Protein AF-A0A9X8HCD8-F1 (afdb_monomer)

Secondary structure (DSSP, 8-state):
--SSSSS--S-TTT---SEEEEEEPPTT--SSS-TTHHHHHHHHHHHHHHHHHH-TTSS-THHHHHHHH----EEEETTEEEE---THHHHHHHHHHHHHHHHHHHHHHHHH-GGGGGGT-SS--SSS-HHHHHHHHTTSSEEEEE-TTSPEEEEE---SS--STT-TTTTHHHHHHHHHHHS-HHHHHHHHHHHHHHHGGGG-EEETTEEE-SSS-SB-TTTTTS---TT--HHHHHHHHHHHHHHHHHHHHHHHHHHHHHHHHHHTS-----GGGT-GGG------TT------SS-----HHHHHHHHHTSSSPPPHHHHHHHHHTEEEEEEEETTTTEEEEEEEE-SS-HHHHHHHH--HHHHHHHHHHHHHHHHHHHHHHHHHHHHHHHHHHHHHHHTT---HHHHHHHHHS-TTTTTTT--HHHHHHHHHHHHHHHHHHHSPPPHHHHHHHTTT--TTHHHHHHHHHHHHHHHHHHHHHHHH----S--HHHHHIIIIIHHHHHHHHHHHHHHTTT--SHHHHHHHHHHHHHHHHHHHHHHHHHHHTT--PPPPPSS--SS---HHHHHHHHTT--TTTSSTTTEETTEE-HHHHHHHT-EEEEEETTEEEEEETTEEEEE-TT--EEEEEGGGS-HHHHHHHHHHHHHHTT--S-----THHHHHHHHHHHTTTTT-

Radius of gyration: 46.2 Å; Cα contacts (8 Å, |Δi|>4): 850; chains: 1; bounding box: 108×62×128 Å

Mean predicted aligned error: 19.02 Å

pLDDT: mean 73.04, std 18.69, range [21.64, 97.69]

Foldseek 3Di:
DPDPPDPPDPPPAQCLQQKFFDFWDDPPPPDPPHQLCQLVLLQVLLLVLLVLLVDPPDLHLLVLVCVLFNADQWDQDPNDTDGHPDCPQVSQLSLLVLLLLLLLLVLLLCVQFVLCLLLAFQTDDDPDRSSVVLLVQLVFQWQWFAAPSRDIDTQHDDDPAAASSRNLSSLSLQSLVLVVVVDPLVVSLVSSLVSCLPRSLVLWDDAQQATGSVRHGRHNGCVVPQVRGRPDDSNRSCVSCSVSVSSSSSVCSVSSVVVQVVSCVVSVHRDHDPNQSNCVVVPPDDPDVVHNDDRNSDDRGHHNSNLSSSQSSHSTRDDSVSSVVQVVQWIKGFMQSPVVRDTDIDIGRHNAYVVRVCVVVDDVVVVVLLVVLVVLLVVLVVVLVVLVVVLVVLVVVCCVVPVPPFDPVLVVLVVLCDPACSLVSADLVNLVSLLVNLVSLLCVLLPDDDPVVCVVCVVPDDPLVSLLVSLVSLLSLLQSLQNVLLVVDFFQEDFPLLSCLSPPLSVVLSVVLSVLCNVQVPDPDSCSSVVSSVVSSVVSNNSSNVSSVVRNVRRDHDPDDPDDDPFDPLLLSVQCSVQSHRCSNPCVQQADSNDGDPSSCSSQVKDWDAPDPAWIWIDGDQWIWIQHPVSHTDTDGNVPQDPVNVVVVVVVSVVVVPDDDDDDDDPVVVVVVVVVVVVVVVPD

Structure (mmCIF, N/CA/C/O backbone):
data_AF-A0A9X8HCD8-F1
#
_entry.id   AF-A0A9X8HCD8-F1
#
loop_
_atom_site.group_PDB
_atom_site.id
_atom_site.type_symbol
_atom_site.label_atom_id
_atom_site.label_alt_id
_atom_site.label_comp_id
_atom_site.label_asym_id
_atom_site.label_entity_id
_atom_site.label_seq_id
_atom_site.pdbx_PDB_ins_code
_atom_site.Cartn_x
_atom_site.Cartn_y
_atom_site.Cartn_z
_atom_site.occupancy
_atom_site.B_iso_or_equiv
_atom_site.auth_seq_id
_atom_site.auth_comp_id
_atom_site.auth_asym_id
_atom_site.auth_atom_id
_atom_site.pdbx_PDB_model_num
ATOM 1 N N . MET A 1 1 ? 7.569 11.919 -21.981 1.00 25.50 1 MET A N 1
ATOM 2 C CA . MET A 1 1 ? 8.856 11.466 -21.404 1.00 25.50 1 MET A CA 1
ATOM 3 C C . MET A 1 1 ? 9.203 12.123 -20.051 1.00 25.50 1 MET A C 1
ATOM 5 O O . MET A 1 1 ? 10.302 11.897 -19.579 1.00 25.50 1 MET A O 1
ATOM 9 N N . PHE A 1 2 ? 8.302 12.849 -19.364 1.00 23.41 2 PHE A N 1
ATOM 10 C CA . PHE A 1 2 ? 8.591 13.454 -18.042 1.00 23.41 2 PHE A CA 1
ATOM 11 C C . PHE A 1 2 ? 7.367 13.454 -17.098 1.00 23.41 2 PHE A C 1
ATOM 13 O O . PHE A 1 2 ? 6.973 14.495 -16.595 1.00 23.41 2 PHE A O 1
ATOM 20 N N . GLY A 1 3 ? 6.736 12.293 -16.884 1.00 21.64 3 GLY A N 1
ATOM 21 C CA . GLY A 1 3 ? 5.602 12.153 -15.946 1.00 21.64 3 GLY A CA 1
ATOM 22 C C . GLY A 1 3 ? 5.926 11.430 -14.632 1.00 21.64 3 GLY A C 1
ATOM 23 O O . GLY A 1 3 ? 5.151 11.497 -13.695 1.00 21.64 3 GLY A O 1
ATOM 24 N N . GLY A 1 4 ? 7.072 10.749 -14.533 1.00 23.66 4 GLY A N 1
ATOM 25 C CA . GLY A 1 4 ? 7.388 9.879 -13.387 1.00 23.66 4 GLY A CA 1
ATOM 26 C C . GLY A 1 4 ? 8.404 10.437 -12.387 1.00 23.66 4 GLY A C 1
ATOM 27 O O . GLY A 1 4 ? 8.888 9.681 -11.553 1.00 23.66 4 GLY A O 1
ATOM 28 N N . TYR A 1 5 ? 8.791 11.713 -12.497 1.00 24.34 5 TYR A N 1
ATOM 29 C CA . TYR A 1 5 ? 9.937 12.270 -11.753 1.00 24.34 5 TYR A CA 1
ATOM 30 C C . TYR A 1 5 ? 9.587 13.306 -10.682 1.00 24.34 5 TYR A C 1
ATOM 32 O O . TYR A 1 5 ? 10.476 13.886 -10.063 1.00 24.34 5 TYR A O 1
ATOM 40 N N . LEU A 1 6 ? 8.303 13.522 -10.419 1.00 26.73 6 LEU A N 1
ATOM 41 C CA . LEU A 1 6 ? 7.849 14.344 -9.309 1.00 26.73 6 LEU A CA 1
ATOM 42 C C . LEU A 1 6 ? 6.917 13.474 -8.481 1.00 26.73 6 LEU A C 1
ATOM 44 O O . LEU A 1 6 ? 5.954 12.936 -9.009 1.00 26.73 6 LEU A O 1
ATOM 48 N N . GLY A 1 7 ? 7.187 13.338 -7.184 1.00 31.72 7 GLY A N 1
ATOM 49 C CA . GLY A 1 7 ? 6.303 12.680 -6.216 1.00 31.72 7 GLY A CA 1
ATOM 50 C C . GLY A 1 7 ? 4.954 13.387 -6.013 1.00 31.72 7 GLY A C 1
ATOM 51 O O . GLY A 1 7 ? 4.391 13.306 -4.927 1.00 31.72 7 GLY A O 1
ATOM 52 N N . PHE A 1 8 ? 4.452 14.088 -7.030 1.00 31.67 8 PHE A N 1
ATOM 53 C CA . PHE A 1 8 ? 3.067 14.494 -7.163 1.00 31.67 8 PHE A CA 1
ATOM 54 C C . PHE A 1 8 ? 2.336 13.353 -7.863 1.00 31.67 8 PHE A C 1
ATOM 56 O O . PHE A 1 8 ? 2.459 13.158 -9.068 1.00 31.67 8 PHE A O 1
ATOM 63 N N . LYS A 1 9 ? 1.649 12.539 -7.063 1.00 38.41 9 LYS A N 1
ATOM 64 C CA . LYS A 1 9 ? 0.790 11.460 -7.547 1.00 38.41 9 LYS A CA 1
ATOM 65 C C . LYS A 1 9 ? -0.370 12.051 -8.348 1.00 38.41 9 LYS A C 1
ATOM 67 O O . LYS A 1 9 ? -0.952 13.046 -7.924 1.00 38.41 9 LYS A O 1
ATOM 72 N N . ASP A 1 10 ? -0.735 11.368 -9.429 1.00 31.03 10 ASP A N 1
ATOM 73 C CA . ASP A 1 10 ? -1.913 11.583 -10.290 1.00 31.03 10 ASP A CA 1
ATOM 74 C C . ASP A 1 10 ? -3.268 11.380 -9.572 1.00 31.03 10 ASP A C 1
ATOM 76 O O . ASP A 1 10 ? -4.286 11.111 -10.202 1.00 31.03 10 ASP A O 1
ATOM 80 N N . ASP A 1 11 ? -3.309 11.522 -8.248 1.00 40.22 11 ASP A N 1
ATOM 81 C CA . ASP A 1 11 ? -4.544 11.449 -7.485 1.00 40.22 11 ASP A CA 1
ATOM 82 C C . ASP A 1 11 ? -4.604 12.562 -6.427 1.00 40.22 11 ASP A C 1
ATOM 84 O O . ASP A 1 11 ? -4.240 12.358 -5.263 1.00 40.22 11 ASP A O 1
ATOM 88 N N . PRO A 1 12 ? -5.043 13.773 -6.817 1.00 39.94 12 PRO A N 1
ATOM 89 C CA . PRO A 1 12 ? -5.325 14.842 -5.863 1.00 39.94 12 PRO A CA 1
ATOM 90 C C . PRO A 1 12 ? -6.471 14.495 -4.892 1.00 39.94 12 PRO A C 1
ATOM 92 O O . PRO A 1 12 ? -6.683 15.236 -3.933 1.00 39.94 12 PRO A O 1
ATOM 95 N N . VAL A 1 13 ? -7.202 13.395 -5.117 1.00 38.34 13 VAL A N 1
ATOM 96 C CA . VAL A 1 13 ? -8.403 12.993 -4.373 1.00 38.34 13 VAL A CA 1
ATOM 97 C C . VAL A 1 13 ? -8.042 12.080 -3.199 1.00 38.34 13 VAL A C 1
ATOM 99 O O . VAL A 1 13 ? -8.507 12.309 -2.090 1.00 38.34 13 VAL A O 1
ATOM 102 N N . HIS A 1 14 ? -7.154 11.101 -3.395 1.00 45.44 14 HIS A N 1
ATOM 103 C CA . HIS A 1 14 ? -6.709 10.191 -2.325 1.00 45.44 14 HIS A CA 1
ATOM 104 C C . HIS A 1 14 ? -5.614 10.762 -1.427 1.00 45.44 14 HIS A C 1
ATOM 106 O O . HIS A 1 14 ? -5.209 10.080 -0.487 1.00 45.44 14 HIS A O 1
ATOM 112 N N . ASN A 1 15 ? -5.152 11.987 -1.725 1.00 44.97 15 ASN A N 1
ATOM 113 C CA . ASN A 1 15 ? -4.334 12.877 -0.901 1.00 44.97 15 ASN A CA 1
ATOM 114 C C . ASN A 1 15 ? -3.577 12.124 0.199 1.00 44.97 15 ASN A C 1
ATOM 116 O O . ASN A 1 15 ? -3.791 12.352 1.391 1.00 44.97 15 ASN A O 1
ATOM 120 N N . THR A 1 16 ? -2.712 11.178 -0.200 1.00 47.94 16 THR A N 1
ATOM 121 C CA . THR A 1 16 ? -1.730 10.628 0.724 1.00 47.94 16 THR A CA 1
ATOM 122 C C . THR A 1 16 ? -0.947 11.846 1.127 1.00 47.94 16 THR A C 1
ATOM 124 O O . THR A 1 16 ? -0.218 12.364 0.276 1.00 47.94 16 THR A O 1
ATOM 127 N N . MET A 1 17 ? -1.238 12.343 2.334 1.00 57.41 17 MET A N 1
ATOM 128 C CA . MET A 1 17 ? -0.513 13.343 3.102 1.00 57.41 17 MET A CA 1
ATOM 129 C C . MET A 1 17 ? 0.675 13.825 2.302 1.00 57.41 17 MET A C 1
ATOM 131 O O . MET A 1 17 ? 1.541 12.985 2.135 1.00 57.41 17 MET A O 1
ATOM 135 N N . GLY A 1 18 ? 0.729 15.045 1.755 1.00 58.34 18 GLY A N 1
ATOM 136 C CA . GLY A 1 18 ? 1.880 15.485 0.951 1.00 58.34 18 GLY A CA 1
ATOM 137 C C . GLY A 1 18 ? 3.206 15.118 1.638 1.00 58.34 18 GLY A C 1
ATOM 138 O O . GLY A 1 18 ? 3.664 15.813 2.533 1.00 58.34 18 GLY A O 1
ATOM 139 N N . VAL A 1 19 ? 3.753 13.948 1.319 1.00 63.38 19 VAL A N 1
ATOM 140 C CA . VAL A 1 19 ? 4.734 13.213 2.123 1.00 63.38 19 VAL A CA 1
ATOM 141 C C . VAL A 1 19 ? 5.574 12.494 1.101 1.00 63.38 19 VAL A C 1
ATOM 143 O O . VAL A 1 19 ? 5.129 11.584 0.401 1.00 63.38 19 VAL A O 1
ATOM 146 N N . PHE A 1 20 ? 6.805 12.956 0.997 1.00 66.62 20 PHE A N 1
ATOM 147 C CA . PHE A 1 20 ? 7.755 12.470 0.026 1.00 66.62 20 PHE A CA 1
ATOM 148 C C . PHE A 1 20 ? 8.645 11.416 0.678 1.00 66.62 20 PHE A C 1
ATOM 150 O O . PHE A 1 20 ? 9.253 11.694 1.710 1.00 66.62 20 PHE A O 1
ATOM 157 N N . LYS A 1 21 ? 8.736 10.215 0.096 1.00 74.06 21 LYS A N 1
ATOM 158 C CA . LYS A 1 21 ? 9.684 9.182 0.541 1.00 74.06 21 LYS A CA 1
ATOM 159 C C . LYS A 1 21 ? 11.112 9.648 0.239 1.00 74.06 21 LYS A C 1
ATOM 161 O O . LYS A 1 21 ? 11.442 9.863 -0.922 1.00 74.06 21 LYS A O 1
ATOM 166 N N . LEU A 1 22 ? 11.947 9.795 1.265 1.00 70.75 22 LEU A N 1
ATOM 167 C CA . LEU A 1 22 ? 13.354 10.179 1.128 1.00 70.75 22 LEU A CA 1
ATOM 168 C C . LEU A 1 22 ? 14.240 8.932 1.035 1.00 70.75 22 LEU A C 1
ATOM 170 O O . LEU A 1 22 ? 14.789 8.631 -0.024 1.00 70.75 22 LEU A O 1
ATOM 174 N N . SER A 1 23 ? 14.345 8.185 2.134 1.00 74.94 23 SER A N 1
ATOM 175 C CA . SER A 1 23 ? 15.210 7.009 2.266 1.00 74.94 23 SER A CA 1
ATOM 176 C C . SER A 1 23 ? 14.485 5.881 2.977 1.00 74.94 23 SER A C 1
ATOM 178 O O . SER A 1 23 ? 13.796 6.111 3.962 1.00 74.94 23 SER A O 1
ATOM 180 N N . GLU A 1 24 ? 14.638 4.656 2.478 1.00 79.69 24 GLU A N 1
ATOM 181 C CA . GLU A 1 24 ? 14.200 3.458 3.198 1.00 79.69 24 GLU A CA 1
ATOM 182 C C . GLU A 1 24 ? 15.094 3.241 4.416 1.00 79.69 24 GLU A C 1
ATOM 184 O O . GLU A 1 24 ? 16.321 3.330 4.307 1.00 79.69 24 GLU A O 1
ATOM 189 N N . ARG A 1 25 ? 14.488 2.929 5.561 1.00 76.81 25 ARG A N 1
ATOM 190 C CA . ARG A 1 25 ? 15.227 2.510 6.747 1.00 76.81 25 ARG A CA 1
ATOM 191 C C . ARG A 1 25 ? 15.534 1.013 6.668 1.00 76.81 25 ARG A C 1
ATOM 193 O O . ARG A 1 25 ? 14.644 0.231 6.338 1.00 76.81 25 ARG A O 1
ATOM 200 N N . PRO A 1 26 ? 16.772 0.593 6.974 1.00 66.19 26 PRO A N 1
ATOM 201 C CA . PRO A 1 26 ? 17.125 -0.819 6.971 1.00 66.19 26 PRO A CA 1
ATOM 202 C C . PRO A 1 26 ? 16.304 -1.588 8.014 1.00 66.19 26 PRO A C 1
ATOM 204 O O . PRO A 1 26 ? 16.136 -1.131 9.142 1.00 66.19 26 PRO A O 1
ATOM 207 N N . ALA A 1 27 ? 15.851 -2.791 7.650 1.00 59.91 27 ALA A N 1
ATOM 208 C CA . ALA A 1 27 ? 15.033 -3.659 8.504 1.00 59.91 27 ALA A CA 1
ATOM 209 C C . ALA A 1 27 ? 15.729 -4.100 9.816 1.00 59.91 27 ALA A C 1
ATOM 211 O O . ALA A 1 27 ? 15.085 -4.627 10.717 1.00 59.91 27 ALA A O 1
ATOM 212 N N . THR A 1 28 ? 17.046 -3.902 9.935 1.00 47.28 28 THR A N 1
ATOM 213 C CA . THR A 1 28 ? 17.905 -4.487 10.977 1.00 47.28 28 THR A CA 1
ATOM 214 C C . THR A 1 28 ? 18.221 -3.585 12.175 1.00 47.28 28 THR A C 1
ATOM 216 O O . THR A 1 28 ? 19.044 -3.975 13.000 1.00 47.28 28 THR A O 1
ATOM 219 N N . GLN A 1 29 ? 17.581 -2.424 12.359 1.00 44.62 29 GLN A N 1
ATOM 220 C CA . GLN A 1 29 ? 17.715 -1.678 13.625 1.00 44.62 29 GLN A CA 1
ATOM 221 C C . GLN A 1 29 ? 16.850 -2.312 14.735 1.00 44.62 29 GLN A C 1
ATOM 223 O O . GLN A 1 29 ? 15.811 -1.792 15.129 1.00 44.62 29 GLN A O 1
ATOM 228 N N . HIS A 1 30 ? 17.295 -3.480 15.213 1.00 39.19 30 HIS A N 1
ATOM 229 C CA . HIS A 1 30 ? 16.883 -4.143 16.459 1.00 39.19 30 HIS A CA 1
ATOM 230 C C . HIS A 1 30 ? 17.583 -3.501 17.672 1.00 39.19 30 HIS A C 1
ATOM 232 O O . HIS A 1 30 ? 18.344 -4.142 18.393 1.00 39.19 30 HIS A O 1
ATOM 238 N N . SER A 1 31 ? 17.352 -2.214 17.887 1.00 37.69 31 SER A N 1
ATOM 239 C CA . SER A 1 31 ? 17.623 -1.549 19.165 1.00 37.69 31 SER A CA 1
ATOM 240 C C . SER A 1 31 ? 16.371 -0.780 19.569 1.00 37.69 31 SER A C 1
ATOM 242 O O . SER A 1 31 ? 15.521 -0.539 18.715 1.00 37.69 31 SER A O 1
ATOM 244 N N . ASP A 1 32 ? 16.253 -0.409 20.842 1.00 39.41 32 ASP A N 1
ATOM 245 C CA . ASP A 1 32 ? 15.059 0.117 21.537 1.00 39.41 32 ASP A CA 1
ATOM 246 C C . ASP A 1 32 ? 14.331 1.336 20.898 1.00 39.41 32 ASP A C 1
ATOM 248 O O . ASP A 1 32 ? 13.322 1.805 21.417 1.00 39.41 32 ASP A O 1
ATOM 252 N N . GLU A 1 33 ? 14.787 1.812 19.736 1.00 49.41 33 GLU A N 1
ATOM 253 C CA . GLU A 1 33 ? 14.170 2.806 18.847 1.00 49.41 33 GLU A CA 1
ATOM 254 C C . GLU A 1 33 ? 13.678 2.178 17.522 1.00 49.41 33 GLU A C 1
ATOM 256 O O . GLU A 1 33 ? 13.809 2.765 16.442 1.00 49.41 33 GLU A O 1
ATOM 261 N N . SER A 1 34 ? 13.149 0.950 17.556 1.00 62.25 34 SER A N 1
ATOM 262 C CA . SER A 1 34 ? 12.656 0.305 16.337 1.00 62.25 34 SER A CA 1
ATOM 263 C C . SER A 1 34 ? 11.480 1.111 15.767 1.00 62.25 34 SER A C 1
ATOM 265 O O . SER A 1 34 ? 10.537 1.481 16.470 1.00 62.25 34 SER A O 1
ATOM 267 N N . SER A 1 35 ? 11.497 1.395 14.462 1.00 63.53 35 SER A N 1
ATOM 268 C CA . SER A 1 35 ? 10.425 2.152 13.793 1.00 63.53 35 SER A CA 1
ATOM 269 C C . SER A 1 35 ? 9.066 1.440 13.812 1.00 63.53 35 SER A C 1
ATOM 271 O O . SER A 1 35 ? 8.087 2.015 13.349 1.00 63.53 35 SER A O 1
ATOM 273 N N . LEU A 1 36 ? 9.016 0.209 14.335 1.00 79.88 36 LEU A N 1
ATOM 274 C CA . LEU A 1 36 ? 7.835 -0.631 14.527 1.00 79.88 36 LEU A CA 1
ATOM 275 C C . LEU A 1 36 ? 7.561 -0.951 16.011 1.00 79.88 36 LEU A C 1
ATOM 277 O O . LEU A 1 36 ? 6.685 -1.763 16.298 1.00 79.88 36 LEU A O 1
ATOM 281 N N . ALA A 1 37 ? 8.241 -0.292 16.960 1.00 83.38 37 ALA A N 1
ATOM 282 C CA . ALA A 1 37 ? 8.099 -0.535 18.403 1.00 83.38 37 ALA A CA 1
ATOM 283 C C . ALA A 1 37 ? 6.656 -0.374 18.914 1.00 83.38 37 ALA A C 1
ATOM 285 O O . ALA A 1 37 ? 6.292 -0.904 19.962 1.00 83.38 37 ALA A O 1
ATOM 286 N N . TYR A 1 38 ? 5.811 0.339 18.168 1.00 88.25 38 TYR A N 1
ATOM 287 C CA . TYR A 1 38 ? 4.400 0.515 18.485 1.00 88.25 38 TYR A CA 1
ATOM 288 C C . TYR A 1 38 ? 3.584 -0.792 18.414 1.00 88.25 38 TYR A C 1
ATOM 290 O O . TYR A 1 38 ? 2.582 -0.891 19.117 1.00 88.25 38 TYR A O 1
ATOM 298 N N . PHE A 1 39 ? 4.007 -1.802 17.638 1.00 91.19 39 PHE A N 1
ATOM 299 C CA . PHE A 1 39 ? 3.389 -3.138 17.667 1.00 91.19 39 PHE A CA 1
ATOM 300 C C . PHE A 1 39 ? 3.685 -3.866 18.985 1.00 91.19 39 PHE A C 1
ATOM 302 O O . PHE A 1 39 ? 2.784 -4.454 19.581 1.00 91.19 39 PHE A O 1
ATOM 309 N N . ASP A 1 40 ? 4.922 -3.777 19.480 1.00 89.50 40 ASP A N 1
ATOM 310 C CA . ASP A 1 40 ? 5.316 -4.382 20.758 1.00 89.50 40 ASP A CA 1
ATOM 311 C C . ASP A 1 40 ? 4.676 -3.655 21.948 1.00 89.50 40 ASP A C 1
ATOM 313 O O . ASP A 1 40 ? 4.271 -4.279 22.929 1.00 89.50 40 ASP A O 1
ATOM 317 N N . GLN A 1 41 ? 4.559 -2.326 21.865 1.00 90.75 41 GLN A N 1
ATOM 318 C CA . GLN A 1 41 ? 3.832 -1.526 22.851 1.00 90.75 41 GLN A CA 1
ATOM 319 C C . GLN A 1 41 ? 2.354 -1.919 22.900 1.00 90.75 41 GLN A C 1
ATOM 321 O O . GLN A 1 41 ? 1.828 -2.134 23.988 1.00 90.75 41 GLN A O 1
ATOM 326 N N . GLU A 1 42 ? 1.694 -2.068 21.748 1.00 93.88 42 GLU A N 1
ATOM 327 C CA . GLU A 1 42 ? 0.299 -2.515 21.695 1.00 93.88 42 GLU A CA 1
ATOM 328 C C . GLU A 1 42 ? 0.121 -3.895 22.332 1.00 93.88 42 GLU A C 1
ATOM 330 O O . GLU A 1 42 ? -0.771 -4.067 23.162 1.00 93.88 42 GLU A O 1
ATOM 335 N N . ALA A 1 43 ? 1.018 -4.840 22.038 1.00 92.62 43 ALA A N 1
ATOM 336 C CA . ALA A 1 43 ? 0.985 -6.177 22.625 1.00 92.62 43 ALA A CA 1
ATOM 337 C C . ALA A 1 43 ? 1.072 -6.144 24.161 1.00 92.62 43 ALA A C 1
ATOM 339 O O . ALA A 1 43 ? 0.328 -6.852 24.844 1.00 92.62 43 ALA A O 1
ATOM 340 N N . LYS A 1 44 ? 1.951 -5.295 24.716 1.00 92.75 44 LYS A N 1
ATOM 341 C CA . LYS A 1 44 ? 2.095 -5.103 26.170 1.00 92.75 44 LYS A CA 1
ATOM 342 C C . LYS A 1 44 ? 0.827 -4.522 26.797 1.00 92.75 44 LYS A C 1
ATOM 344 O O . LYS A 1 44 ? 0.395 -5.011 27.839 1.00 92.75 44 LYS A O 1
ATOM 349 N N . ILE A 1 45 ? 0.219 -3.519 26.160 1.00 94.50 45 ILE A N 1
ATOM 350 C CA . ILE A 1 45 ? -1.022 -2.892 26.642 1.00 94.50 45 ILE A CA 1
ATOM 351 C C . ILE A 1 45 ? -2.175 -3.897 26.612 1.00 94.50 45 ILE A C 1
ATOM 353 O O . ILE A 1 45 ? -2.891 -4.043 27.600 1.00 94.50 45 ILE A O 1
ATOM 357 N N . ALA A 1 46 ? -2.329 -4.630 25.507 1.00 94.12 46 ALA A N 1
ATOM 358 C CA . ALA A 1 46 ? -3.365 -5.643 25.362 1.00 94.12 46 ALA A CA 1
ATOM 359 C C . ALA A 1 46 ? -3.212 -6.764 26.404 1.00 94.12 46 ALA A C 1
ATOM 361 O O . ALA A 1 46 ? -4.194 -7.167 27.024 1.00 94.12 46 ALA A O 1
ATOM 362 N N . HIS A 1 47 ? -1.983 -7.225 26.663 1.00 93.69 47 HIS A N 1
ATOM 363 C CA . HIS A 1 47 ? -1.716 -8.219 27.705 1.00 93.69 47 HIS A CA 1
ATOM 364 C C . HIS A 1 47 ? -2.054 -7.697 29.110 1.00 93.69 47 HIS A C 1
ATOM 366 O O . HIS A 1 47 ? -2.652 -8.413 29.919 1.00 93.69 47 HIS A O 1
ATOM 372 N N . TRP A 1 48 ? -1.682 -6.449 29.414 1.00 93.31 48 TRP A N 1
ATOM 373 C CA . TRP A 1 48 ? -2.053 -5.807 30.674 1.00 93.31 48 TRP A CA 1
ATOM 374 C C . TRP A 1 48 ? -3.575 -5.725 30.824 1.00 93.31 48 TRP A C 1
ATOM 376 O O . TRP A 1 48 ? -4.102 -6.154 31.846 1.00 93.31 48 TRP A O 1
ATOM 386 N N . TYR A 1 49 ? -4.287 -5.266 29.792 1.00 93.69 49 TYR A N 1
ATOM 387 C CA . TYR A 1 49 ? -5.742 -5.127 29.833 1.00 93.69 49 TYR A CA 1
ATOM 388 C C . TYR A 1 49 ? -6.444 -6.478 30.002 1.00 93.69 49 TYR A C 1
ATOM 390 O O . TYR A 1 49 ? -7.342 -6.606 30.828 1.00 93.69 49 TYR A O 1
ATOM 398 N N . ALA A 1 50 ? -5.983 -7.518 29.300 1.00 92.06 50 ALA A N 1
ATOM 399 C CA . ALA A 1 50 ? -6.482 -8.878 29.496 1.00 92.06 50 ALA A CA 1
ATOM 400 C C . ALA A 1 50 ? -6.276 -9.355 30.947 1.00 92.06 50 ALA A C 1
ATOM 402 O O . ALA A 1 50 ? -7.165 -9.962 31.537 1.00 92.06 50 ALA A O 1
ATOM 403 N N . SER A 1 51 ? -5.128 -9.047 31.558 1.00 90.88 51 SER A N 1
ATOM 404 C CA . SER A 1 51 ? -4.860 -9.378 32.967 1.00 90.88 51 SER A CA 1
ATOM 405 C C . SER A 1 51 ? -5.772 -8.594 33.919 1.00 90.88 51 SER A C 1
ATOM 407 O O . SER A 1 51 ? -6.371 -9.186 34.811 1.00 90.88 51 SER A O 1
ATOM 409 N N . PHE A 1 52 ? -5.952 -7.294 33.675 1.00 89.50 52 PHE A N 1
ATOM 410 C CA . PHE A 1 52 ? -6.829 -6.400 34.435 1.00 89.50 52 PHE A CA 1
ATOM 411 C C . PHE A 1 52 ? -8.293 -6.870 34.439 1.00 89.50 52 PHE A C 1
ATOM 413 O O . PHE A 1 52 ? -8.958 -6.862 35.476 1.00 89.50 52 PHE A O 1
ATOM 420 N N . GLU A 1 53 ? -8.800 -7.350 33.303 1.00 89.31 53 GLU A N 1
ATOM 421 C CA . GLU A 1 53 ? -10.149 -7.921 33.212 1.00 89.31 53 GLU A CA 1
ATOM 422 C C . GLU A 1 53 ? -10.297 -9.249 33.980 1.00 89.31 53 GLU A C 1
ATOM 424 O O . GLU A 1 53 ? -11.402 -9.590 34.399 1.00 89.31 53 GLU A O 1
ATOM 429 N N . ASN A 1 54 ? -9.198 -9.972 34.222 1.00 85.44 54 ASN A N 1
ATOM 430 C CA . ASN A 1 54 ? -9.188 -11.220 34.992 1.00 85.44 54 ASN A CA 1
ATOM 431 C C . ASN A 1 54 ? -9.028 -11.009 36.516 1.00 85.44 54 ASN A C 1
ATOM 433 O O . ASN A 1 54 ? -9.230 -11.951 37.289 1.00 85.44 54 ASN A O 1
ATOM 437 N N . GLU A 1 55 ? -8.681 -9.803 36.980 1.00 82.12 55 GLU A N 1
ATOM 438 C CA . GLU A 1 55 ? -8.502 -9.509 38.408 1.00 82.12 55 GLU A CA 1
ATOM 439 C C . GLU A 1 55 ? -9.839 -9.444 39.163 1.00 82.12 55 GLU A C 1
ATOM 441 O O . GLU A 1 55 ? -10.601 -8.479 39.080 1.00 82.12 55 GLU A O 1
ATOM 446 N N . LYS A 1 56 ? -10.132 -10.473 39.963 1.00 66.00 56 LYS A N 1
ATOM 447 C CA . LYS A 1 56 ? -11.357 -10.516 40.774 1.00 66.00 56 LYS A CA 1
ATOM 448 C C . LYS A 1 56 ? -11.313 -9.502 41.919 1.00 66.00 56 LYS A C 1
ATOM 450 O O . LYS A 1 56 ? -10.367 -9.479 42.699 1.00 66.00 56 LYS A O 1
ATOM 455 N N . GLY A 1 57 ? -12.384 -8.717 42.059 1.00 61.88 57 GLY A N 1
ATOM 456 C CA . GLY A 1 57 ? -12.537 -7.724 43.131 1.00 61.88 57 GLY A CA 1
ATOM 457 C C . GLY A 1 57 ? -11.795 -6.401 42.900 1.00 61.88 57 GLY A C 1
ATOM 458 O O . GLY A 1 57 ? -11.864 -5.523 43.758 1.00 61.88 57 GLY A O 1
ATOM 459 N N . GLY A 1 58 ? -11.116 -6.243 41.758 1.00 65.56 58 GLY A N 1
ATOM 460 C CA . GLY A 1 58 ? -10.484 -4.988 41.352 1.00 65.56 58 GLY A CA 1
ATOM 461 C C . GLY A 1 58 ? -11.479 -3.954 40.806 1.00 65.56 58 GLY A C 1
ATOM 462 O O . GLY A 1 58 ? -12.673 -4.213 40.643 1.00 65.56 58 GLY A O 1
ATOM 463 N N . ASN A 1 59 ? -10.977 -2.767 40.461 1.00 74.00 59 ASN A N 1
ATOM 464 C CA . ASN A 1 59 ? -11.747 -1.699 39.805 1.00 74.00 59 ASN A CA 1
ATOM 465 C C . ASN A 1 59 ? -11.958 -1.941 38.292 1.00 74.00 59 ASN A C 1
ATOM 467 O O . ASN A 1 59 ? -12.099 -0.987 37.528 1.00 74.00 59 ASN A O 1
ATOM 471 N N . ASN A 1 60 ? -11.979 -3.200 37.841 1.00 85.69 60 ASN A N 1
ATOM 472 C CA . ASN A 1 60 ? -12.088 -3.508 36.419 1.00 85.69 60 ASN A CA 1
ATOM 473 C C . ASN A 1 60 ? -13.476 -3.235 35.837 1.00 85.69 60 ASN A C 1
ATOM 475 O O . ASN A 1 60 ? -14.466 -3.128 36.558 1.00 85.69 60 ASN A O 1
ATOM 479 N N . LEU A 1 61 ? -13.548 -3.104 34.511 1.00 88.94 61 LEU A N 1
ATOM 480 C CA . LEU A 1 61 ? -14.807 -2.776 33.838 1.00 88.94 61 LEU A CA 1
ATOM 481 C C . LEU A 1 61 ? -15.811 -3.940 33.879 1.00 88.94 61 LEU A C 1
ATOM 483 O O . LEU A 1 61 ? -17.019 -3.704 33.891 1.00 88.94 61 LEU A O 1
ATOM 487 N N . LEU A 1 62 ? -15.337 -5.189 33.979 1.00 90.75 62 LEU A N 1
ATOM 488 C CA . LEU A 1 62 ? -16.197 -6.376 34.030 1.00 90.75 62 LEU A CA 1
ATOM 489 C C . LEU A 1 62 ? -17.077 -6.421 35.279 1.00 90.75 62 LEU A C 1
ATOM 491 O O . LEU A 1 62 ? -18.187 -6.947 35.217 1.00 90.75 62 LEU A O 1
ATOM 495 N N . ARG A 1 63 ? -16.648 -5.819 36.394 1.00 89.25 63 ARG A N 1
ATOM 496 C CA . ARG A 1 63 ? -17.487 -5.723 37.598 1.00 89.25 63 ARG A CA 1
ATOM 497 C C . ARG A 1 63 ? -18.818 -5.011 37.328 1.00 89.25 63 ARG A C 1
ATOM 499 O O . ARG A 1 63 ? -19.833 -5.371 37.916 1.00 89.25 63 ARG A O 1
ATOM 506 N N . HIS A 1 64 ? -18.817 -4.020 36.432 1.00 92.12 64 HIS A N 1
ATOM 507 C CA . HIS A 1 64 ? -20.020 -3.281 36.055 1.00 92.12 64 HIS A CA 1
ATOM 508 C C . HIS A 1 64 ? -20.924 -4.150 35.182 1.00 92.12 64 HIS A C 1
ATOM 510 O O . HIS A 1 64 ? -22.140 -4.124 35.336 1.00 92.12 64 HIS A O 1
ATOM 516 N N . VAL A 1 65 ? -20.342 -5.008 34.339 1.00 91.88 65 VAL A N 1
ATOM 517 C CA . VAL A 1 65 ? -21.110 -6.002 33.581 1.00 91.88 65 VAL A CA 1
ATOM 518 C C . VAL A 1 65 ? -21.823 -6.961 34.534 1.00 91.88 65 VAL A C 1
ATOM 520 O O . VAL A 1 65 ? -23.028 -7.152 34.407 1.00 91.88 65 VAL A O 1
ATOM 523 N N . ILE A 1 66 ? -21.120 -7.491 35.541 1.00 90.19 66 ILE A N 1
ATOM 524 C CA . ILE A 1 66 ? -21.713 -8.370 36.562 1.00 90.19 66 ILE A CA 1
ATOM 525 C C . ILE A 1 66 ? -22.830 -7.649 37.334 1.00 90.19 66 ILE A C 1
ATOM 527 O O . ILE A 1 66 ? -23.873 -8.243 37.600 1.00 90.19 66 ILE A O 1
ATOM 531 N N . ALA A 1 67 ? -22.646 -6.368 37.668 1.00 91.00 67 ALA A N 1
ATOM 532 C CA . ALA A 1 67 ? -23.647 -5.585 38.393 1.00 91.00 67 ALA A CA 1
ATOM 533 C C . ALA A 1 67 ? -24.969 -5.428 37.617 1.00 91.00 67 ALA A C 1
ATOM 535 O O . ALA A 1 67 ? -26.036 -5.481 38.228 1.00 91.00 67 ALA A O 1
ATOM 536 N N . HIS A 1 68 ? -24.910 -5.279 36.288 1.00 93.50 68 HIS A N 1
ATOM 537 C CA . HIS A 1 68 ? -26.100 -5.091 35.444 1.00 93.50 68 HIS A CA 1
ATOM 538 C C . HIS A 1 68 ? -26.672 -6.395 34.879 1.00 93.50 68 HIS A C 1
ATOM 540 O O . HIS A 1 68 ? -27.881 -6.497 34.690 1.00 93.50 68 HIS A O 1
ATOM 546 N N . PHE A 1 69 ? -25.836 -7.404 34.618 1.00 92.31 69 PHE A N 1
ATOM 547 C CA . PHE A 1 69 ? -26.243 -8.656 33.965 1.00 92.31 69 PHE A CA 1
ATOM 548 C C . PHE A 1 69 ? -26.294 -9.873 34.893 1.00 92.31 69 PHE A C 1
ATOM 550 O O . PHE A 1 69 ? -26.885 -10.887 34.514 1.00 92.31 69 PHE A O 1
ATOM 557 N N . GLY A 1 70 ? -25.781 -9.762 36.118 1.00 89.56 70 GLY A N 1
ATOM 558 C CA . GLY A 1 70 ? -25.741 -10.839 37.105 1.00 89.56 70 GLY A CA 1
ATOM 559 C C . GLY A 1 70 ? -24.526 -11.753 36.942 1.00 89.56 70 GLY A C 1
ATOM 5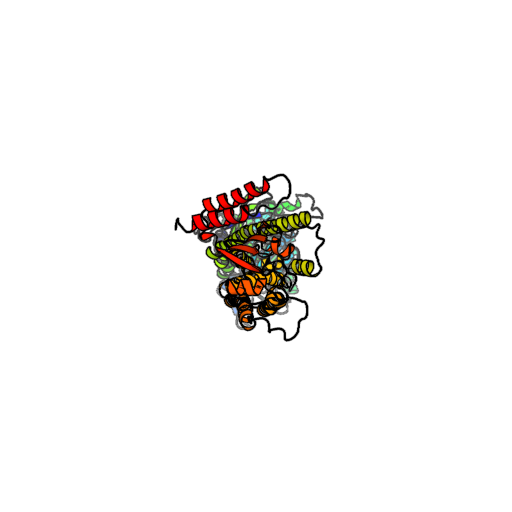60 O O . GLY A 1 70 ? -23.559 -11.417 36.266 1.00 89.56 70 GLY A O 1
ATOM 561 N N . THR A 1 71 ? -24.563 -12.925 37.578 1.00 88.06 71 THR A N 1
ATOM 562 C CA . THR A 1 71 ? -23.516 -13.952 37.414 1.00 88.06 71 THR A CA 1
ATOM 563 C C . THR A 1 71 ? -23.991 -15.063 36.485 1.00 88.06 71 THR A C 1
ATOM 565 O O . THR A 1 71 ? -25.163 -15.446 36.510 1.00 88.06 71 THR A O 1
ATOM 568 N N . ILE A 1 72 ? -23.081 -15.594 35.675 1.00 86.56 72 ILE A N 1
ATOM 569 C CA . ILE A 1 72 ? -23.309 -16.718 34.773 1.00 86.56 72 ILE A CA 1
ATOM 570 C C . ILE A 1 72 ? -22.824 -17.987 35.474 1.00 86.56 72 ILE A C 1
ATOM 572 O O . ILE A 1 72 ? -21.633 -18.208 35.669 1.00 86.56 72 ILE A O 1
ATOM 576 N N . ARG A 1 73 ? -23.775 -18.844 35.854 1.00 83.06 73 ARG A N 1
ATOM 577 C CA . ARG A 1 73 ? -23.519 -20.130 36.533 1.00 83.06 73 ARG A CA 1
ATOM 578 C C . ARG A 1 73 ? -23.876 -21.342 35.680 1.00 83.06 73 ARG A C 1
ATOM 580 O O . ARG A 1 73 ? -23.973 -22.454 36.192 1.00 83.06 73 ARG A O 1
ATOM 587 N N . VAL A 1 74 ? -24.111 -21.119 34.392 1.00 81.25 74 VAL A N 1
ATOM 588 C CA . VAL A 1 74 ? -24.540 -22.132 33.431 1.00 81.25 74 VAL A CA 1
ATOM 589 C C . VAL A 1 74 ? -23.803 -21.945 32.108 1.00 81.25 74 VAL A C 1
ATOM 591 O O . VAL A 1 74 ? -23.626 -20.815 31.660 1.00 81.25 74 VAL A O 1
ATOM 594 N N . GLU A 1 75 ? -23.398 -23.046 31.487 1.00 82.44 75 GLU A N 1
ATOM 595 C CA . GLU A 1 75 ? -22.756 -23.098 30.170 1.00 82.44 75 GLU A CA 1
ATOM 596 C C . GLU A 1 75 ? -23.538 -24.042 29.263 1.00 82.44 75 GLU A C 1
ATOM 598 O O . GLU A 1 75 ? -24.105 -25.043 29.710 1.00 82.44 75 GLU A O 1
ATOM 603 N N . PHE A 1 76 ? -23.580 -23.712 27.977 1.00 79.19 76 PHE A N 1
ATOM 604 C CA . PHE A 1 76 ? -24.234 -24.535 26.976 1.00 79.19 76 PHE A CA 1
ATOM 605 C C . PHE A 1 76 ? -23.262 -25.589 26.445 1.00 79.19 76 PHE A C 1
ATOM 607 O O . PHE A 1 76 ? -22.309 -25.273 25.734 1.00 79.19 76 PHE A O 1
ATOM 614 N N . PHE A 1 77 ? -23.516 -26.854 26.772 1.00 76.75 77 PHE A N 1
ATOM 615 C CA . PHE A 1 77 ? -22.677 -27.977 26.370 1.00 76.75 77 PHE A CA 1
ATOM 616 C C . PHE A 1 77 ? -23.542 -29.104 25.797 1.00 76.75 77 PHE A C 1
ATOM 618 O O . PHE A 1 77 ? -24.497 -29.548 26.432 1.00 76.75 77 PHE A O 1
ATOM 625 N N . ASN A 1 78 ? -23.222 -29.580 24.587 1.00 76.44 78 ASN A N 1
ATOM 626 C CA . ASN A 1 78 ? -23.964 -30.643 23.889 1.00 76.44 78 ASN A CA 1
ATOM 627 C C . ASN A 1 78 ? -25.496 -30.438 23.869 1.00 76.44 78 ASN A C 1
ATOM 629 O O . ASN A 1 78 ? -26.257 -31.357 24.166 1.00 76.44 78 ASN A O 1
ATOM 633 N N . ASN A 1 79 ? -25.951 -29.238 23.500 1.00 73.00 79 ASN A N 1
ATOM 634 C CA . ASN A 1 79 ? -27.368 -28.855 23.420 1.00 73.00 79 ASN A CA 1
ATOM 635 C C . ASN A 1 79 ? -28.134 -28.802 24.756 1.00 73.00 79 ASN A C 1
ATOM 637 O O . ASN A 1 79 ? -29.366 -28.764 24.753 1.00 73.00 79 ASN A O 1
ATOM 641 N N . ILE A 1 80 ? -27.439 -28.788 25.896 1.00 79.19 80 ILE A N 1
ATOM 642 C CA . ILE A 1 80 ? -28.051 -28.707 27.228 1.00 79.19 80 ILE A CA 1
ATOM 643 C C . ILE A 1 80 ? -27.309 -27.653 28.060 1.00 79.19 80 ILE A C 1
ATOM 645 O O . ILE A 1 80 ? -26.093 -27.511 27.967 1.00 79.19 80 ILE A O 1
ATOM 649 N N . MET A 1 81 ? -28.044 -26.905 28.886 1.00 80.56 81 MET A N 1
ATOM 650 C CA . MET A 1 81 ? -27.454 -25.990 29.868 1.00 80.56 81 MET A CA 1
ATOM 651 C C . MET A 1 81 ? -26.961 -26.784 31.081 1.00 80.56 81 MET A C 1
ATOM 653 O O . MET A 1 81 ? -27.750 -27.456 31.747 1.00 80.56 81 MET A O 1
ATOM 657 N N . VAL A 1 82 ? -25.667 -26.697 31.375 1.00 82.56 82 VAL A N 1
ATOM 658 C CA . VAL A 1 82 ? -25.004 -27.401 32.479 1.00 82.56 82 VAL A CA 1
ATOM 659 C C . VAL A 1 82 ? -24.528 -26.382 33.509 1.00 82.56 82 VAL A C 1
ATOM 661 O O . VAL A 1 82 ? -24.045 -25.313 33.147 1.00 82.56 82 VAL A O 1
ATOM 664 N N . ALA A 1 83 ? -24.672 -26.692 34.798 1.00 80.50 83 ALA A N 1
ATOM 665 C CA . ALA A 1 83 ? -24.170 -25.829 35.864 1.00 80.50 83 ALA A CA 1
ATOM 666 C C . ALA A 1 83 ? -22.634 -25.788 35.861 1.00 80.50 83 ALA A C 1
ATOM 668 O O . ALA A 1 83 ? -21.983 -26.831 35.782 1.00 80.50 83 ALA A O 1
ATOM 669 N N . VAL A 1 84 ? -22.064 -24.592 36.001 1.00 80.69 84 VAL A N 1
ATOM 670 C CA . VAL A 1 84 ? -20.615 -24.364 36.000 1.00 80.69 84 VAL A CA 1
ATOM 671 C C . VAL A 1 84 ? -20.177 -23.773 37.331 1.00 80.69 84 VAL A C 1
ATOM 673 O O . VAL A 1 84 ? -20.800 -22.856 37.867 1.00 80.69 84 VAL A O 1
ATOM 676 N N . THR A 1 85 ? -19.080 -24.305 37.865 1.00 69.00 85 THR A N 1
ATOM 677 C CA . THR A 1 85 ? -18.472 -23.862 39.129 1.00 69.00 85 THR A CA 1
ATOM 678 C C . THR A 1 85 ? -17.295 -22.907 38.926 1.00 69.00 85 THR A C 1
ATOM 680 O O . THR A 1 85 ? -16.852 -22.274 39.882 1.00 69.00 85 THR A O 1
ATOM 683 N N . THR A 1 86 ? -16.788 -22.790 37.698 1.00 70.94 86 THR A N 1
ATOM 684 C CA . THR A 1 86 ? -15.656 -21.937 37.326 1.00 70.94 86 THR A CA 1
ATOM 685 C C . THR A 1 86 ? -16.110 -20.666 36.617 1.00 70.94 86 THR A C 1
ATOM 687 O O . THR A 1 86 ? -16.848 -20.720 35.639 1.00 70.94 86 THR A O 1
ATOM 690 N N . ASP A 1 87 ? -15.582 -19.519 37.038 1.00 79.31 87 ASP A N 1
ATOM 691 C CA . ASP A 1 87 ? -15.926 -18.217 36.443 1.00 79.31 87 ASP A CA 1
ATOM 692 C C . ASP A 1 87 ? -15.277 -17.979 35.062 1.00 79.31 87 ASP A C 1
ATOM 694 O O . ASP A 1 87 ? -15.507 -16.952 34.442 1.00 79.31 87 ASP A O 1
ATOM 698 N N . THR A 1 88 ? -14.475 -18.917 34.546 1.00 84.19 88 THR A N 1
ATOM 699 C CA . THR A 1 88 ? -13.769 -18.788 33.256 1.00 84.19 88 THR A CA 1
ATOM 700 C C . THR A 1 88 ? -14.715 -18.525 32.085 1.00 84.19 88 THR A C 1
ATOM 702 O O . THR A 1 88 ? -14.435 -17.667 31.250 1.00 84.19 88 THR A O 1
ATOM 705 N N . TYR A 1 89 ? -15.842 -19.236 32.040 1.00 86.94 89 TYR A N 1
ATOM 706 C CA . TYR A 1 89 ? -16.860 -19.060 31.006 1.00 86.94 89 TYR A CA 1
ATOM 707 C C . TYR A 1 89 ? -17.579 -17.706 31.131 1.00 86.94 89 TYR A C 1
ATOM 709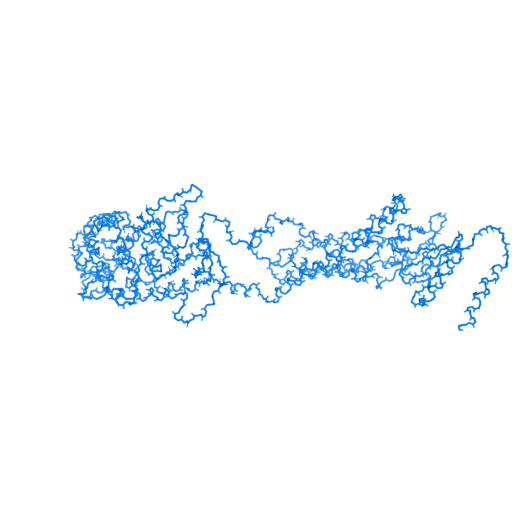 O O . TYR A 1 89 ? -17.761 -17.001 30.138 1.00 86.94 89 TYR A O 1
ATOM 717 N N . GLU A 1 90 ? -17.914 -17.301 32.362 1.00 89.62 90 GLU A N 1
ATOM 718 C CA . GLU A 1 90 ? -18.503 -15.989 32.662 1.00 89.62 90 GLU A CA 1
ATOM 719 C C . GLU A 1 90 ? -17.582 -14.854 32.199 1.00 89.62 90 GLU A C 1
ATOM 721 O O . GLU A 1 90 ? -18.004 -13.977 31.442 1.00 89.62 90 GLU A O 1
ATOM 726 N N . THR A 1 91 ? -16.309 -14.904 32.604 1.00 89.94 91 THR A N 1
ATOM 727 C CA . THR A 1 91 ? -15.304 -13.912 32.221 1.00 89.94 91 THR A CA 1
ATOM 728 C C . THR A 1 91 ? -15.176 -13.833 30.705 1.00 89.94 91 THR A C 1
ATOM 730 O O . THR A 1 91 ? -15.222 -12.733 30.161 1.00 89.94 91 THR A O 1
ATOM 733 N N . ALA A 1 92 ? -15.112 -14.967 30.002 1.00 90.81 92 ALA A N 1
ATOM 734 C CA . ALA A 1 92 ? -15.007 -14.970 28.546 1.00 90.81 92 ALA A CA 1
ATOM 735 C C . ALA A 1 92 ? -16.201 -14.277 27.862 1.00 90.81 92 ALA A C 1
ATOM 737 O O . ALA A 1 92 ? -16.023 -13.440 26.972 1.00 90.81 92 ALA A O 1
ATOM 738 N N . CYS A 1 93 ? -17.423 -14.563 28.316 1.00 92.38 93 CYS A N 1
ATOM 739 C CA . CYS A 1 93 ? -18.631 -13.930 27.795 1.00 92.38 93 CYS A CA 1
ATOM 740 C C . CYS A 1 93 ? -18.682 -12.421 28.062 1.00 92.38 93 CYS A C 1
ATOM 742 O O . CYS A 1 93 ? -19.059 -11.651 27.175 1.00 92.38 93 CYS A O 1
ATOM 744 N N . TYR A 1 94 ? -18.270 -11.975 29.250 1.00 92.94 94 TYR A N 1
ATOM 745 C CA . TYR A 1 94 ? -18.250 -10.552 29.591 1.00 92.94 94 TYR A CA 1
ATOM 746 C C . TYR A 1 94 ? -17.124 -9.777 28.910 1.00 92.94 94 TYR A C 1
ATOM 748 O O . TYR A 1 94 ? -17.363 -8.657 28.463 1.00 92.94 94 TYR A O 1
ATOM 756 N N . GLN A 1 95 ? -15.950 -10.378 28.714 1.00 93.25 95 GLN A N 1
ATOM 757 C CA . GLN A 1 95 ? -14.898 -9.810 27.864 1.00 93.25 95 GLN A CA 1
ATOM 758 C C . GLN A 1 95 ? -15.378 -9.648 26.417 1.00 93.25 95 GLN A C 1
ATOM 760 O O . GLN A 1 95 ? -15.161 -8.609 25.791 1.00 93.25 95 GLN A O 1
ATOM 765 N N . ALA A 1 96 ? -16.073 -10.655 25.880 1.00 93.69 96 ALA A N 1
ATOM 766 C CA . ALA A 1 96 ? -16.608 -10.597 24.525 1.00 93.69 96 ALA A CA 1
ATOM 767 C C . ALA A 1 96 ? -17.677 -9.498 24.379 1.00 93.69 96 ALA A C 1
ATOM 769 O O . ALA A 1 96 ? -17.644 -8.741 23.406 1.00 93.69 96 ALA A O 1
ATOM 770 N N . LEU A 1 97 ? -18.566 -9.344 25.368 1.00 94.56 97 LEU A N 1
ATOM 771 C CA . LEU A 1 97 ? -19.526 -8.238 25.423 1.00 94.56 97 LEU A CA 1
ATOM 772 C C . LEU A 1 97 ? -18.818 -6.876 25.489 1.00 94.56 97 LEU A C 1
ATOM 774 O O . LEU A 1 97 ? -19.137 -5.987 24.698 1.00 94.56 97 LEU A O 1
ATOM 778 N N . MET A 1 98 ? -17.829 -6.716 26.374 1.00 94.44 98 MET A N 1
ATOM 779 C CA . MET A 1 98 ? -17.066 -5.470 26.502 1.00 94.44 98 MET A CA 1
ATOM 780 C C . MET A 1 98 ? -16.329 -5.111 25.214 1.00 94.44 98 MET A C 1
ATOM 782 O O . MET A 1 98 ? -16.353 -3.951 24.817 1.00 94.44 98 MET A O 1
ATOM 786 N N . ARG A 1 99 ? -15.776 -6.089 24.484 1.00 94.81 99 ARG A N 1
ATOM 787 C CA . ARG A 1 99 ? -15.196 -5.857 23.151 1.00 94.81 99 ARG A CA 1
ATOM 788 C C . ARG A 1 99 ? -16.219 -5.259 22.180 1.00 94.81 99 ARG A C 1
ATOM 790 O O . ARG A 1 99 ? -15.868 -4.346 21.434 1.00 94.81 99 ARG A O 1
ATOM 797 N N . ARG A 1 100 ? -17.476 -5.726 22.192 1.00 95.19 100 ARG A N 1
ATOM 798 C CA . ARG A 1 100 ? -18.547 -5.148 21.353 1.00 95.19 100 ARG A CA 1
ATOM 799 C C . ARG A 1 100 ? -18.909 -3.738 21.796 1.00 95.19 100 ARG A C 1
ATOM 801 O O . ARG A 1 100 ? -19.032 -2.863 20.948 1.00 95.19 100 ARG A O 1
ATOM 808 N N . VAL A 1 101 ? -18.981 -3.476 23.100 1.00 95.62 101 VAL A N 1
ATOM 809 C CA . VAL A 1 101 ? -19.163 -2.109 23.619 1.00 95.62 101 VAL A CA 1
ATOM 810 C C . VAL A 1 101 ? -18.017 -1.197 23.157 1.00 95.62 101 VAL A C 1
ATOM 812 O O . VAL A 1 101 ? -18.274 -0.105 22.658 1.00 95.62 101 VAL A O 1
ATOM 815 N N . SER A 1 102 ? -16.765 -1.658 23.215 1.00 96.50 102 SER A N 1
ATOM 816 C CA . SER A 1 102 ? -15.601 -0.919 22.713 1.00 96.50 102 SER A CA 1
ATOM 817 C C . SER A 1 102 ? -15.698 -0.618 21.210 1.00 96.50 102 SER A C 1
ATOM 819 O O . SER A 1 102 ? -15.369 0.489 20.786 1.00 96.50 102 SER A O 1
ATOM 821 N N . GLN A 1 103 ? -16.184 -1.565 20.400 1.00 96.81 103 GLN A N 1
ATOM 822 C CA . GLN A 1 103 ? -16.440 -1.357 18.968 1.00 96.81 103 GLN A CA 1
ATOM 823 C C . GLN A 1 103 ? -17.498 -0.271 18.728 1.00 96.81 103 GLN A C 1
ATOM 825 O O . GLN A 1 103 ? -17.274 0.626 17.917 1.00 96.81 103 GLN A O 1
ATOM 830 N N . ILE A 1 104 ? -18.603 -0.291 19.479 1.00 97.38 104 ILE A N 1
ATOM 831 C CA . ILE A 1 104 ? -19.649 0.745 19.418 1.00 97.38 104 ILE A CA 1
ATOM 832 C C . ILE A 1 104 ? -19.098 2.117 19.814 1.00 97.38 104 ILE A C 1
ATOM 834 O O . ILE A 1 104 ? -19.403 3.120 19.169 1.00 97.38 104 ILE A O 1
ATOM 838 N N . VAL A 1 105 ? -18.246 2.182 20.840 1.00 97.25 105 VAL A N 1
ATOM 839 C CA . VAL A 1 105 ? -17.574 3.427 21.237 1.00 97.25 105 VAL A CA 1
ATOM 840 C C . VAL A 1 105 ? -16.689 3.955 20.109 1.00 97.25 105 VAL A C 1
ATOM 842 O O . VAL A 1 105 ? -16.710 5.154 19.836 1.00 97.25 105 VAL A O 1
ATOM 845 N N . TRP A 1 106 ? -15.948 3.084 19.420 1.00 97.31 106 TRP A N 1
ATOM 846 C CA . TRP A 1 106 ? -15.132 3.484 18.274 1.00 97.31 106 TRP A CA 1
ATOM 847 C C . TRP A 1 106 ? -15.979 4.024 17.112 1.00 97.31 106 TRP A C 1
ATOM 849 O O . TRP A 1 106 ? -15.680 5.094 16.581 1.00 97.31 106 TRP A O 1
ATOM 859 N N . LEU A 1 107 ? -17.083 3.354 16.772 1.00 97.06 107 LEU A N 1
ATOM 860 C CA . LEU A 1 107 ? -18.026 3.836 15.755 1.00 97.06 107 LEU A CA 1
ATOM 861 C C . LEU A 1 107 ? -18.660 5.175 16.153 1.00 97.06 107 LEU A C 1
ATOM 863 O O . LEU A 1 107 ? -18.722 6.096 15.339 1.00 97.06 107 LEU A O 1
ATOM 867 N N . THR A 1 108 ? -19.048 5.328 17.421 1.00 96.19 108 THR A N 1
ATOM 868 C CA . THR A 1 108 ? -19.574 6.593 17.957 1.00 96.19 108 THR A CA 1
ATOM 869 C C . THR A 1 108 ? -18.541 7.712 17.820 1.00 96.19 108 THR A C 1
ATOM 871 O O . THR A 1 108 ? -18.877 8.819 17.399 1.00 96.19 108 THR A O 1
ATOM 874 N N . ALA A 1 109 ? -17.272 7.426 18.128 1.00 94.31 109 ALA A N 1
ATOM 875 C CA . ALA A 1 109 ? -16.178 8.381 18.004 1.00 94.31 109 ALA A CA 1
ATOM 876 C C . ALA A 1 109 ? -15.993 8.844 16.550 1.00 94.31 109 ALA A C 1
ATOM 878 O O . ALA A 1 109 ? -15.932 10.045 16.306 1.00 94.31 109 ALA A O 1
ATOM 879 N N . LEU A 1 110 ? -16.004 7.919 15.584 1.00 92.06 110 LEU A N 1
ATOM 880 C CA . LEU A 1 110 ? -15.922 8.229 14.151 1.00 92.06 110 LEU A CA 1
ATOM 881 C C . LEU A 1 110 ? -17.140 9.006 13.633 1.00 92.06 110 LEU A C 1
ATOM 883 O O . LEU A 1 110 ? -16.992 9.868 12.770 1.00 92.06 110 LEU A O 1
ATOM 887 N N . ARG A 1 111 ? -18.341 8.731 14.156 1.00 91.19 111 ARG A N 1
ATOM 888 C CA . ARG A 1 111 ? -19.563 9.465 13.793 1.00 91.19 111 ARG A CA 1
ATOM 889 C C . ARG A 1 111 ? -19.534 10.908 14.300 1.00 91.19 111 ARG A C 1
ATOM 891 O O . ARG A 1 111 ? -19.976 11.808 13.590 1.00 91.19 111 ARG A O 1
ATOM 898 N N . LEU A 1 112 ? -19.038 11.128 15.518 1.00 90.12 112 LEU A N 1
ATOM 899 C CA . LEU A 1 112 ? -18.927 12.464 16.111 1.00 90.12 112 LEU A CA 1
ATOM 900 C C . LEU A 1 112 ? -17.729 13.250 15.563 1.00 90.12 112 LEU A C 1
ATOM 902 O O . LEU A 1 112 ? -17.828 14.462 15.384 1.00 90.12 112 LEU A O 1
ATOM 906 N N . HIS A 1 113 ? -16.617 12.563 15.293 1.00 88.12 113 HIS A N 1
ATOM 907 C CA . HIS A 1 113 ? -15.339 13.141 14.877 1.00 88.12 113 HIS A CA 1
ATOM 908 C C . HIS A 1 113 ? -14.690 12.294 13.766 1.00 88.12 113 HIS A C 1
ATOM 910 O O . HIS A 1 113 ? -13.787 11.499 14.042 1.00 88.12 113 HIS A O 1
ATOM 916 N N . PRO A 1 114 ? -15.094 12.467 12.492 1.00 82.56 114 PRO A N 1
ATOM 917 C CA . PRO A 1 114 ? -14.580 11.663 11.375 1.00 82.56 114 PRO A CA 1
ATOM 918 C C . PRO A 1 114 ? -13.054 11.707 11.219 1.00 82.56 114 PRO A C 1
ATOM 920 O O . PRO A 1 114 ? -12.431 10.703 10.879 1.00 82.56 114 PRO A O 1
ATOM 923 N N . GLY A 1 115 ? -12.420 12.833 11.572 1.00 80.31 115 GLY A N 1
ATOM 924 C CA . GLY A 1 115 ? -10.962 12.988 11.568 1.00 80.31 115 GLY A CA 1
ATOM 925 C C . GLY A 1 115 ? -10.212 11.983 12.446 1.00 80.31 115 GLY A C 1
ATOM 926 O O . GLY A 1 115 ? -9.026 11.737 12.226 1.00 80.31 115 GLY A O 1
ATOM 927 N N . MET A 1 116 ? -10.886 11.324 13.395 1.00 88.50 116 MET A N 1
ATOM 928 C CA . MET A 1 116 ? -10.292 10.237 14.174 1.00 88.50 116 MET A CA 1
ATOM 929 C C . MET A 1 116 ? -9.899 9.028 13.320 1.00 88.50 116 MET A C 1
ATOM 931 O O . MET A 1 116 ? -9.052 8.257 13.770 1.00 88.50 116 MET A O 1
ATOM 935 N N . GLN A 1 117 ? -10.404 8.873 12.086 1.00 87.56 117 GLN A N 1
ATOM 936 C CA . GLN A 1 117 ? -9.919 7.830 11.170 1.00 87.56 117 GLN A CA 1
ATOM 937 C C . GLN A 1 117 ? -8.398 7.889 10.987 1.00 87.56 117 GLN A C 1
ATOM 939 O O . GLN A 1 117 ? -7.733 6.859 10.845 1.00 87.56 117 GLN A O 1
ATOM 944 N N . TYR A 1 118 ? -7.846 9.105 11.075 1.00 86.44 118 TYR A N 1
ATOM 945 C CA . TYR A 1 118 ? -6.430 9.345 10.920 1.00 86.44 118 TYR A CA 1
ATOM 946 C C . TYR A 1 118 ? -5.613 8.868 12.114 1.00 86.44 118 TYR A C 1
ATOM 948 O O . TYR A 1 118 ? -4.397 8.917 12.070 1.00 86.44 118 TYR A O 1
ATOM 956 N N . LEU A 1 119 ? -6.224 8.352 13.178 1.00 90.44 119 LEU A N 1
ATOM 957 C CA . LEU A 1 119 ? -5.484 7.598 14.187 1.00 90.44 119 LEU A CA 1
ATOM 958 C C . LEU A 1 119 ? -5.000 6.253 13.641 1.00 90.44 119 LEU A C 1
ATOM 960 O O . LEU A 1 119 ? -3.997 5.747 14.130 1.00 90.44 119 LEU A O 1
ATOM 964 N N . VAL A 1 120 ? -5.690 5.687 12.644 1.00 90.62 120 VAL A N 1
ATOM 965 C CA . VAL A 1 120 ? -5.405 4.354 12.095 1.00 90.62 120 VAL A CA 1
ATOM 966 C C . VAL A 1 120 ? -4.740 4.437 10.723 1.00 90.62 120 VAL A C 1
ATOM 968 O O . VAL A 1 120 ? -3.720 3.788 10.505 1.00 90.62 120 VAL A O 1
ATOM 971 N N . PHE A 1 121 ? -5.285 5.248 9.814 1.00 87.06 121 PHE A N 1
ATOM 972 C CA . PHE A 1 121 ? -4.820 5.339 8.427 1.00 87.06 121 PHE A CA 1
ATOM 973 C C . PHE A 1 121 ? -4.424 6.764 8.058 1.00 87.06 121 PHE A C 1
ATOM 975 O O . PHE A 1 121 ? -5.014 7.725 8.517 1.00 87.06 121 PHE A O 1
ATOM 982 N N . MET A 1 122 ? -3.426 6.928 7.208 1.00 77.44 122 MET A N 1
ATOM 983 C CA . MET A 1 122 ? -2.940 8.214 6.715 1.00 77.44 122 MET A CA 1
ATOM 984 C C . MET A 1 122 ? -3.825 8.810 5.613 1.00 77.44 122 MET A C 1
ATOM 986 O O . MET A 1 122 ? -3.748 10.013 5.360 1.00 77.44 122 MET A O 1
ATOM 990 N N . SER A 1 123 ? -4.626 7.984 4.942 1.00 74.62 123 SER A N 1
ATOM 991 C CA . SER A 1 123 ? -5.505 8.360 3.833 1.00 74.62 123 SER A CA 1
ATOM 992 C C . SER A 1 123 ? -6.982 8.177 4.180 1.00 74.62 123 SER A C 1
ATOM 994 O O . SER A 1 123 ? -7.374 7.249 4.896 1.00 74.62 123 SER A O 1
ATOM 996 N N . ALA A 1 124 ? -7.801 9.076 3.631 1.00 68.31 124 ALA A N 1
ATOM 997 C CA . ALA A 1 124 ? -9.254 8.978 3.696 1.00 68.31 124 ALA A CA 1
ATOM 998 C C . ALA A 1 124 ? -9.788 7.930 2.709 1.00 68.31 124 ALA A C 1
ATOM 1000 O O . ALA A 1 124 ? -9.128 7.591 1.725 1.00 68.31 124 ALA A O 1
ATOM 1001 N N . GLN A 1 125 ? -10.997 7.424 2.964 1.00 67.75 125 GLN A N 1
ATOM 1002 C CA . GLN A 1 125 ? -11.755 6.660 1.969 1.00 67.75 125 GLN A CA 1
ATOM 1003 C C . GLN A 1 125 ? -12.699 7.564 1.194 1.00 67.75 125 GLN A C 1
ATOM 1005 O O . GLN A 1 125 ? -13.288 8.488 1.750 1.00 67.75 125 GLN A O 1
ATOM 1010 N N . ASN A 1 126 ? -12.874 7.232 -0.083 1.00 61.22 126 ASN A N 1
ATOM 1011 C CA . ASN A 1 126 ? -13.725 7.987 -0.999 1.00 61.22 126 ASN A CA 1
ATOM 1012 C C . ASN A 1 126 ? -15.054 7.280 -1.286 1.00 61.22 126 ASN A C 1
ATOM 1014 O O . ASN A 1 126 ? -16.039 7.940 -1.605 1.00 61.22 126 ASN A O 1
ATOM 1018 N N . ASP A 1 127 ? -15.090 5.952 -1.153 1.00 68.81 127 ASP A N 1
ATOM 1019 C CA . ASP A 1 127 ? -16.235 5.143 -1.583 1.00 68.81 127 ASP A CA 1
ATOM 1020 C C . ASP A 1 127 ? -17.345 5.051 -0.524 1.00 68.81 127 ASP A C 1
ATOM 1022 O O . ASP A 1 127 ? -18.514 4.854 -0.854 1.00 68.81 127 ASP A O 1
ATOM 1026 N N . VAL A 1 128 ? -16.989 5.181 0.756 1.00 79.38 128 VAL A N 1
ATOM 1027 C CA . VAL A 1 128 ? -17.887 5.039 1.912 1.00 79.38 128 VAL A CA 1
ATOM 1028 C C . VAL A 1 128 ? -17.453 5.977 3.036 1.00 79.38 128 VAL A C 1
ATOM 1030 O O . VAL A 1 128 ? -16.288 6.363 3.112 1.00 79.38 128 VAL A O 1
ATOM 1033 N N . THR A 1 129 ? -18.379 6.329 3.933 1.00 83.25 129 THR A N 1
ATOM 1034 C CA . THR A 1 129 ? -18.034 7.104 5.134 1.00 83.25 129 THR A CA 1
ATOM 1035 C C . THR A 1 129 ? -17.089 6.305 6.035 1.00 83.25 129 THR A C 1
ATOM 1037 O O . THR A 1 129 ? -17.149 5.074 6.069 1.00 83.25 129 THR A O 1
ATOM 1040 N N . ASP A 1 130 ? -16.238 6.991 6.804 1.00 84.94 130 ASP A N 1
ATOM 1041 C CA . ASP A 1 130 ? -15.274 6.325 7.692 1.00 84.94 130 ASP A CA 1
ATOM 1042 C C . ASP A 1 130 ? -15.971 5.386 8.682 1.00 84.94 130 ASP A C 1
ATOM 1044 O O . ASP A 1 130 ? -15.568 4.236 8.847 1.00 84.94 130 ASP A O 1
ATOM 1048 N N . HIS A 1 131 ? -17.079 5.850 9.269 1.00 90.62 131 HIS A N 1
ATOM 1049 C CA . HIS A 1 131 ? -17.963 5.044 10.112 1.00 90.62 131 HIS A CA 1
ATOM 1050 C C . HIS A 1 131 ? -18.412 3.753 9.413 1.00 90.62 131 HIS A C 1
ATOM 1052 O O . HIS A 1 131 ? -18.206 2.661 9.945 1.00 90.62 131 HIS A O 1
ATOM 1058 N N . GLN A 1 132 ? -18.962 3.863 8.200 1.00 90.75 132 GLN A N 1
ATOM 1059 C CA . GLN A 1 132 ? -19.481 2.714 7.464 1.00 90.75 132 GLN A CA 1
ATOM 1060 C C . GLN A 1 132 ? -18.368 1.739 7.074 1.00 90.75 132 GLN A C 1
ATOM 1062 O O . GLN A 1 132 ? -18.567 0.526 7.144 1.00 90.75 132 GLN A O 1
ATOM 1067 N N . TRP A 1 133 ? -17.192 2.246 6.700 1.00 91.75 133 TRP A N 1
ATOM 1068 C CA . TRP A 1 133 ? -16.045 1.399 6.396 1.00 91.75 133 TRP A CA 1
ATOM 1069 C C . TRP A 1 133 ? -15.609 0.585 7.615 1.00 91.75 133 TRP A C 1
ATOM 1071 O O . TRP A 1 133 ? -15.423 -0.626 7.514 1.00 91.75 133 TRP A O 1
ATOM 1081 N N . PHE A 1 134 ? -15.464 1.229 8.778 1.00 94.06 134 PHE A N 1
ATOM 1082 C CA . PHE A 1 134 ? -15.043 0.538 9.997 1.00 94.06 134 PHE A CA 1
ATOM 1083 C C . PHE A 1 134 ? -16.101 -0.462 10.471 1.00 94.06 134 PHE A C 1
ATOM 1085 O O . PHE A 1 134 ? -15.737 -1.557 10.895 1.00 94.06 134 PHE A O 1
ATOM 1092 N N . LEU A 1 135 ? -17.392 -0.149 10.317 1.00 94.88 135 LEU A N 1
ATOM 1093 C CA . LEU A 1 135 ? -18.474 -1.101 10.575 1.00 94.88 135 LEU A CA 1
ATOM 1094 C C . LEU A 1 135 ? -18.371 -2.332 9.661 1.00 94.88 135 LEU A C 1
ATOM 1096 O O . LEU A 1 135 ? -18.465 -3.459 10.137 1.00 94.88 135 LEU A O 1
ATOM 1100 N N . GLN A 1 136 ? -18.126 -2.143 8.361 1.00 93.81 136 GLN A N 1
ATOM 1101 C CA . GLN A 1 136 ? -17.907 -3.260 7.436 1.00 93.81 136 GLN A CA 1
ATOM 1102 C C . GLN A 1 136 ? -16.659 -4.068 7.804 1.00 93.81 136 GLN A C 1
ATOM 1104 O O . GLN A 1 136 ? -16.684 -5.297 7.749 1.00 93.81 136 GLN A O 1
ATOM 1109 N N . GLN A 1 137 ? -15.588 -3.401 8.232 1.00 93.31 137 GLN A N 1
ATOM 1110 C CA . GLN A 1 137 ? -14.356 -4.068 8.634 1.00 93.31 137 GLN A CA 1
ATOM 1111 C C . GLN A 1 137 ? -14.549 -4.934 9.890 1.00 93.31 137 GLN A C 1
ATOM 1113 O O . GLN A 1 137 ? -14.020 -6.046 9.957 1.00 93.31 137 GLN A O 1
ATOM 1118 N N . MET A 1 138 ? -15.409 -4.507 10.823 1.00 94.81 138 MET A N 1
ATOM 1119 C CA . MET A 1 138 ? -15.816 -5.305 11.989 1.00 94.81 138 MET A CA 1
ATOM 1120 C C . MET A 1 138 ? -16.594 -6.577 11.618 1.00 94.81 138 MET A C 1
ATOM 1122 O O . MET A 1 138 ? -16.812 -7.425 12.479 1.00 94.81 138 MET A O 1
ATOM 1126 N N . MET A 1 139 ? -16.970 -6.753 10.348 1.00 91.56 139 MET A N 1
ATOM 1127 C CA . MET A 1 139 ? -17.654 -7.943 9.831 1.00 91.56 139 MET A CA 1
ATOM 1128 C C . MET A 1 139 ? -16.726 -8.899 9.070 1.00 91.56 139 MET A C 1
ATOM 1130 O O . MET A 1 139 ? -17.179 -9.946 8.597 1.00 91.56 139 MET A O 1
ATOM 1134 N N . VAL A 1 140 ? -15.427 -8.592 8.982 1.00 91.88 140 VAL A N 1
ATOM 1135 C CA . VAL A 1 140 ? -14.434 -9.387 8.247 1.00 91.88 140 VAL A CA 1
ATOM 1136 C C . VAL A 1 140 ? -13.293 -9.834 9.170 1.00 91.88 140 VAL A C 1
ATOM 1138 O O . VAL A 1 140 ? -12.909 -9.146 10.116 1.00 91.88 140 VAL A O 1
ATOM 1141 N N . ASN A 1 141 ? -12.745 -11.021 8.896 1.00 90.56 141 ASN A N 1
ATOM 1142 C CA . ASN A 1 141 ? -11.557 -11.556 9.564 1.00 90.56 141 ASN A CA 1
ATOM 1143 C C . ASN A 1 141 ? -10.289 -11.124 8.812 1.00 90.56 141 ASN A C 1
ATOM 1145 O O . ASN A 1 141 ? -9.613 -11.942 8.184 1.00 90.56 141 ASN A O 1
ATOM 1149 N N . SER A 1 142 ? -9.996 -9.825 8.811 1.00 91.69 142 SER A N 1
ATOM 1150 C CA . SER A 1 142 ? -8.766 -9.300 8.219 1.00 91.69 142 SER A CA 1
ATOM 1151 C C . SER A 1 142 ? -8.186 -8.153 9.036 1.00 91.69 142 SER A C 1
ATOM 1153 O O . SER A 1 142 ? -8.897 -7.287 9.537 1.00 91.69 142 SER A O 1
ATOM 1155 N N . VAL A 1 143 ? -6.866 -8.171 9.185 1.00 92.44 143 VAL A N 1
ATOM 1156 C CA . VAL A 1 143 ? -6.077 -7.045 9.696 1.00 92.44 143 VAL A CA 1
ATOM 1157 C C . VAL A 1 143 ? -5.794 -6.140 8.498 1.00 92.44 143 VAL A C 1
ATOM 1159 O O . VAL A 1 143 ? -5.551 -6.642 7.402 1.00 92.44 143 VAL A O 1
ATOM 1162 N N . VAL A 1 144 ? -5.853 -4.819 8.657 1.00 92.12 144 VAL A N 1
ATOM 1163 C CA . VAL A 1 144 ? -5.712 -3.889 7.524 1.00 92.12 144 VAL A CA 1
ATOM 1164 C C . VAL A 1 144 ? -4.507 -2.987 7.722 1.00 92.12 144 VAL A C 1
ATOM 1166 O O . VAL A 1 144 ? -4.401 -2.298 8.732 1.00 92.12 144 VAL A O 1
ATOM 1169 N N . GLY A 1 145 ? -3.609 -2.996 6.740 1.00 89.88 145 GLY A N 1
ATOM 1170 C CA . GLY A 1 145 ? -2.524 -2.033 6.602 1.00 89.88 145 GLY A CA 1
ATOM 1171 C C . GLY A 1 145 ? -2.838 -0.978 5.547 1.00 89.88 145 GLY A C 1
ATOM 1172 O O . GLY A 1 145 ? -3.869 -1.021 4.877 1.00 89.88 145 GLY A O 1
ATOM 1173 N N . GLU A 1 146 ? -1.910 -0.053 5.347 1.00 87.00 146 GLU A N 1
ATOM 1174 C CA . GLU A 1 146 ? -2.001 0.960 4.297 1.00 87.00 146 GLU A CA 1
ATOM 1175 C C . GLU A 1 146 ? -0.750 0.929 3.430 1.00 87.00 146 GLU A C 1
ATOM 1177 O O . GLU A 1 146 ? 0.371 0.951 3.942 1.00 87.00 146 GLU A O 1
ATOM 1182 N N . ASN A 1 147 ? -0.931 0.881 2.113 1.00 82.56 147 ASN A N 1
ATOM 1183 C CA . ASN A 1 147 ? 0.179 0.947 1.175 1.00 82.56 147 ASN A CA 1
ATOM 1184 C C . ASN A 1 147 ? 0.642 2.394 0.950 1.00 82.56 147 ASN A C 1
ATOM 1186 O O . ASN A 1 147 ? -0.020 3.368 1.304 1.00 82.56 147 ASN A O 1
ATOM 1190 N N . ALA A 1 148 ? 1.775 2.545 0.269 1.00 74.75 148 ALA A N 1
ATOM 1191 C CA . ALA A 1 148 ? 2.352 3.850 -0.037 1.00 74.75 148 ALA A CA 1
ATOM 1192 C C . ALA A 1 148 ? 1.435 4.796 -0.830 1.00 74.75 148 ALA A C 1
ATOM 1194 O O . ALA A 1 148 ? 1.729 5.987 -0.902 1.00 74.75 148 ALA A O 1
ATOM 1195 N N . TYR A 1 149 ? 0.369 4.296 -1.454 1.00 69.75 149 TYR A N 1
ATOM 1196 C CA . TYR A 1 149 ? -0.576 5.037 -2.290 1.00 69.75 149 TYR A CA 1
ATOM 1197 C C . TYR A 1 149 ? -1.883 5.386 -1.571 1.00 69.75 149 TYR A C 1
ATOM 1199 O O . TYR A 1 149 ? -2.738 6.007 -2.189 1.00 69.75 149 TYR A O 1
ATOM 1207 N N . GLY A 1 150 ? -2.023 5.050 -0.285 1.00 72.06 150 GLY A N 1
ATOM 1208 C CA . GLY A 1 150 ? -3.260 5.277 0.471 1.00 72.06 150 GLY A CA 1
ATOM 1209 C C . GLY A 1 150 ? -4.310 4.181 0.272 1.00 72.06 150 GLY A C 1
ATOM 1210 O O . GLY A 1 150 ? -5.451 4.297 0.702 1.00 72.06 150 GLY A O 1
ATOM 1211 N N . GLY A 1 151 ? -3.941 3.085 -0.390 1.00 79.62 151 GLY A N 1
ATOM 1212 C CA . GLY A 1 151 ? -4.795 1.912 -0.500 1.00 79.62 151 GLY A CA 1
ATOM 1213 C C . GLY A 1 151 ? -4.764 1.096 0.789 1.00 79.62 151 GLY A C 1
ATOM 1214 O O . GLY A 1 151 ? -3.687 0.766 1.293 1.00 79.62 151 GLY A O 1
ATOM 1215 N N . ARG A 1 152 ? -5.944 0.723 1.288 1.00 86.12 152 ARG A N 1
ATOM 1216 C CA . ARG A 1 152 ? -6.103 -0.189 2.426 1.00 86.12 152 ARG A CA 1
ATOM 1217 C C . ARG A 1 152 ? -5.835 -1.627 1.968 1.00 86.12 152 ARG A C 1
ATOM 1219 O O . ARG A 1 152 ? -6.527 -2.145 1.097 1.00 86.12 152 ARG A O 1
ATOM 1226 N N . VAL A 1 153 ? -4.803 -2.256 2.527 1.00 88.31 153 VAL A N 1
ATOM 1227 C CA . VAL A 1 153 ? -4.351 -3.613 2.182 1.00 88.31 153 VAL A CA 1
ATOM 1228 C C . VAL A 1 153 ? -4.843 -4.583 3.244 1.00 88.31 153 VAL A C 1
ATOM 1230 O O . VAL A 1 153 ? -4.502 -4.447 4.417 1.00 88.31 153 VAL A O 1
ATOM 1233 N N . GLN A 1 154 ? -5.647 -5.562 2.838 1.00 91.31 154 GLN A N 1
ATOM 1234 C CA . GLN A 1 154 ? -6.207 -6.555 3.750 1.00 91.31 154 GLN A CA 1
ATOM 1235 C C . GLN A 1 154 ? -5.283 -7.767 3.904 1.00 91.31 154 GLN A C 1
ATOM 1237 O O . GLN A 1 154 ? -4.839 -8.355 2.919 1.00 91.31 154 GLN A O 1
ATOM 1242 N N . PHE A 1 155 ? -5.083 -8.181 5.150 1.00 91.69 155 PHE A N 1
ATOM 1243 C CA . PHE A 1 155 ? -4.400 -9.402 5.560 1.00 91.69 155 PHE A CA 1
ATOM 1244 C C . PHE A 1 155 ? -5.434 -10.340 6.188 1.00 91.69 155 PHE A C 1
ATOM 1246 O O . PHE A 1 155 ? -5.702 -10.247 7.392 1.00 91.69 155 PHE A O 1
ATOM 1253 N N . PRO A 1 156 ? -6.102 -11.180 5.376 1.00 92.12 156 PRO A N 1
ATOM 1254 C CA . PRO A 1 156 ? -7.110 -12.096 5.880 1.00 92.12 156 PRO A CA 1
ATOM 1255 C C . PRO A 1 156 ? -6.473 -13.157 6.776 1.00 92.12 156 PRO A C 1
ATOM 1257 O O . PRO A 1 156 ? -5.382 -13.653 6.496 1.00 92.12 156 PRO A O 1
ATOM 1260 N N . TYR A 1 157 ? -7.187 -13.539 7.828 1.00 90.50 157 TYR A N 1
ATOM 1261 C CA . TYR A 1 157 ? -6.797 -14.627 8.714 1.00 90.50 157 TYR A CA 1
ATOM 1262 C C . TYR A 1 157 ? -7.974 -15.563 8.964 1.00 90.50 157 TYR A C 1
ATOM 1264 O O . TYR A 1 157 ? -9.142 -15.174 8.923 1.00 90.50 157 TYR A O 1
ATOM 1272 N N . ASN A 1 158 ? -7.653 -16.822 9.239 1.00 82.75 158 ASN A N 1
ATOM 1273 C CA . ASN A 1 158 ? -8.627 -17.810 9.665 1.00 82.75 158 ASN A CA 1
ATOM 1274 C C . ASN A 1 158 ? -8.149 -18.431 10.973 1.00 82.75 158 ASN A C 1
ATOM 1276 O O . ASN A 1 158 ? -7.094 -19.061 11.018 1.00 82.75 158 ASN A O 1
ATOM 1280 N N . THR A 1 159 ? -8.913 -18.230 12.039 1.00 68.38 159 THR A N 1
ATOM 1281 C CA . THR A 1 159 ? -8.596 -18.756 13.365 1.00 68.38 159 THR A CA 1
ATOM 1282 C C . THR A 1 159 ? -9.502 -19.939 13.665 1.00 68.38 159 THR A C 1
ATOM 1284 O O . THR A 1 159 ? -10.714 -19.781 13.783 1.00 68.38 159 THR A O 1
ATOM 1287 N N . GLN A 1 160 ? -8.909 -21.127 13.812 1.00 68.62 160 GLN A N 1
ATOM 1288 C CA . GLN A 1 160 ? -9.630 -22.330 14.255 1.00 68.62 160 GLN A CA 1
ATOM 1289 C C . GLN A 1 160 ? -10.008 -22.270 15.742 1.00 68.62 160 GLN A C 1
ATOM 1291 O O . GLN A 1 160 ? -10.936 -22.947 16.172 1.00 68.62 160 GLN A O 1
ATOM 1296 N N . VAL A 1 161 ? -9.290 -21.457 16.519 1.00 75.25 161 VAL A N 1
ATOM 1297 C CA . VAL A 1 161 ? -9.510 -21.232 17.949 1.00 75.25 161 VAL A CA 1
ATOM 1298 C C . VAL A 1 161 ? -9.895 -19.772 18.131 1.00 75.25 161 VAL A C 1
ATOM 1300 O O . VAL A 1 161 ? -9.199 -18.904 17.619 1.00 75.25 161 VAL A O 1
ATOM 1303 N N . ALA A 1 162 ? -10.987 -19.494 18.837 1.00 80.81 162 ALA A N 1
ATOM 1304 C CA . ALA A 1 162 ? -11.411 -18.137 19.171 1.00 80.81 162 ALA A CA 1
ATOM 1305 C C . ALA A 1 162 ? -11.097 -17.836 20.646 1.00 80.81 162 ALA A C 1
ATOM 1307 O O . ALA A 1 162 ? -11.100 -18.748 21.473 1.00 80.81 162 ALA A O 1
ATOM 1308 N N . SER A 1 163 ? -10.791 -16.578 20.975 1.00 86.62 163 SER A N 1
ATOM 1309 C CA . SER A 1 163 ? -10.518 -16.161 22.354 1.00 86.62 163 SER A CA 1
ATOM 1310 C C . SER A 1 163 ? -10.969 -14.726 22.601 1.00 86.62 163 SER A C 1
ATOM 1312 O O . SER A 1 163 ? -10.579 -13.799 21.887 1.00 86.62 163 SER A O 1
ATOM 1314 N N . SER A 1 164 ? -11.752 -14.532 23.659 1.00 85.69 164 SER A N 1
ATOM 1315 C CA . SER A 1 164 ? -12.111 -13.212 24.181 1.00 85.69 164 SER A CA 1
ATOM 1316 C C . SER A 1 164 ? -10.964 -12.558 24.965 1.00 85.69 164 SER A C 1
ATOM 1318 O O . SER A 1 164 ? -10.875 -11.334 25.018 1.00 85.69 164 SER A O 1
ATOM 1320 N N . ASN A 1 165 ? -10.040 -13.354 25.512 1.00 89.62 165 ASN A N 1
ATOM 1321 C CA . ASN A 1 165 ? -9.018 -12.925 26.472 1.00 89.62 165 ASN A CA 1
ATOM 1322 C C . ASN A 1 165 ? -7.711 -12.445 25.805 1.00 89.62 165 ASN A C 1
ATOM 1324 O O . ASN A 1 165 ? -6.618 -12.772 26.263 1.00 89.62 165 ASN A O 1
ATOM 1328 N N . LEU A 1 166 ? -7.797 -11.716 24.685 1.00 90.81 166 LEU A N 1
ATOM 1329 C CA . LEU A 1 166 ? -6.618 -11.121 24.020 1.00 90.81 166 LEU A CA 1
ATOM 1330 C C . LEU A 1 166 ? -6.492 -9.610 24.260 1.00 90.81 166 LEU A C 1
ATOM 1332 O O . LEU A 1 166 ? -5.643 -8.963 23.651 1.00 90.81 166 LEU A O 1
ATOM 1336 N N . GLY A 1 167 ? -7.366 -9.038 25.094 1.00 90.69 167 GLY A N 1
ATOM 1337 C CA . GLY A 1 167 ? -7.283 -7.649 25.541 1.00 90.69 167 GLY A CA 1
ATOM 1338 C C . GLY A 1 167 ? -7.564 -6.586 24.478 1.00 90.69 167 GLY A C 1
ATOM 1339 O O . GLY A 1 167 ? -7.323 -5.413 24.726 1.00 90.69 167 GLY A O 1
ATOM 1340 N N . SER A 1 168 ? -8.110 -6.938 23.309 1.00 90.75 168 SER A N 1
ATOM 1341 C CA . SER A 1 168 ? -8.372 -5.987 22.210 1.00 90.75 168 SER A CA 1
ATOM 1342 C C . SER A 1 168 ? -9.393 -4.886 22.537 1.00 90.75 168 SER A C 1
ATOM 1344 O O . SER A 1 168 ? -9.596 -3.989 21.727 1.00 90.75 168 SER A O 1
ATOM 1346 N N . GLY A 1 169 ? -10.094 -4.986 23.672 1.00 92.62 169 GLY A N 1
ATOM 1347 C CA . GLY A 1 169 ? -11.059 -3.990 24.141 1.00 92.62 169 GLY A CA 1
ATOM 1348 C C . GLY A 1 169 ? -10.417 -2.730 24.729 1.00 92.62 169 GLY A C 1
ATOM 1349 O O . GLY A 1 169 ? -11.100 -1.709 24.819 1.00 92.62 169 GLY A O 1
ATOM 1350 N N . TRP A 1 170 ? -9.117 -2.772 25.052 1.00 94.94 170 TRP A N 1
ATOM 1351 C CA . TRP A 1 170 ? -8.377 -1.699 25.722 1.00 94.94 170 TRP A CA 1
ATOM 1352 C C . TRP A 1 170 ? -8.500 -0.297 25.094 1.00 94.94 170 TRP A C 1
ATOM 1354 O O . TRP A 1 170 ? -8.536 0.662 25.872 1.00 94.94 170 TRP A O 1
ATOM 1364 N N . PRO A 1 171 ? -8.633 -0.108 23.755 1.00 96.38 171 PRO A N 1
ATOM 1365 C CA . PRO A 1 171 ? -8.737 1.231 23.168 1.00 96.38 171 PRO A CA 1
ATOM 1366 C C . PRO A 1 171 ? -9.944 2.036 23.665 1.00 96.38 171 PRO A C 1
ATOM 1368 O O . PRO A 1 171 ? -9.948 3.259 23.549 1.00 96.38 171 PRO A O 1
ATOM 1371 N N . VAL A 1 172 ? -10.951 1.384 24.259 1.00 95.44 172 VAL A N 1
ATOM 1372 C CA . VAL A 1 172 ? -12.106 2.060 24.867 1.00 95.44 172 VAL A CA 1
ATOM 1373 C C . VAL A 1 172 ? -11.703 3.052 25.956 1.00 95.44 172 VAL A C 1
ATOM 1375 O O . VAL A 1 172 ? -12.321 4.107 26.075 1.00 95.44 172 VAL A O 1
ATOM 1378 N N . VAL A 1 173 ? -10.642 2.749 26.710 1.00 94.94 173 VAL A N 1
ATOM 1379 C CA . VAL A 1 173 ? -10.178 3.570 27.834 1.00 94.94 173 VAL A CA 1
ATOM 1380 C C . VAL A 1 173 ? -9.677 4.937 27.341 1.00 94.94 173 VAL A C 1
ATOM 1382 O O . VAL A 1 173 ? -10.281 5.951 27.709 1.00 94.94 173 VAL A O 1
ATOM 1385 N N . PRO A 1 174 ? -8.672 5.020 26.442 1.00 95.12 174 PRO A N 1
ATOM 1386 C CA . PRO A 1 174 ? -8.220 6.306 25.918 1.00 95.12 174 PRO A CA 1
ATOM 1387 C C . PRO A 1 174 ? -9.256 6.997 25.022 1.00 95.12 174 PRO A C 1
ATOM 1389 O O . PRO A 1 174 ? -9.278 8.228 24.990 1.00 95.12 174 PRO A O 1
ATOM 1392 N N . LEU A 1 175 ? -10.128 6.256 24.320 1.00 95.56 175 LEU A N 1
ATOM 1393 C CA . LEU A 1 175 ? -11.204 6.847 23.514 1.00 95.56 175 LEU A CA 1
ATOM 1394 C C . LEU A 1 175 ? -12.222 7.592 24.384 1.00 95.56 175 LEU A C 1
ATOM 1396 O O . LEU A 1 175 ? -12.459 8.779 24.165 1.00 95.56 175 LEU A O 1
ATOM 1400 N N . LEU A 1 176 ? -12.808 6.923 25.383 1.00 95.31 176 LEU A N 1
ATOM 1401 C CA . LEU A 1 176 ? -13.802 7.542 26.265 1.00 95.31 176 LEU A CA 1
ATOM 1402 C C . LEU A 1 176 ? -13.182 8.628 27.142 1.00 95.31 176 LEU A C 1
ATOM 1404 O O . LEU A 1 176 ? -13.801 9.670 27.335 1.00 95.31 176 LEU A O 1
ATOM 1408 N N . SER A 1 177 ? -11.950 8.427 27.622 1.00 93.69 177 SER A N 1
ATOM 1409 C CA . SER A 1 177 ? -11.213 9.453 28.365 1.00 93.69 177 SER A CA 1
ATOM 1410 C C . SER A 1 177 ? -11.038 10.733 27.542 1.00 93.69 177 SER A C 1
ATOM 1412 O O . SER A 1 177 ? -11.241 11.831 28.059 1.00 93.69 177 SER A O 1
ATOM 1414 N N . ALA A 1 178 ? -10.731 10.618 26.246 1.00 92.44 178 ALA A N 1
ATOM 1415 C CA . ALA A 1 178 ? -10.588 11.775 25.371 1.00 92.44 178 ALA A CA 1
ATOM 1416 C C . ALA A 1 178 ? -11.939 12.396 24.976 1.00 92.44 178 ALA A C 1
ATOM 1418 O O . ALA A 1 178 ? -12.077 13.617 24.981 1.00 92.44 178 ALA A O 1
ATOM 1419 N N . LEU A 1 179 ? -12.960 11.582 24.697 1.00 93.38 179 LEU A N 1
ATOM 1420 C CA . LEU A 1 179 ? -14.311 12.074 24.415 1.00 93.38 179 LEU A CA 1
ATOM 1421 C C . LEU A 1 179 ? -14.899 12.840 25.610 1.00 93.38 179 LEU A C 1
ATOM 1423 O O . LEU A 1 179 ? -15.473 13.907 25.407 1.00 93.38 179 LEU A O 1
ATOM 1427 N N . ASN A 1 180 ? -14.686 12.360 26.841 1.00 91.62 180 ASN A N 1
ATOM 1428 C CA . ASN A 1 180 ? -15.112 13.022 28.083 1.00 91.62 180 ASN A CA 1
ATOM 1429 C C . ASN A 1 180 ? -14.448 14.395 28.308 1.00 91.62 180 ASN A C 1
ATOM 1431 O O . ASN A 1 180 ? -14.923 15.173 29.131 1.00 91.62 180 ASN A O 1
ATOM 1435 N N . GLN A 1 181 ? -13.353 14.715 27.606 1.00 89.50 181 GLN A N 1
ATOM 1436 C CA . GLN A 1 181 ? -12.732 16.047 27.673 1.00 89.50 181 GLN A CA 1
ATOM 1437 C C . GLN A 1 181 ? -13.469 17.084 26.821 1.00 89.50 181 GLN A C 1
ATOM 1439 O O . GLN A 1 181 ? -13.340 18.280 27.074 1.00 89.50 181 GLN A O 1
ATOM 1444 N N . VAL A 1 182 ? -14.205 16.641 25.797 1.00 90.38 182 VAL A N 1
ATOM 1445 C CA . VAL A 1 182 ? -14.874 17.522 24.824 1.00 90.38 182 VAL A CA 1
ATOM 1446 C C . VAL A 1 182 ? -16.391 17.486 24.981 1.00 90.38 182 VAL A C 1
ATOM 1448 O O . VAL A 1 182 ? -17.063 18.475 24.700 1.00 90.38 182 VAL A O 1
ATOM 1451 N N . HIS A 1 183 ? -16.929 16.367 25.459 1.00 92.12 183 HIS A N 1
ATOM 1452 C CA . HIS A 1 183 ? -18.356 16.126 25.594 1.00 92.12 183 HIS A CA 1
ATOM 1453 C C . HIS A 1 183 ? -18.725 15.732 27.020 1.00 92.12 183 HIS A C 1
ATOM 1455 O O . HIS A 1 183 ? -17.985 15.039 27.714 1.00 92.12 183 HIS A O 1
ATOM 1461 N N . ASN A 1 184 ? -19.924 16.125 27.437 1.00 92.12 184 ASN A N 1
ATOM 1462 C CA . ASN A 1 184 ? -20.461 15.795 28.752 1.00 92.12 184 ASN A CA 1
ATOM 1463 C C . ASN A 1 184 ? -20.841 14.303 28.803 1.00 92.12 184 ASN A C 1
ATOM 1465 O O . ASN A 1 184 ? -21.358 13.765 27.822 1.00 92.12 184 ASN A O 1
ATOM 1469 N N . ALA A 1 185 ? -20.699 13.658 29.965 1.00 91.81 185 ALA A N 1
ATOM 1470 C CA . ALA A 1 185 ? -21.000 12.230 30.124 1.00 91.81 185 ALA A CA 1
ATOM 1471 C C . ALA A 1 185 ? -22.443 11.855 29.728 1.00 91.81 185 ALA A C 1
ATOM 1473 O O . ALA A 1 185 ? -22.654 10.821 29.101 1.00 91.81 185 ALA A O 1
ATOM 1474 N N . SER A 1 186 ? -23.433 12.707 30.025 1.00 94.25 186 SER A N 1
ATOM 1475 C CA . SER A 1 186 ? -24.833 12.476 29.631 1.00 94.25 186 SER A CA 1
ATOM 1476 C C . SER A 1 186 ? -25.036 12.506 28.115 1.00 94.25 186 SER A C 1
ATOM 1478 O O . SER A 1 186 ? -25.777 11.692 27.571 1.00 94.25 186 SER A O 1
ATOM 1480 N N . TYR A 1 187 ? -24.350 13.418 27.424 1.00 95.75 187 TYR A N 1
ATOM 1481 C CA . TYR A 1 187 ? -24.390 13.498 25.968 1.00 95.75 187 TYR A CA 1
ATOM 1482 C C . TYR A 1 187 ? -23.717 12.277 25.337 1.00 95.75 187 TYR A C 1
ATOM 1484 O O . TYR A 1 187 ? -24.286 11.659 24.440 1.00 95.75 187 TYR A O 1
ATOM 1492 N N . LEU A 1 188 ? -22.535 11.890 25.827 1.00 95.31 188 LEU A N 1
ATOM 1493 C CA . LEU A 1 188 ? -21.824 10.710 25.328 1.00 95.31 188 LEU A CA 1
ATOM 1494 C C . LEU A 1 188 ? -22.614 9.429 25.548 1.00 95.31 188 LEU A C 1
ATOM 1496 O O . LEU A 1 188 ? -22.720 8.628 24.626 1.00 95.31 188 LEU A O 1
ATOM 1500 N N . HIS A 1 189 ? -23.214 9.265 26.727 1.00 97.19 189 HIS A N 1
ATOM 1501 C CA . HIS A 1 189 ? -24.109 8.150 27.022 1.00 97.19 189 HIS A CA 1
ATOM 1502 C C . HIS A 1 189 ? -25.229 8.050 25.981 1.00 97.19 189 HIS A C 1
ATOM 1504 O O . HIS A 1 189 ? -25.371 7.012 25.337 1.00 97.19 189 HIS A O 1
ATOM 1510 N N . GLN A 1 190 ? -25.937 9.152 25.717 1.00 97.19 190 GLN A N 1
ATOM 1511 C CA . GLN A 1 190 ? -26.997 9.187 24.710 1.00 97.19 190 GLN A CA 1
ATOM 1512 C C . GLN A 1 190 ? -26.482 8.833 23.304 1.00 97.19 190 GLN A C 1
ATOM 1514 O O . GLN A 1 190 ? -27.140 8.087 22.577 1.00 97.19 190 GLN A O 1
ATOM 1519 N N . GLN A 1 191 ? -25.317 9.353 22.902 1.00 97.06 191 GLN A N 1
ATOM 1520 C CA . GLN A 1 191 ? -24.748 9.082 21.578 1.00 97.06 191 GLN A CA 1
ATOM 1521 C C . GLN A 1 191 ? -24.281 7.631 21.418 1.00 97.06 191 GLN A C 1
ATOM 1523 O O . GLN A 1 191 ? -24.495 7.056 20.351 1.00 97.06 191 GLN A O 1
ATOM 1528 N N . ILE A 1 192 ? -23.695 7.038 22.461 1.00 97.44 192 ILE A N 1
ATOM 1529 C CA . ILE A 1 192 ? -23.290 5.627 22.475 1.00 97.44 192 ILE A CA 1
ATOM 1530 C C . ILE A 1 192 ? -24.527 4.733 22.394 1.00 97.44 192 ILE A C 1
ATOM 1532 O O . ILE A 1 192 ? -24.545 3.810 21.588 1.00 97.44 192 ILE A O 1
ATOM 1536 N N . MET A 1 193 ? -25.579 5.026 23.166 1.00 97.69 193 MET A N 1
ATOM 1537 C CA . MET A 1 193 ? -26.823 4.253 23.101 1.00 97.69 193 MET A CA 1
ATOM 1538 C C . MET A 1 193 ? -27.503 4.372 21.733 1.00 97.69 193 MET A C 1
ATOM 1540 O O . MET A 1 193 ? -27.936 3.366 21.185 1.00 97.69 193 MET A O 1
ATOM 1544 N N . THR A 1 194 ? -27.493 5.564 21.128 1.00 96.94 194 THR A N 1
ATOM 1545 C CA . THR A 1 194 ? -27.995 5.766 19.756 1.00 96.94 194 THR A CA 1
ATOM 1546 C C . THR A 1 194 ? -27.231 4.902 18.745 1.00 96.94 194 THR A C 1
ATOM 1548 O O . THR A 1 194 ? -27.830 4.318 17.849 1.00 96.94 194 THR A O 1
ATOM 1551 N N . GLU A 1 195 ? -25.906 4.806 18.876 1.00 96.75 195 GLU A N 1
ATOM 1552 C CA . GLU A 1 195 ? -25.085 3.959 18.004 1.00 96.75 195 GLU A CA 1
ATOM 1553 C C . GLU A 1 195 ? -25.346 2.465 18.250 1.00 96.75 195 GLU A C 1
ATOM 1555 O O . GLU A 1 195 ? -25.422 1.671 17.309 1.00 96.75 195 GLU A O 1
ATOM 1560 N N . MET A 1 196 ? -25.529 2.095 19.518 1.00 96.00 196 MET A N 1
ATOM 1561 C CA . MET A 1 196 ? -25.833 0.737 19.953 1.00 96.00 196 MET A CA 1
ATOM 1562 C C . MET A 1 196 ? -27.168 0.247 19.380 1.00 96.00 196 MET A C 1
ATOM 1564 O O . MET A 1 196 ? -27.220 -0.858 18.843 1.00 96.00 196 MET A O 1
ATOM 1568 N N . ASP A 1 197 ? -28.201 1.093 19.389 1.00 95.44 197 ASP A N 1
ATOM 1569 C CA . ASP A 1 197 ? -29.522 0.784 18.827 1.00 95.44 197 ASP A CA 1
ATOM 1570 C C . ASP A 1 197 ? -29.461 0.426 17.334 1.00 95.44 197 ASP A C 1
ATOM 1572 O O . ASP A 1 197 ? -30.272 -0.363 16.845 1.00 95.44 197 ASP A O 1
ATOM 1576 N N . VAL A 1 198 ? -28.489 0.987 16.608 1.00 93.56 198 VAL A N 1
ATOM 1577 C CA . VAL A 1 198 ? -28.338 0.800 15.161 1.00 93.56 198 VAL A CA 1
ATOM 1578 C C . VAL A 1 198 ? -27.423 -0.375 14.825 1.00 93.56 198 VAL A C 1
ATOM 1580 O O . VAL A 1 198 ? -27.727 -1.149 13.919 1.00 93.56 198 VAL A O 1
ATOM 1583 N N . THR A 1 199 ? -26.289 -0.511 15.516 1.00 94.44 199 THR A N 1
ATOM 1584 C CA . THR A 1 199 ? -25.197 -1.386 15.054 1.00 94.44 199 THR A CA 1
ATOM 1585 C C . THR A 1 199 ? -24.940 -2.597 15.945 1.00 94.44 199 THR A C 1
ATOM 1587 O O . THR A 1 199 ? -24.364 -3.573 15.466 1.00 94.44 199 THR A O 1
ATOM 1590 N N . PHE A 1 200 ? -25.402 -2.624 17.198 1.00 93.56 200 PHE A N 1
ATOM 1591 C CA . PHE A 1 200 ? -25.021 -3.672 18.154 1.00 93.56 200 PHE A CA 1
ATOM 1592 C C . PHE A 1 200 ? -25.406 -5.084 17.703 1.00 93.56 200 PHE A C 1
ATOM 1594 O O . PHE A 1 200 ? -24.576 -5.992 17.736 1.00 93.56 200 PHE A O 1
ATOM 1601 N N . THR A 1 201 ? -26.633 -5.264 17.208 1.00 93.00 201 THR A N 1
ATOM 1602 C CA . THR A 1 201 ? -27.139 -6.568 16.739 1.00 93.00 201 THR A CA 1
ATOM 1603 C C . THR A 1 201 ? -26.432 -7.088 15.488 1.00 93.00 201 THR A C 1
ATOM 1605 O O . THR A 1 201 ? -26.510 -8.279 15.208 1.00 93.00 201 THR A O 1
ATOM 1608 N N . SER A 1 202 ? -25.703 -6.237 14.755 1.00 92.25 202 SER A N 1
ATOM 1609 C CA . SER A 1 202 ? -24.884 -6.674 13.618 1.00 92.25 202 SER A CA 1
ATOM 1610 C C . SER A 1 202 ? -23.586 -7.365 14.049 1.00 92.25 202 SER A C 1
ATOM 1612 O O . SER A 1 202 ? -23.009 -8.120 13.273 1.00 92.25 202 SER A O 1
ATOM 1614 N N . LEU A 1 203 ? -23.137 -7.152 15.292 1.00 91.62 203 LEU A N 1
ATOM 1615 C CA . LEU A 1 203 ? -21.825 -7.596 15.773 1.00 91.62 203 LEU A CA 1
ATOM 1616 C C . LEU A 1 203 ? -21.825 -9.003 16.397 1.00 91.62 203 LEU A C 1
ATOM 1618 O O . LEU A 1 203 ? -20.767 -9.498 16.800 1.00 91.62 203 LEU A O 1
ATOM 1622 N N . PHE A 1 204 ? -22.983 -9.657 16.505 1.00 92.69 204 PHE A N 1
ATOM 1623 C CA . PHE A 1 204 ? -23.118 -10.997 17.077 1.00 92.69 204 PHE A CA 1
ATOM 1624 C C . PHE A 1 204 ? -24.241 -11.793 16.414 1.00 92.69 204 PHE A C 1
ATOM 1626 O O . PHE A 1 204 ? -25.069 -11.258 15.683 1.00 92.69 204 PHE A O 1
ATOM 1633 N N . GLU A 1 205 ? -24.262 -13.094 16.682 1.00 92.12 205 GLU A N 1
ATOM 1634 C CA . GLU A 1 205 ? -25.328 -13.994 16.241 1.00 92.12 205 GLU A CA 1
ATOM 1635 C C . GLU A 1 205 ? -26.122 -14.493 17.448 1.00 92.12 205 GLU A C 1
ATOM 1637 O O . GLU A 1 205 ? -25.612 -14.511 18.569 1.00 92.12 205 GLU A O 1
ATOM 1642 N N . LEU A 1 206 ? -27.376 -14.882 17.229 1.00 92.44 206 LEU A N 1
ATOM 1643 C CA . LEU A 1 206 ? -28.256 -15.397 18.274 1.00 92.44 206 LEU A CA 1
ATOM 1644 C C . LEU A 1 206 ? -28.628 -16.843 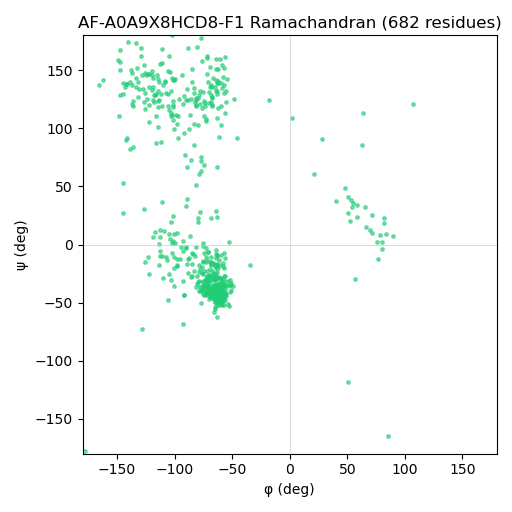17.970 1.00 92.44 206 LEU A C 1
ATOM 1646 O O . LEU A 1 206 ? -29.112 -17.143 16.881 1.00 92.44 206 LEU A O 1
ATOM 1650 N N . GLU A 1 207 ? -28.440 -17.718 18.952 1.00 89.75 207 GLU A N 1
ATOM 1651 C CA . GLU A 1 207 ? -28.799 -19.129 18.866 1.00 89.75 207 GLU A CA 1
ATOM 1652 C C . GLU A 1 207 ? -29.461 -19.564 20.172 1.00 89.75 207 GLU A C 1
ATOM 1654 O O . GLU A 1 207 ? -28.875 -19.439 21.241 1.00 89.75 207 GLU A O 1
ATOM 1659 N N . LEU A 1 208 ? -30.708 -20.045 20.102 1.00 85.94 208 LEU A N 1
ATOM 1660 C CA . LEU A 1 208 ? -31.467 -20.532 21.267 1.00 85.94 208 LEU A CA 1
ATOM 1661 C C . LEU A 1 208 ? -31.573 -19.520 22.428 1.00 85.94 208 LEU A C 1
ATOM 1663 O O . LEU A 1 208 ? -31.647 -19.910 23.592 1.00 85.94 208 LEU A O 1
ATOM 1667 N N . GLY A 1 209 ? -31.612 -18.218 22.126 1.00 84.69 209 GLY A N 1
ATOM 1668 C CA . GLY A 1 209 ? -31.640 -17.163 23.149 1.00 84.69 209 GLY A CA 1
ATOM 1669 C C . GLY A 1 209 ? -30.275 -16.877 23.790 1.00 84.69 209 GLY A C 1
ATOM 1670 O O . GLY A 1 209 ? -30.204 -16.130 24.762 1.00 84.69 209 GLY A O 1
ATOM 1671 N N . LEU A 1 210 ? -29.197 -17.461 23.261 1.00 90.81 210 LEU A N 1
ATOM 1672 C CA . LEU A 1 210 ? -27.820 -17.290 23.712 1.00 90.81 210 LEU A CA 1
ATOM 1673 C C . LEU A 1 210 ? -27.008 -16.501 22.680 1.00 90.81 210 LEU A C 1
ATOM 1675 O O . LEU A 1 210 ? -27.105 -16.732 21.472 1.00 90.81 210 LEU A O 1
ATOM 1679 N N . ILE A 1 211 ? -26.185 -15.568 23.155 1.00 93.19 211 ILE A N 1
ATOM 1680 C CA . ILE A 1 211 ? -25.418 -14.679 22.285 1.00 93.19 211 ILE A CA 1
ATOM 1681 C C . ILE A 1 211 ? -24.102 -15.338 21.857 1.00 93.19 211 ILE A C 1
ATOM 1683 O O . ILE A 1 211 ? -23.267 -15.702 22.682 1.00 93.19 211 ILE A O 1
ATOM 1687 N N . ASN A 1 212 ? -23.881 -15.418 20.549 1.00 92.00 212 ASN A N 1
ATOM 1688 C CA . ASN A 1 212 ? -22.640 -15.860 19.926 1.00 92.00 212 ASN A CA 1
ATOM 1689 C C . ASN A 1 212 ? -21.790 -14.642 19.537 1.00 92.00 212 ASN A C 1
ATOM 1691 O O . ASN A 1 212 ? -21.892 -14.107 18.429 1.00 92.00 212 ASN A O 1
ATOM 1695 N N . PHE A 1 213 ? -20.901 -14.217 20.437 1.00 88.12 213 PHE A N 1
ATOM 1696 C CA . PHE A 1 213 ? -19.998 -13.084 20.230 1.00 88.12 213 PHE A CA 1
ATOM 1697 C C . PHE A 1 213 ? -18.767 -13.416 19.372 1.00 88.12 213 PHE A C 1
ATOM 1699 O O . PHE A 1 213 ? -17.784 -12.703 19.485 1.00 88.12 213 PHE A O 1
ATOM 1706 N N . ARG A 1 214 ? -18.765 -14.450 18.517 1.00 85.69 214 ARG A N 1
ATOM 1707 C CA . ARG A 1 214 ? -17.645 -14.915 17.645 1.00 85.69 214 ARG A CA 1
ATOM 1708 C C . ARG A 1 214 ? -16.308 -15.275 18.331 1.00 85.69 214 ARG A C 1
ATOM 1710 O O . ARG A 1 214 ? -15.605 -16.131 17.801 1.00 85.69 214 ARG A O 1
ATOM 1717 N N . ASP A 1 215 ? -15.976 -14.644 19.455 1.00 86.06 215 ASP A N 1
ATOM 1718 C CA . ASP A 1 215 ? -14.831 -14.862 20.346 1.00 86.06 215 ASP A CA 1
ATOM 1719 C C . ASP A 1 215 ? -15.218 -15.681 21.587 1.00 86.06 215 ASP A C 1
ATOM 1721 O O . ASP A 1 215 ? -14.357 -16.264 22.237 1.00 86.06 215 ASP A O 1
ATOM 1725 N N . ALA A 1 216 ? -16.517 -15.716 21.897 1.00 89.81 216 ALA A N 1
ATOM 1726 C CA . ALA A 1 216 ? -17.146 -16.554 22.908 1.00 89.81 216 ALA A CA 1
ATOM 1727 C C . ALA A 1 216 ? -18.521 -16.993 22.384 1.00 89.81 216 ALA A C 1
ATOM 1729 O O . ALA A 1 216 ? -19.263 -16.181 21.819 1.00 89.81 216 ALA A O 1
ATOM 1730 N N . ASN A 1 217 ? -18.844 -18.274 22.547 1.00 88.75 217 ASN A N 1
ATOM 1731 C CA . ASN A 1 217 ? -20.071 -18.869 22.021 1.00 88.75 217 ASN A CA 1
ATOM 1732 C C . ASN A 1 217 ? -21.081 -19.128 23.145 1.00 88.75 217 ASN A C 1
ATOM 1734 O O . ASN A 1 217 ? -20.706 -19.448 24.275 1.00 88.75 217 ASN A O 1
ATOM 1738 N N . HIS A 1 218 ? -22.362 -19.055 22.790 1.00 90.75 218 HIS A N 1
ATOM 1739 C CA . HIS A 1 218 ? -23.518 -19.407 23.610 1.00 90.75 218 HIS A CA 1
ATOM 1740 C C . HIS A 1 218 ? -23.652 -18.638 24.933 1.00 90.75 218 HIS A C 1
ATOM 1742 O O . HIS A 1 218 ? -24.171 -19.165 25.914 1.00 90.75 218 HIS A O 1
ATOM 1748 N N . CYS A 1 219 ? -23.245 -17.371 24.967 1.00 92.19 219 CYS A N 1
ATOM 1749 C CA . CYS A 1 219 ? -23.265 -16.562 26.178 1.00 92.19 219 CYS A CA 1
ATOM 1750 C C . CYS A 1 219 ? -24.701 -16.259 26.660 1.00 92.19 219 CYS A C 1
ATOM 1752 O O . CYS A 1 219 ? -25.452 -15.591 25.940 1.00 92.19 219 CYS A O 1
ATOM 1754 N N . PRO A 1 220 ? -25.093 -16.667 27.885 1.00 91.62 220 PRO A N 1
ATOM 1755 C CA . PRO A 1 220 ? -26.453 -16.506 28.414 1.00 91.62 220 PRO A CA 1
ATOM 1756 C C . PRO A 1 220 ? -26.717 -15.096 28.978 1.00 91.62 220 PRO A C 1
ATOM 1758 O O . PRO A 1 220 ? -27.185 -14.928 30.106 1.00 91.62 220 PRO A O 1
ATOM 1761 N N . ILE A 1 221 ? -26.411 -14.058 28.197 1.00 92.06 221 ILE A N 1
ATOM 1762 C CA . ILE A 1 221 ? -26.577 -12.660 28.611 1.00 92.06 221 ILE A CA 1
ATOM 1763 C C . ILE A 1 221 ? -28.064 -12.323 28.748 1.00 92.06 221 ILE A C 1
ATOM 1765 O O . ILE A 1 221 ? -28.837 -12.446 27.802 1.00 92.06 221 ILE A O 1
ATOM 1769 N N . GLY A 1 222 ? -28.463 -11.874 29.937 1.00 89.12 222 GLY A N 1
ATOM 1770 C CA . GLY A 1 222 ? -29.833 -11.448 30.219 1.00 89.12 222 GLY A CA 1
ATOM 1771 C C . GLY A 1 222 ? -30.853 -12.574 30.391 1.00 89.12 222 GLY A C 1
ATOM 1772 O O . GLY A 1 222 ? -32.020 -12.285 30.646 1.00 89.12 222 GLY A O 1
ATOM 1773 N N . VAL A 1 223 ? -30.441 -13.844 30.330 1.00 88.75 223 VAL A N 1
ATOM 1774 C CA . VAL A 1 223 ? -31.341 -14.987 30.568 1.00 88.75 223 VAL A CA 1
ATOM 1775 C C . VAL A 1 223 ? -31.868 -14.966 32.005 1.00 88.75 223 VAL A C 1
ATOM 1777 O O . VAL A 1 223 ? -33.074 -15.032 32.229 1.00 88.75 223 VAL A O 1
ATOM 1780 N N . ALA A 1 224 ? -30.972 -14.806 32.982 1.00 84.50 224 ALA A N 1
ATOM 1781 C CA . ALA A 1 224 ? -31.336 -14.793 34.399 1.00 84.50 224 ALA A CA 1
ATOM 1782 C C . ALA A 1 224 ? -31.908 -13.444 34.875 1.00 84.50 224 ALA A C 1
ATOM 1784 O O . ALA A 1 224 ? -32.743 -13.416 35.774 1.00 84.50 224 ALA A O 1
ATOM 1785 N N . THR A 1 225 ? -31.455 -12.332 34.292 1.00 89.06 225 THR A N 1
ATOM 1786 C CA . THR A 1 225 ? -31.734 -10.967 34.775 1.00 89.06 225 THR A CA 1
ATOM 1787 C C . THR A 1 225 ? -32.833 -10.246 34.001 1.00 89.06 225 THR A C 1
ATOM 1789 O O . THR A 1 225 ? -33.618 -9.519 34.601 1.00 89.06 225 THR A O 1
ATOM 1792 N N . PHE A 1 226 ? -32.928 -10.471 32.690 1.00 91.81 226 PHE A N 1
ATOM 1793 C CA . PHE A 1 226 ? -33.835 -9.748 31.789 1.00 91.81 226 PHE A CA 1
ATOM 1794 C C . PHE A 1 226 ? -34.864 -10.660 31.098 1.00 91.81 226 PHE A C 1
ATOM 1796 O O . PHE A 1 226 ? -35.615 -10.208 30.235 1.00 91.81 226 PHE A O 1
ATOM 1803 N N . GLY A 1 227 ? -34.924 -11.946 31.466 1.00 89.75 227 GLY A N 1
ATOM 1804 C CA . GLY A 1 227 ? -35.892 -12.901 30.920 1.00 89.75 227 GLY A CA 1
ATOM 1805 C C . GLY A 1 227 ? -35.705 -13.187 29.426 1.00 89.75 227 GLY A C 1
ATOM 1806 O O . GLY A 1 227 ? -36.690 -13.405 28.709 1.00 89.75 227 GLY A O 1
ATOM 1807 N N . VAL A 1 228 ? -34.462 -13.143 28.938 1.00 91.81 228 VAL A N 1
ATOM 1808 C CA . VAL A 1 228 ? -34.116 -13.593 27.581 1.00 91.81 228 VAL A CA 1
ATOM 1809 C C . VAL A 1 228 ? -34.366 -15.098 27.471 1.00 91.81 228 VAL A C 1
ATOM 1811 O O . VAL A 1 228 ? -34.027 -15.862 28.375 1.00 91.81 228 VAL A O 1
ATOM 1814 N N . ASN A 1 229 ? -34.990 -15.531 26.380 1.00 90.88 229 ASN A N 1
ATOM 1815 C CA . ASN A 1 229 ? -35.343 -16.925 26.146 1.00 90.88 229 ASN A CA 1
ATOM 1816 C C . ASN A 1 229 ? -35.121 -17.333 24.681 1.00 90.88 229 ASN A C 1
ATOM 1818 O O . ASN A 1 229 ? -34.783 -16.521 23.825 1.00 90.88 229 ASN A O 1
ATOM 1822 N N . LYS A 1 230 ? -35.311 -18.624 24.395 1.00 89.81 230 LYS A N 1
ATOM 1823 C CA . LYS A 1 230 ? -35.046 -19.217 23.077 1.00 89.81 230 LYS A CA 1
ATOM 1824 C C . LYS A 1 230 ? -35.914 -18.686 21.932 1.00 89.81 230 LYS A C 1
ATOM 1826 O O . LYS A 1 230 ? -35.538 -18.869 20.779 1.00 89.81 230 LYS A O 1
ATOM 1831 N N . ASP A 1 231 ? -37.063 -18.092 22.248 1.00 92.31 231 ASP A N 1
ATOM 1832 C CA . ASP A 1 231 ? -38.019 -17.580 21.265 1.00 92.31 231 ASP A CA 1
ATOM 1833 C C . ASP A 1 231 ? -37.723 -16.109 20.913 1.00 92.31 231 ASP A C 1
ATOM 1835 O O . ASP A 1 231 ? -38.391 -15.522 20.060 1.00 92.31 231 ASP A O 1
ATOM 1839 N N . ASP A 1 232 ? -36.718 -15.499 21.555 1.00 92.94 232 ASP A N 1
ATOM 1840 C CA . ASP A 1 232 ? -36.289 -14.145 21.242 1.00 92.94 232 ASP A CA 1
ATOM 1841 C C . ASP A 1 232 ? -35.581 -14.061 19.883 1.00 92.94 232 ASP A C 1
ATOM 1843 O O . ASP A 1 232 ? -34.743 -14.883 19.517 1.00 92.94 232 ASP A O 1
ATOM 1847 N N . THR A 1 233 ? -35.887 -12.994 19.150 1.00 93.56 233 THR A N 1
ATOM 1848 C CA . THR A 1 233 ? -35.121 -12.557 17.978 1.00 93.56 233 THR A CA 1
ATOM 1849 C C . THR A 1 233 ? -34.003 -11.610 18.416 1.00 93.56 233 THR A C 1
ATOM 1851 O O . THR A 1 233 ? -34.017 -11.108 19.540 1.00 93.56 233 THR A O 1
ATOM 1854 N N . LEU A 1 234 ? -33.061 -11.282 17.522 1.00 93.31 234 LEU A N 1
ATOM 1855 C CA . LEU A 1 234 ? -32.022 -10.276 17.804 1.00 93.31 234 LEU A CA 1
ATOM 1856 C C . LEU A 1 234 ? -32.615 -8.955 18.324 1.00 93.31 234 LEU A C 1
ATOM 1858 O O . LEU A 1 234 ? -32.078 -8.355 19.252 1.00 93.31 234 LEU A O 1
ATOM 1862 N N . GLN A 1 235 ? -33.747 -8.528 17.759 1.00 93.19 235 GLN A N 1
ATOM 1863 C CA . GLN A 1 235 ? -34.398 -7.275 18.127 1.00 93.19 235 GLN A CA 1
ATOM 1864 C C . GLN A 1 235 ? -35.122 -7.365 19.478 1.00 93.19 235 GLN A C 1
ATOM 1866 O O . GLN A 1 235 ? -35.006 -6.443 20.286 1.00 93.19 235 GLN A O 1
ATOM 1871 N N . SER A 1 236 ? -35.842 -8.462 19.754 1.00 94.56 236 SER A N 1
ATOM 1872 C CA . SER A 1 236 ? -36.531 -8.623 21.045 1.00 94.56 236 SER A CA 1
ATOM 1873 C C . SER A 1 236 ? -35.550 -8.860 22.193 1.00 94.56 236 SER A C 1
ATOM 1875 O O . SER A 1 236 ? -35.740 -8.304 23.274 1.00 94.56 236 SER A O 1
ATOM 1877 N N . LEU A 1 237 ? -34.461 -9.597 21.945 1.00 94.94 237 LEU A N 1
ATOM 1878 C CA . LEU A 1 237 ? -33.353 -9.740 22.884 1.00 94.94 237 LEU A CA 1
ATOM 1879 C C . LEU A 1 237 ? -32.738 -8.378 23.197 1.00 94.94 237 LEU A C 1
ATOM 1881 O O . LEU A 1 237 ? -32.625 -8.029 24.370 1.00 94.94 237 LEU A O 1
ATOM 1885 N N . TYR A 1 238 ? -32.389 -7.590 22.172 1.00 95.38 238 TYR A N 1
ATOM 1886 C CA . TYR A 1 238 ? -31.795 -6.267 22.371 1.00 95.38 238 TYR A CA 1
ATOM 1887 C C . TYR A 1 238 ? -32.701 -5.352 23.202 1.00 95.38 238 TYR A C 1
ATOM 1889 O O . TYR A 1 238 ? -32.234 -4.732 24.155 1.00 95.38 238 TYR A O 1
ATOM 1897 N N . ALA A 1 239 ? -34.007 -5.335 22.918 1.00 95.38 239 ALA A N 1
ATOM 1898 C CA . ALA A 1 239 ? -34.972 -4.551 23.684 1.00 95.38 239 ALA A CA 1
ATOM 1899 C C . ALA A 1 239 ? -34.990 -4.917 25.182 1.00 95.38 239 ALA A C 1
ATOM 1901 O O . ALA A 1 239 ? -35.136 -4.031 26.023 1.00 95.38 239 ALA A O 1
ATOM 1902 N N . LYS A 1 240 ? -34.803 -6.199 25.527 1.00 96.25 240 LYS A N 1
ATOM 1903 C CA . LYS A 1 240 ? -34.734 -6.664 26.923 1.00 96.25 240 LYS A CA 1
ATOM 1904 C C . LYS A 1 240 ? -33.440 -6.254 27.622 1.00 96.25 240 LYS A C 1
ATOM 1906 O O . LYS A 1 240 ? -33.483 -5.869 28.786 1.00 96.25 240 LYS A O 1
ATOM 1911 N N . ILE A 1 241 ? -32.300 -6.344 26.934 1.00 95.75 241 ILE A N 1
ATOM 1912 C CA . ILE A 1 241 ? -30.981 -6.086 27.536 1.00 95.75 241 ILE A CA 1
ATOM 1913 C C . ILE A 1 241 ? -30.538 -4.620 27.460 1.00 95.75 241 ILE A C 1
ATOM 1915 O O . ILE A 1 241 ? -29.634 -4.227 28.195 1.00 95.75 241 ILE A O 1
ATOM 1919 N N . SER A 1 242 ? -31.167 -3.804 26.608 1.00 95.94 242 SER A N 1
ATOM 1920 C CA . SER A 1 242 ? -30.838 -2.385 26.410 1.00 95.94 242 SER A CA 1
ATOM 1921 C C . SER A 1 242 ? -30.785 -1.572 27.718 1.00 95.94 242 SER A C 1
ATOM 1923 O O . SER A 1 242 ? -29.815 -0.835 27.901 1.00 95.94 242 SER A O 1
ATOM 1925 N N . PRO A 1 243 ? -31.698 -1.750 28.702 1.00 95.19 243 PRO A N 1
ATOM 1926 C CA . PRO A 1 243 ? -31.577 -1.084 30.002 1.00 95.19 243 PRO A CA 1
ATOM 1927 C C . PRO A 1 243 ? -30.289 -1.444 30.760 1.00 95.19 243 PRO A C 1
ATOM 1929 O O . PRO A 1 243 ? -29.643 -0.561 31.324 1.00 95.19 243 PRO A O 1
ATOM 1932 N N . GLY A 1 244 ? -29.883 -2.719 30.734 1.00 95.31 244 GLY A N 1
ATOM 1933 C CA . GLY A 1 244 ? -28.631 -3.180 31.342 1.00 95.31 244 GLY A CA 1
ATOM 1934 C C . GLY A 1 244 ? -27.395 -2.640 30.620 1.00 95.31 244 GLY A C 1
ATOM 1935 O O . GLY A 1 244 ? -26.435 -2.223 31.264 1.00 95.31 244 GLY A O 1
ATOM 1936 N N . LEU A 1 245 ? -27.435 -2.567 29.284 1.00 96.56 245 LEU A N 1
ATOM 1937 C CA . LEU A 1 245 ? -26.373 -1.947 28.483 1.00 96.56 245 LEU A CA 1
ATOM 1938 C C . LEU A 1 245 ? -26.262 -0.442 28.760 1.00 96.56 245 LEU A C 1
ATOM 1940 O O . LEU A 1 245 ? -25.160 0.073 28.923 1.00 96.56 245 LEU A O 1
ATOM 1944 N N . SER A 1 246 ? -27.395 0.251 28.882 1.00 97.00 246 SER A N 1
ATOM 1945 C CA . SER A 1 246 ? -27.446 1.667 29.247 1.00 97.00 246 SER A CA 1
ATOM 1946 C C . SER A 1 246 ? -26.808 1.926 30.612 1.00 97.00 246 SER A C 1
ATOM 1948 O O . SER A 1 246 ? -26.002 2.850 30.735 1.00 97.00 246 SER A O 1
ATOM 1950 N N . GLY A 1 247 ? -27.126 1.108 31.623 1.00 96.06 247 GLY A N 1
ATOM 1951 C CA . GLY A 1 247 ? -26.493 1.185 32.943 1.00 96.06 247 GLY A CA 1
ATOM 1952 C C . GLY A 1 247 ? -24.988 0.907 32.889 1.00 96.06 247 GLY A C 1
ATOM 1953 O O . GLY A 1 247 ? -24.196 1.662 33.453 1.00 96.06 247 GLY A O 1
ATOM 1954 N N . LEU A 1 248 ? -24.577 -0.112 32.128 1.00 96.19 248 LEU A N 1
ATOM 1955 C CA . LEU A 1 248 ? -23.169 -0.449 31.923 1.00 96.19 248 LEU A CA 1
ATOM 1956 C C . LEU A 1 248 ? -22.384 0.712 31.297 1.00 96.19 248 LEU A C 1
ATOM 1958 O O . LEU A 1 248 ? -21.328 1.078 31.805 1.00 96.19 248 LEU A O 1
ATOM 1962 N N . VAL A 1 249 ? -22.889 1.313 30.215 1.00 96.69 249 VAL A N 1
ATOM 1963 C CA . VAL A 1 249 ? -22.225 2.448 29.548 1.00 96.69 249 VAL A CA 1
ATOM 1964 C C . VAL A 1 249 ? -22.075 3.626 30.510 1.00 96.69 249 VAL A C 1
ATOM 1966 O O . VAL A 1 249 ? -21.022 4.263 30.538 1.00 96.69 249 VAL A O 1
ATOM 1969 N N . GLN A 1 250 ? -23.096 3.903 31.324 1.00 95.88 250 GLN A N 1
ATOM 1970 C CA . GLN A 1 250 ? -23.053 4.971 32.321 1.00 95.88 250 GLN A CA 1
ATOM 1971 C C . GLN A 1 250 ? -21.949 4.737 33.366 1.00 95.88 250 GLN A C 1
ATOM 1973 O O . GLN A 1 250 ? -21.167 5.648 33.648 1.00 95.88 250 GLN A O 1
ATOM 1978 N N . ASP A 1 251 ? -21.836 3.517 33.888 1.00 94.62 251 ASP A N 1
ATOM 1979 C CA . ASP A 1 251 ? -20.810 3.154 34.869 1.00 94.62 251 ASP A CA 1
ATOM 1980 C C . ASP A 1 251 ? -19.394 3.141 34.275 1.00 94.62 251 ASP A C 1
ATOM 1982 O O . ASP A 1 251 ? -18.431 3.577 34.915 1.00 94.62 251 ASP A O 1
ATOM 1986 N N . VAL A 1 252 ? -19.249 2.679 33.029 1.00 94.38 252 VAL A N 1
ATOM 1987 C CA . VAL A 1 252 ? -17.973 2.718 32.302 1.00 94.38 252 VAL A CA 1
ATOM 1988 C C . VAL A 1 252 ? -17.529 4.169 32.102 1.00 94.38 252 VAL A C 1
ATOM 1990 O O . VAL A 1 252 ? -16.382 4.502 32.395 1.00 94.38 252 VAL A O 1
ATOM 1993 N N . LEU A 1 253 ? -18.431 5.066 31.687 1.00 94.88 253 LEU A N 1
ATOM 1994 C CA . LEU A 1 253 ? -18.130 6.496 31.545 1.00 94.88 253 LEU A CA 1
ATOM 1995 C C . LEU A 1 253 ? -17.701 7.137 32.872 1.00 94.88 253 LEU A C 1
ATOM 1997 O O . LEU A 1 253 ? -16.810 7.986 32.873 1.00 94.88 253 LEU A O 1
ATOM 2001 N N . ALA A 1 254 ? -18.308 6.725 33.988 1.00 92.31 254 ALA A N 1
ATOM 2002 C CA . ALA A 1 254 ? -17.969 7.222 35.319 1.00 92.31 254 ALA A CA 1
ATOM 2003 C C . ALA A 1 254 ? -16.619 6.694 35.843 1.00 92.31 254 ALA A C 1
ATOM 2005 O O . ALA A 1 254 ? -15.953 7.381 36.617 1.00 92.31 254 ALA A O 1
ATOM 2006 N N . SER A 1 255 ? -16.204 5.493 35.431 1.00 91.56 255 SER A N 1
ATOM 2007 C CA . SER A 1 255 ? -14.993 4.823 35.932 1.00 91.56 255 SER A CA 1
ATOM 2008 C C . SER A 1 255 ? -13.761 4.987 35.037 1.00 91.56 255 SER A C 1
ATOM 2010 O O . SER A 1 255 ? -12.638 4.814 35.514 1.00 91.56 255 SER A O 1
ATOM 2012 N N . VAL A 1 256 ? -13.928 5.361 33.763 1.00 91.75 256 VAL A N 1
ATOM 2013 C CA . VAL A 1 256 ? -12.837 5.329 32.774 1.00 91.75 256 VAL A CA 1
ATOM 2014 C C . VAL A 1 256 ? -11.629 6.202 33.126 1.00 91.75 256 VAL A C 1
ATOM 2016 O O . VAL A 1 256 ? -10.501 5.845 32.796 1.00 91.75 256 VAL A O 1
ATOM 2019 N N . SER A 1 257 ? -11.827 7.325 33.821 1.00 89.50 257 SER A N 1
ATOM 2020 C CA . SER A 1 257 ? -10.729 8.205 34.244 1.00 89.50 257 SER A CA 1
ATOM 2021 C C . SER A 1 257 ? -9.808 7.535 35.267 1.00 89.50 257 SER A C 1
ATOM 2023 O O . SER A 1 257 ? -8.590 7.685 35.178 1.00 89.50 257 SER A O 1
ATOM 2025 N N . ALA A 1 258 ? -10.374 6.760 36.197 1.00 90.44 258 ALA A N 1
ATOM 2026 C CA . ALA A 1 258 ? -9.613 5.977 37.163 1.00 90.44 258 ALA A CA 1
ATOM 2027 C C . ALA A 1 258 ? -8.869 4.830 36.465 1.00 90.44 258 ALA A C 1
ATOM 2029 O O . ALA A 1 258 ? -7.676 4.653 36.679 1.00 90.44 258 ALA A O 1
ATOM 2030 N N . VAL A 1 259 ? -9.539 4.128 35.544 1.00 91.88 259 VAL A N 1
ATOM 2031 C CA . VAL A 1 259 ? -8.923 3.037 34.768 1.00 91.88 259 VAL A CA 1
ATOM 2032 C C . VAL A 1 259 ? -7.778 3.540 33.883 1.00 91.88 259 VAL A C 1
ATOM 2034 O O . VAL A 1 259 ? -6.750 2.877 33.777 1.00 91.88 259 VAL A O 1
ATOM 2037 N N . GLN A 1 260 ? -7.904 4.727 33.279 1.00 92.06 260 GLN A N 1
ATOM 2038 C CA . GLN A 1 260 ? -6.804 5.355 32.539 1.00 92.06 260 GLN A CA 1
ATOM 2039 C C . GLN A 1 260 ? -5.609 5.648 33.456 1.00 92.06 260 GLN A C 1
ATOM 2041 O O . GLN A 1 260 ? -4.473 5.458 33.034 1.00 92.06 260 GLN A O 1
ATOM 2046 N N . ALA A 1 261 ? -5.841 6.104 34.691 1.00 90.69 261 ALA A N 1
ATOM 2047 C CA . ALA A 1 261 ? -4.762 6.362 35.643 1.00 90.69 261 ALA A CA 1
ATOM 2048 C C . ALA A 1 261 ? -4.038 5.066 36.048 1.00 90.69 261 ALA A C 1
ATOM 2050 O O . ALA A 1 261 ? -2.808 5.052 36.085 1.00 90.69 261 ALA A O 1
ATOM 2051 N N . ASP A 1 262 ? -4.782 3.978 36.271 1.00 90.19 262 ASP A N 1
ATOM 2052 C CA . ASP A 1 262 ? -4.217 2.654 36.557 1.00 90.19 262 ASP A CA 1
ATOM 2053 C C . ASP A 1 262 ? -3.403 2.124 35.362 1.00 90.19 262 ASP A C 1
ATOM 2055 O O . ASP A 1 262 ? -2.295 1.614 35.537 1.00 90.19 262 ASP A O 1
ATOM 2059 N N . MET A 1 263 ? -3.916 2.307 34.140 1.00 90.69 263 MET A N 1
ATOM 2060 C CA . MET A 1 263 ? -3.233 1.947 32.893 1.00 90.69 263 MET A CA 1
ATOM 2061 C C . MET A 1 263 ? -1.920 2.723 32.720 1.00 90.69 263 MET A C 1
ATOM 2063 O O . MET A 1 263 ? -0.866 2.115 32.518 1.00 90.69 263 MET A O 1
ATOM 2067 N N . ASP A 1 264 ? -1.972 4.055 32.835 1.00 91.38 264 ASP A N 1
ATOM 2068 C CA . ASP A 1 264 ? -0.808 4.939 32.704 1.00 91.38 264 ASP A CA 1
ATOM 2069 C C . ASP A 1 264 ? 0.261 4.590 33.766 1.00 91.38 264 ASP A C 1
ATOM 2071 O O . ASP A 1 264 ? 1.460 4.569 33.468 1.00 91.38 264 ASP A O 1
ATOM 2075 N N . ALA A 1 265 ? -0.162 4.272 34.998 1.00 89.81 265 ALA A N 1
ATOM 2076 C CA . ALA A 1 265 ? 0.729 3.893 36.093 1.00 89.81 265 ALA A CA 1
ATOM 2077 C C . ALA A 1 265 ? 1.391 2.523 35.872 1.00 89.81 265 ALA A C 1
ATOM 2079 O O . ALA A 1 265 ? 2.601 2.386 36.069 1.00 89.81 265 ALA A O 1
ATOM 2080 N N . ALA A 1 266 ? 0.624 1.518 35.443 1.00 89.06 266 ALA A N 1
ATOM 2081 C CA . ALA A 1 266 ? 1.125 0.160 35.246 1.00 89.06 266 ALA A CA 1
ATOM 2082 C C . ALA A 1 266 ? 2.086 0.051 34.053 1.00 89.06 266 ALA A C 1
ATOM 2084 O O . ALA A 1 266 ? 3.085 -0.664 34.118 1.00 89.06 266 ALA A O 1
ATOM 2085 N N . LEU A 1 267 ? 1.799 0.770 32.966 1.00 88.69 267 LEU A N 1
ATOM 2086 C CA . LEU A 1 267 ? 2.565 0.691 31.720 1.00 88.69 267 LEU A CA 1
ATOM 2087 C C . LEU A 1 267 ? 3.690 1.726 31.628 1.00 88.69 267 LEU A C 1
ATOM 2089 O O . LEU A 1 267 ? 4.441 1.715 30.649 1.00 88.69 267 LEU A O 1
ATOM 2093 N N . GLN A 1 268 ? 3.788 2.638 32.603 1.00 86.94 268 GLN A N 1
ATOM 2094 C CA . GLN A 1 268 ? 4.747 3.753 32.628 1.00 86.94 268 GLN A CA 1
ATOM 2095 C C . GLN A 1 268 ? 4.756 4.570 31.323 1.00 86.94 268 GLN A C 1
ATOM 2097 O O . GLN A 1 268 ? 5.763 5.161 30.932 1.00 86.94 268 GLN A O 1
ATOM 2102 N N . THR A 1 269 ? 3.627 4.583 30.617 1.00 80.75 269 THR A N 1
ATOM 2103 C CA . THR A 1 269 ? 3.445 5.218 29.314 1.00 80.75 269 THR A CA 1
ATOM 2104 C C . THR A 1 269 ? 2.034 5.778 29.233 1.00 80.75 269 THR A C 1
ATOM 2106 O O . THR A 1 269 ? 1.081 5.158 29.686 1.00 80.75 269 THR A O 1
ATOM 2109 N N . SER A 1 270 ? 1.905 6.972 28.660 1.00 82.94 270 SER A N 1
ATOM 2110 C CA . SER A 1 270 ? 0.622 7.661 28.523 1.00 82.94 270 SER A CA 1
ATOM 2111 C C . SER A 1 270 ? 0.108 7.491 27.100 1.00 82.94 270 SER A C 1
ATOM 2113 O O . SER A 1 270 ? 0.645 8.088 26.162 1.00 82.94 270 SER A O 1
ATOM 2115 N N . VAL A 1 271 ? -0.921 6.661 26.928 1.00 86.69 271 VAL A N 1
ATOM 2116 C CA . VAL A 1 271 ? -1.578 6.459 25.631 1.00 86.69 271 VAL A CA 1
ATOM 2117 C C . VAL A 1 271 ? -2.836 7.310 25.584 1.00 86.69 271 VAL A C 1
ATOM 2119 O O . VAL A 1 271 ? -3.791 7.058 26.315 1.00 86.69 271 VAL A O 1
ATOM 2122 N N . ARG A 1 272 ? -2.836 8.342 24.733 1.00 88.88 272 ARG A N 1
ATOM 2123 C CA . ARG A 1 272 ? -3.930 9.319 24.632 1.00 88.88 272 ARG A CA 1
ATOM 2124 C C . ARG A 1 272 ? -4.263 9.636 23.185 1.00 88.88 272 ARG A C 1
ATOM 2126 O O . ARG A 1 272 ? -3.378 9.689 22.335 1.00 88.88 272 ARG A O 1
ATOM 2133 N N . VAL A 1 273 ? -5.537 9.925 22.933 1.00 90.19 273 VAL A N 1
ATOM 2134 C CA . VAL A 1 273 ? -5.977 10.551 21.683 1.00 90.19 273 VAL A CA 1
ATOM 2135 C C . VAL A 1 273 ? -5.579 12.030 21.721 1.00 90.19 273 VAL A C 1
ATOM 2137 O O . VAL A 1 273 ? -5.976 12.736 22.653 1.00 90.19 273 VAL A O 1
ATOM 2140 N N . PRO A 1 274 ? -4.817 12.542 20.740 1.00 88.25 274 PRO A N 1
ATOM 2141 C CA . PRO A 1 274 ? -4.510 13.965 20.684 1.00 88.25 274 PRO A CA 1
ATOM 2142 C C . PRO A 1 274 ? -5.784 14.794 20.493 1.00 88.25 274 PRO A C 1
ATOM 2144 O O . PRO A 1 274 ? -6.555 14.551 19.567 1.00 88.25 274 PRO A O 1
ATOM 2147 N N . LEU A 1 275 ? -5.967 15.818 21.330 1.00 84.94 275 LEU A N 1
ATOM 2148 C CA . LEU A 1 275 ? -7.178 16.651 21.365 1.00 84.94 275 LEU A CA 1
ATOM 2149 C C . LEU A 1 275 ? -7.522 17.295 20.009 1.00 84.94 275 LEU A C 1
ATOM 2151 O O . LEU A 1 275 ? -8.686 17.540 19.709 1.00 84.94 275 LEU A O 1
ATOM 2155 N N . ALA A 1 276 ? -6.519 17.518 19.158 1.00 81.94 276 ALA A N 1
ATOM 2156 C CA . ALA A 1 276 ? -6.707 18.062 17.819 1.00 81.94 276 ALA A CA 1
ATOM 2157 C C . ALA A 1 276 ? -7.614 17.198 16.920 1.00 81.94 276 ALA A C 1
ATOM 2159 O O . ALA A 1 276 ? -8.320 17.759 16.091 1.00 81.94 276 ALA A O 1
ATOM 2160 N N . TYR A 1 277 ? -7.648 15.873 17.118 1.00 84.12 277 TYR A N 1
ATOM 2161 C CA . TYR A 1 277 ? -8.562 14.966 16.402 1.00 84.12 277 TYR A CA 1
ATOM 2162 C C . TYR A 1 277 ? -10.025 15.086 16.860 1.00 84.12 277 TYR A C 1
ATOM 2164 O O . TYR A 1 277 ? -10.908 14.538 16.214 1.00 84.12 277 TYR A O 1
ATOM 2172 N N . LEU A 1 278 ? -10.284 15.798 17.963 1.00 83.56 278 LEU A N 1
ATOM 2173 C CA . LEU A 1 278 ? -11.615 16.001 18.550 1.00 83.56 278 LEU A CA 1
ATOM 2174 C C . LEU A 1 278 ? -12.112 17.452 18.426 1.00 83.56 278 LEU A C 1
ATOM 2176 O O . LEU A 1 278 ? -13.259 17.752 18.741 1.00 83.56 278 LEU A O 1
ATOM 2180 N N . GLN A 1 279 ? -11.246 18.379 18.013 1.00 72.06 279 GLN A N 1
ATOM 2181 C CA . GLN A 1 279 ? -11.558 19.810 17.905 1.00 72.06 279 GLN A CA 1
ATOM 2182 C C . GLN A 1 279 ? -11.877 20.247 16.469 1.00 72.06 279 GLN A C 1
ATOM 2184 O O . GLN A 1 279 ? -12.127 21.427 16.222 1.00 72.06 279 GLN A O 1
ATOM 2189 N N . GLU A 1 280 ? -11.872 19.321 15.512 1.00 54.84 280 GLU A N 1
ATOM 2190 C CA . GLU A 1 280 ? -11.970 19.607 14.077 1.00 54.84 280 GLU A CA 1
ATOM 2191 C C . GLU A 1 280 ? -13.297 20.271 13.672 1.00 54.84 280 GLU A C 1
ATOM 2193 O O . GLU A 1 280 ? -13.326 21.073 12.742 1.00 54.84 280 GLU A O 1
ATOM 2198 N N . SER A 1 281 ? -14.361 20.085 14.460 1.00 46.12 281 SER A N 1
ATOM 2199 C CA . SER A 1 281 ? -15.637 20.799 14.309 1.00 46.12 281 SER A CA 1
ATOM 2200 C C . SER A 1 281 ? -15.541 22.321 14.515 1.00 46.12 281 SER A C 1
ATOM 2202 O O . SER A 1 281 ? -16.421 23.054 14.069 1.00 46.12 281 SER A O 1
ATOM 2204 N N . SER A 1 282 ? -14.469 22.823 15.144 1.00 39.66 282 SER A N 1
ATOM 2205 C CA . SER A 1 282 ? -14.259 24.255 15.422 1.00 39.66 282 SER A CA 1
ATOM 2206 C C . SER A 1 282 ? -13.404 24.992 14.382 1.00 39.66 282 SER A C 1
ATOM 2208 O O . SER A 1 282 ? -13.392 26.225 14.358 1.00 39.66 282 SER A O 1
ATOM 2210 N N . ARG A 1 283 ? -12.720 24.279 13.472 1.00 41.12 283 ARG A N 1
ATOM 2211 C CA . ARG A 1 283 ? -11.993 24.899 12.352 1.00 41.12 283 ARG A CA 1
ATOM 2212 C C . ARG A 1 283 ? -12.903 25.002 11.133 1.00 41.12 283 ARG A C 1
ATOM 2214 O O . ARG A 1 283 ? -12.761 24.270 10.161 1.00 41.12 283 ARG A O 1
ATOM 2221 N N . GLY A 1 284 ? -13.805 25.979 11.175 1.00 38.06 284 GLY A N 1
ATOM 2222 C CA . GLY A 1 284 ? -14.504 26.507 10.003 1.00 38.06 284 GLY A CA 1
ATOM 2223 C C . GLY A 1 284 ? -13.544 27.161 9.000 1.00 38.06 284 GLY A C 1
ATOM 2224 O O . GLY A 1 284 ? -13.581 28.370 8.804 1.00 38.06 284 GLY A O 1
ATOM 2225 N N . ALA A 1 285 ? -12.672 26.377 8.370 1.00 35.97 285 ALA A N 1
ATOM 2226 C CA . ALA A 1 285 ? -11.786 26.815 7.301 1.00 35.97 285 ALA A CA 1
ATOM 2227 C C . ALA A 1 285 ? -12.162 26.063 6.024 1.00 35.97 285 ALA A C 1
ATOM 2229 O O . ALA A 1 285 ? -11.644 24.988 5.752 1.00 35.97 285 ALA A O 1
ATOM 2230 N N . SER A 1 286 ? -13.127 26.637 5.299 1.00 37.62 286 SER A N 1
ATOM 2231 C CA . SER A 1 286 ? -13.435 26.392 3.887 1.00 37.62 286 SER A CA 1
ATOM 2232 C C . SER A 1 286 ? -13.065 24.998 3.367 1.00 37.62 286 SER A C 1
ATOM 2234 O O . SER A 1 286 ? -11.989 24.805 2.794 1.00 37.62 286 SER A O 1
ATOM 2236 N N . ILE A 1 287 ? -14.002 24.054 3.455 1.00 42.62 287 ILE A N 1
ATOM 2237 C CA . ILE A 1 287 ? -14.043 22.973 2.473 1.00 42.62 287 ILE A CA 1
ATOM 2238 C C . ILE A 1 287 ? -14.272 23.670 1.129 1.00 42.62 287 ILE A C 1
ATOM 2240 O O . ILE A 1 287 ? -15.397 24.019 0.774 1.00 42.62 287 ILE A O 1
ATOM 2244 N N . SER A 1 288 ? -13.194 23.998 0.417 1.00 38.94 288 SER A N 1
ATOM 2245 C CA . SER A 1 288 ? -13.324 24.402 -0.975 1.00 38.94 288 SER A CA 1
ATOM 2246 C C . SER A 1 288 ? -13.983 23.225 -1.690 1.00 38.94 288 SER A C 1
ATOM 2248 O O . SER A 1 288 ? -13.571 22.083 -1.488 1.00 38.94 288 SER A O 1
ATOM 2250 N N . SER A 1 289 ? -14.985 23.472 -2.530 1.00 41.72 289 SER A N 1
ATOM 2251 C CA . SER A 1 289 ? -15.624 22.424 -3.342 1.00 41.72 289 SER A CA 1
ATOM 2252 C C . SER A 1 289 ? -14.634 21.646 -4.226 1.00 41.72 289 SER A C 1
ATOM 2254 O O . SER A 1 289 ? -14.991 20.612 -4.778 1.00 41.72 289 SER A O 1
ATOM 2256 N N . ALA A 1 290 ? -13.394 22.135 -4.347 1.00 36.84 290 ALA A N 1
ATOM 2257 C CA . ALA A 1 290 ? -12.290 21.504 -5.053 1.00 36.84 290 ALA A CA 1
ATOM 2258 C C . ALA A 1 290 ? -11.522 20.445 -4.230 1.00 36.84 290 ALA A C 1
ATOM 2260 O O . ALA A 1 290 ? -10.901 19.576 -4.831 1.00 36.84 290 ALA A O 1
ATOM 2261 N N . PHE A 1 291 ? -11.558 20.487 -2.890 1.00 40.53 291 PHE A N 1
ATOM 2262 C CA . PHE A 1 291 ? -10.843 19.542 -2.015 1.00 40.53 291 PHE A CA 1
ATOM 2263 C C . PHE A 1 291 ? -11.692 19.203 -0.778 1.00 40.53 291 PHE A C 1
ATOM 2265 O O . PHE A 1 291 ? -11.596 19.893 0.239 1.00 40.53 291 PHE A O 1
ATOM 2272 N N . PRO A 1 292 ? -12.538 18.158 -0.847 1.00 44.88 292 PRO A N 1
ATOM 2273 C CA . PRO A 1 292 ? -13.473 17.817 0.224 1.00 44.88 292 PRO A CA 1
ATOM 2274 C C . PRO A 1 292 ? -12.821 17.160 1.454 1.00 44.88 292 PRO A C 1
ATOM 2276 O O . PRO A 1 292 ? -13.495 16.972 2.464 1.00 44.88 292 PRO A O 1
ATOM 2279 N N . PHE A 1 293 ? -11.529 16.821 1.397 1.00 51.78 293 PHE A N 1
ATOM 2280 C CA . PHE A 1 293 ? -10.862 16.024 2.428 1.00 51.78 293 PHE A CA 1
ATOM 2281 C C . PHE A 1 293 ? -10.016 16.875 3.370 1.00 51.78 293 PHE A C 1
ATOM 2283 O O . PHE A 1 293 ? -9.087 17.575 2.954 1.00 51.78 293 PHE A O 1
ATOM 2290 N N . VAL A 1 294 ? -10.317 16.760 4.662 1.00 56.59 294 VAL A N 1
ATOM 2291 C CA . VAL A 1 294 ? -9.546 17.379 5.736 1.00 56.59 294 VAL A CA 1
ATOM 2292 C C . VAL A 1 294 ? -8.369 16.464 6.045 1.00 56.59 294 VAL A C 1
ATOM 2294 O O . VAL A 1 294 ? -8.537 15.412 6.641 1.00 56.59 294 VAL A O 1
ATOM 2297 N N . ALA A 1 295 ? -7.172 16.823 5.588 1.00 60.94 295 ALA A N 1
ATOM 2298 C CA . ALA A 1 295 ? -5.953 16.112 5.970 1.00 60.94 295 ALA A CA 1
ATOM 2299 C C . ALA A 1 295 ? -5.781 16.150 7.507 1.00 60.94 295 ALA A C 1
ATOM 2301 O O . ALA A 1 295 ? -6.261 17.105 8.120 1.00 60.94 295 ALA A O 1
ATOM 2302 N N . PRO A 1 296 ? -5.073 15.197 8.148 1.00 69.00 296 PRO A N 1
ATOM 2303 C CA . PRO A 1 296 ? -5.091 15.081 9.600 1.00 69.00 296 PRO A CA 1
ATOM 2304 C C . PRO A 1 296 ? -4.702 16.392 10.289 1.00 69.00 296 PRO A C 1
ATOM 2306 O O . PRO A 1 296 ? -3.788 17.086 9.808 1.00 69.00 296 PRO A O 1
ATOM 2309 N N . PRO A 1 297 ? -5.366 16.712 11.417 1.00 69.19 297 PRO A N 1
ATOM 2310 C CA . PRO A 1 297 ? -5.305 18.022 12.062 1.00 69.19 297 PRO A CA 1
ATOM 2311 C C . PRO A 1 297 ? -3.937 18.333 12.677 1.00 69.19 297 PRO A C 1
ATOM 2313 O O . PRO A 1 297 ? -3.627 19.497 12.958 1.00 69.19 297 PRO A O 1
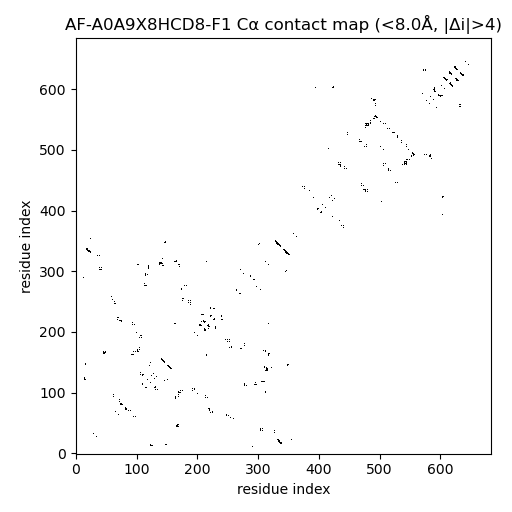ATOM 2316 N N . THR A 1 298 ? -3.114 17.305 12.883 1.00 75.12 298 THR A N 1
ATOM 2317 C CA . THR A 1 298 ? -1.743 17.394 13.382 1.00 75.12 298 THR A CA 1
ATOM 2318 C C . THR A 1 298 ? -0.802 16.534 12.552 1.00 75.12 298 THR A C 1
ATOM 2320 O O . THR A 1 298 ? -1.200 15.772 11.667 1.00 75.12 298 THR A O 1
ATOM 2323 N N . ARG A 1 299 ? 0.491 16.658 12.857 1.00 76.06 299 ARG A N 1
ATOM 2324 C CA . ARG A 1 299 ? 1.514 15.757 12.347 1.00 76.06 299 ARG A CA 1
ATOM 2325 C C . ARG A 1 299 ? 1.151 14.326 12.733 1.00 76.06 299 ARG A C 1
ATOM 2327 O O . ARG A 1 299 ? 1.172 13.975 13.910 1.00 76.06 299 ARG A O 1
ATOM 2334 N N . TRP A 1 300 ? 0.837 13.518 11.728 1.00 79.56 300 TRP A N 1
ATOM 2335 C CA . TRP A 1 300 ? 0.492 12.115 11.925 1.00 79.56 300 TRP A CA 1
ATOM 2336 C C . TRP A 1 300 ? 1.665 11.357 12.564 1.00 79.56 300 TRP A C 1
ATOM 2338 O O . TRP A 1 300 ? 2.815 11.798 12.453 1.00 79.56 300 TRP A O 1
ATOM 2348 N N . SER A 1 301 ? 1.421 10.207 13.184 1.00 81.94 301 SER A N 1
ATOM 2349 C CA . SER A 1 301 ? 2.458 9.286 13.670 1.00 81.94 301 SER A CA 1
ATOM 2350 C C . SER A 1 301 ? 1.864 7.909 13.919 1.00 81.94 301 SER A C 1
ATOM 2352 O O . SER A 1 301 ? 0.769 7.807 14.469 1.00 81.94 301 SER A O 1
ATOM 2354 N N . HIS A 1 302 ? 2.624 6.864 13.591 1.00 86.25 302 HIS A N 1
ATOM 2355 C CA . HIS A 1 302 ? 2.303 5.504 14.015 1.00 86.25 302 HIS A CA 1
ATOM 2356 C C . HIS A 1 302 ? 2.272 5.425 15.548 1.00 86.25 302 HIS A C 1
ATOM 2358 O O . HIS A 1 302 ? 3.107 6.038 16.215 1.00 86.25 302 HIS A O 1
ATOM 2364 N N . SER A 1 303 ? 1.306 4.698 16.110 1.00 90.50 303 SER A N 1
ATOM 2365 C CA . SER A 1 303 ? 1.131 4.571 17.562 1.00 90.50 303 SER A CA 1
ATOM 2366 C C . SER A 1 303 ? 0.544 3.215 17.948 1.00 90.50 303 SER A C 1
ATOM 2368 O O . SER A 1 303 ? -0.108 2.558 17.137 1.00 90.50 303 SER A O 1
ATOM 2370 N N . ALA A 1 304 ? 0.734 2.805 19.205 1.00 92.50 304 ALA A N 1
ATOM 2371 C CA . ALA A 1 304 ? 0.131 1.577 19.726 1.00 92.50 304 ALA A CA 1
ATOM 2372 C C . ALA A 1 304 ? -1.406 1.629 19.682 1.00 92.50 304 ALA A C 1
ATOM 2374 O O . ALA A 1 304 ? -2.058 0.629 19.395 1.00 92.50 304 ALA A O 1
ATOM 2375 N N . LEU A 1 305 ? -1.989 2.818 19.887 1.00 94.56 305 LEU A N 1
ATOM 2376 C CA . LEU A 1 305 ? -3.429 3.039 19.763 1.00 94.56 305 LEU A CA 1
ATOM 2377 C C . LEU A 1 305 ? -3.931 2.762 18.342 1.00 94.56 305 LEU A C 1
ATOM 2379 O O . LEU A 1 305 ? -4.989 2.163 18.193 1.00 94.56 305 LEU A O 1
ATOM 2383 N N . ALA A 1 306 ? -3.165 3.132 17.311 1.00 92.69 306 ALA A N 1
ATOM 2384 C CA . ALA A 1 306 ? -3.505 2.834 15.918 1.00 92.69 306 ALA A CA 1
ATOM 2385 C C . ALA A 1 306 ? -3.670 1.323 15.691 1.00 92.69 306 ALA A C 1
ATOM 2387 O O . ALA A 1 306 ? -4.679 0.873 15.147 1.00 92.69 306 ALA A O 1
ATOM 2388 N N . VAL A 1 307 ? -2.700 0.535 16.170 1.00 94.00 307 VAL A N 1
ATOM 2389 C CA . VAL A 1 307 ? -2.724 -0.933 16.077 1.00 94.00 307 VAL A CA 1
ATOM 2390 C C . VAL A 1 307 ? -3.876 -1.508 16.906 1.00 94.00 307 VAL A C 1
ATOM 2392 O O . VAL A 1 307 ? -4.602 -2.370 16.417 1.00 94.00 307 VAL A O 1
ATOM 2395 N N . GLY A 1 308 ? -4.113 -0.988 18.113 1.00 95.50 308 GLY A N 1
ATOM 2396 C CA . GLY A 1 308 ? -5.217 -1.419 18.973 1.00 95.50 308 GLY A CA 1
ATOM 2397 C C . GLY A 1 308 ? -6.592 -1.171 18.345 1.00 95.50 308 GLY A C 1
ATOM 2398 O O . GLY A 1 308 ? -7.426 -2.072 18.315 1.00 95.50 308 GLY A O 1
ATOM 2399 N N . LEU A 1 309 ? -6.824 0.017 17.776 1.00 96.25 309 LEU A N 1
ATOM 2400 C CA . LEU A 1 309 ? -8.064 0.362 17.065 1.00 96.25 309 LEU A CA 1
ATOM 2401 C C . LEU A 1 309 ? -8.264 -0.499 15.814 1.00 96.25 309 LEU A C 1
ATOM 2403 O O . LEU A 1 309 ? -9.381 -0.927 15.518 1.00 96.25 309 LEU A O 1
ATOM 2407 N N . MET A 1 310 ? -7.182 -0.798 15.098 1.00 94.75 310 MET A N 1
ATOM 2408 C CA . MET A 1 310 ? -7.207 -1.697 13.950 1.00 94.75 310 MET A CA 1
ATOM 2409 C C . MET A 1 310 ? -7.569 -3.133 14.368 1.00 94.75 310 MET A C 1
ATOM 2411 O O . MET A 1 310 ? -8.459 -3.723 13.757 1.00 94.75 310 MET A O 1
ATOM 2415 N N . ARG A 1 311 ? -7.003 -3.664 15.464 1.00 94.44 311 ARG A N 1
ATOM 2416 C CA . ARG A 1 311 ? -7.390 -4.972 16.036 1.00 94.44 311 ARG A CA 1
ATOM 2417 C C . ARG A 1 311 ? -8.835 -4.985 16.537 1.00 94.44 311 ARG A C 1
ATOM 2419 O O . ARG A 1 311 ? -9.553 -5.967 16.329 1.00 94.44 311 ARG A O 1
ATOM 2426 N N . LEU A 1 312 ? -9.275 -3.903 17.179 1.00 95.75 312 LEU A N 1
ATOM 2427 C CA . LEU A 1 312 ? -10.651 -3.722 17.645 1.00 95.75 312 LEU A CA 1
ATOM 2428 C C . LEU A 1 312 ? -11.643 -3.742 16.476 1.00 95.75 312 LEU A C 1
ATOM 2430 O O . LEU A 1 312 ? -12.741 -4.268 16.618 1.00 95.75 312 LEU A O 1
ATOM 2434 N N . SER A 1 313 ? -11.244 -3.242 15.308 1.00 94.94 313 SER A N 1
ATOM 2435 C CA . SER A 1 313 ? -12.092 -3.120 14.117 1.00 94.94 313 SER A CA 1
ATOM 2436 C C . SER A 1 313 ? -12.263 -4.419 13.324 1.00 94.94 313 SER A C 1
ATOM 2438 O O . SER A 1 313 ? -12.631 -4.372 12.160 1.00 94.94 313 SER A O 1
ATOM 2440 N N . THR A 1 314 ? -11.999 -5.580 13.919 1.00 93.94 314 THR A N 1
ATOM 2441 C CA . THR A 1 314 ? -12.107 -6.888 13.255 1.00 93.94 314 THR A CA 1
ATOM 2442 C C . THR A 1 314 ? -13.262 -7.718 13.808 1.00 93.94 314 THR A C 1
ATOM 2444 O O . THR A 1 314 ? -13.656 -7.567 14.970 1.00 93.94 314 THR A O 1
ATOM 2447 N N . LYS A 1 315 ? -13.776 -8.661 13.012 1.00 91.44 315 LYS A N 1
ATOM 2448 C CA . LYS A 1 315 ? -14.856 -9.560 13.446 1.00 91.44 315 LYS A CA 1
ATOM 2449 C C . LYS A 1 315 ? -14.446 -10.458 14.609 1.00 91.44 315 LYS A C 1
ATOM 2451 O O . LYS A 1 315 ? -15.009 -10.354 15.705 1.00 91.44 315 LYS A O 1
ATOM 2456 N N . GLN A 1 316 ? -13.448 -11.310 14.392 1.00 89.75 316 GLN A N 1
ATOM 2457 C CA . GLN A 1 316 ? -12.841 -12.159 15.421 1.00 89.75 316 GLN A CA 1
ATOM 2458 C C . GLN A 1 316 ? -11.548 -11.550 15.929 1.00 89.75 316 GLN A C 1
ATOM 2460 O O . GLN A 1 316 ? -10.790 -10.983 15.150 1.00 89.75 316 GLN A O 1
ATOM 2465 N N . ASN A 1 317 ? -11.288 -11.685 17.219 1.00 89.44 317 ASN A N 1
ATOM 2466 C CA . ASN A 1 317 ? -10.117 -11.117 17.859 1.00 89.44 317 ASN A CA 1
ATOM 2467 C C . ASN A 1 317 ? -8.823 -11.724 17.279 1.00 89.44 317 ASN A C 1
ATOM 2469 O O . ASN A 1 317 ? -8.625 -12.938 17.379 1.00 89.44 317 ASN A O 1
ATOM 2473 N N . PRO A 1 318 ? -7.943 -10.929 16.642 1.00 91.44 318 PRO A N 1
ATOM 2474 C CA . PRO A 1 318 ? -6.739 -11.466 16.033 1.00 91.44 318 PRO A CA 1
ATOM 2475 C C . PRO A 1 318 ? -5.704 -11.810 17.110 1.00 91.44 318 PRO A C 1
ATOM 2477 O O . PRO A 1 318 ? -5.366 -10.981 17.965 1.00 91.44 318 PRO A O 1
ATOM 2480 N N . PHE A 1 319 ? -5.157 -13.025 17.016 1.00 91.06 319 PHE A N 1
ATOM 2481 C CA . PHE A 1 319 ? -3.953 -13.418 17.747 1.00 91.06 319 P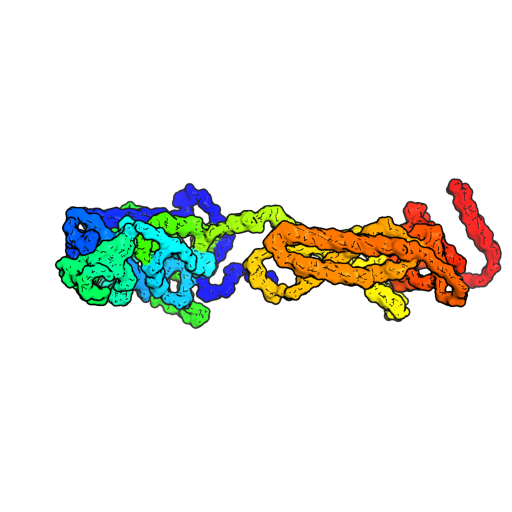HE A CA 1
ATOM 2482 C C . PHE A 1 319 ? -2.752 -12.597 17.290 1.00 91.06 319 PHE A C 1
ATOM 2484 O O . PHE A 1 319 ? -2.727 -12.065 16.177 1.00 91.06 319 PHE A O 1
ATOM 2491 N N . GLN A 1 320 ? -1.729 -12.545 18.141 1.00 88.69 320 GLN A N 1
ATOM 2492 C CA . GLN A 1 320 ? -0.535 -11.758 17.866 1.00 88.69 320 GLN A CA 1
ATOM 2493 C C . GLN A 1 320 ? 0.172 -12.192 16.578 1.00 88.69 320 GLN A C 1
ATOM 2495 O O . GLN A 1 320 ? 0.646 -11.335 15.839 1.00 88.69 320 GLN A O 1
ATOM 2500 N N . ASP A 1 321 ? 0.151 -13.484 16.248 1.00 88.94 321 ASP A N 1
ATOM 2501 C CA . ASP A 1 321 ? 0.718 -13.999 14.997 1.00 88.94 321 ASP A CA 1
ATOM 2502 C C . ASP A 1 321 ? 0.008 -13.431 13.758 1.00 88.94 321 ASP A C 1
ATOM 2504 O O . ASP A 1 321 ? 0.659 -13.100 12.769 1.00 88.94 321 ASP A O 1
ATOM 2508 N N . ASN A 1 322 ? -1.313 -13.222 13.822 1.00 90.56 322 ASN A N 1
ATOM 2509 C CA . ASN A 1 322 ? -2.074 -12.618 12.723 1.00 90.56 322 ASN A CA 1
ATOM 2510 C C . ASN A 1 322 ? -1.694 -11.142 12.532 1.00 90.56 322 ASN A C 1
ATOM 2512 O O . ASN A 1 322 ? -1.582 -10.663 11.406 1.00 90.56 322 ASN A O 1
ATOM 2516 N N . VAL A 1 323 ? -1.478 -10.417 13.634 1.00 90.88 323 VAL A N 1
ATOM 2517 C CA . VAL A 1 323 ? -1.035 -9.012 13.611 1.00 90.88 323 VAL A CA 1
ATOM 2518 C C . VAL A 1 323 ? 0.420 -8.911 13.149 1.00 90.88 323 VAL A C 1
ATOM 2520 O O . VAL A 1 323 ? 0.782 -7.981 12.427 1.00 90.88 323 VAL A O 1
ATOM 2523 N N . LYS A 1 324 ? 1.249 -9.898 13.503 1.00 89.38 324 LYS A N 1
ATOM 2524 C CA . LYS A 1 324 ? 2.653 -9.976 13.106 1.00 89.38 324 LYS A CA 1
ATOM 2525 C C . LYS A 1 324 ? 2.827 -10.053 11.590 1.00 89.38 324 LYS A C 1
ATOM 2527 O O . LYS A 1 324 ? 3.755 -9.441 11.081 1.00 89.38 324 LYS A O 1
ATOM 2532 N N . VAL A 1 325 ? 1.911 -10.694 10.859 1.00 88.81 325 VAL A N 1
ATOM 2533 C CA . VAL A 1 325 ? 1.932 -10.690 9.382 1.00 88.81 325 VAL A CA 1
ATOM 2534 C C . VAL A 1 325 ? 1.885 -9.265 8.823 1.00 88.81 325 VAL A C 1
ATOM 2536 O O . VAL A 1 325 ? 2.629 -8.944 7.896 1.00 88.81 325 VAL A O 1
ATOM 2539 N N . LEU A 1 326 ? 1.053 -8.391 9.403 1.00 90.44 326 LEU A N 1
ATOM 2540 C CA . LEU A 1 326 ? 1.041 -6.982 9.020 1.00 90.44 326 LEU A CA 1
ATOM 2541 C C . LEU A 1 326 ? 2.371 -6.322 9.390 1.00 90.44 326 LEU A C 1
ATOM 2543 O O . LEU A 1 326 ? 2.965 -5.690 8.522 1.00 90.44 326 LEU A O 1
ATOM 2547 N N . ALA A 1 327 ? 2.853 -6.491 10.626 1.00 89.19 327 ALA A N 1
ATOM 2548 C CA . ALA A 1 327 ? 4.110 -5.895 11.086 1.00 89.19 327 ALA A CA 1
ATOM 2549 C C . ALA A 1 327 ? 5.309 -6.283 10.200 1.00 89.19 327 ALA A C 1
ATOM 2551 O O . ALA A 1 327 ? 6.088 -5.418 9.810 1.00 89.19 327 ALA A O 1
ATOM 2552 N N . ASP A 1 328 ? 5.404 -7.556 9.814 1.00 86.50 328 ASP A N 1
ATOM 2553 C CA . ASP A 1 328 ? 6.467 -8.093 8.960 1.00 86.50 328 ASP A CA 1
ATOM 2554 C C . ASP A 1 328 ? 6.375 -7.565 7.510 1.00 86.50 328 ASP A C 1
ATOM 2556 O O . ASP A 1 328 ? 7.375 -7.546 6.795 1.00 86.50 328 ASP A O 1
ATOM 2560 N N . SER A 1 329 ? 5.198 -7.090 7.079 1.00 87.25 329 SER A N 1
ATOM 2561 C CA . SER A 1 329 ? 5.003 -6.417 5.785 1.00 87.25 329 SER A CA 1
ATOM 2562 C C . SER A 1 329 ? 5.329 -4.918 5.808 1.00 87.25 329 SER A C 1
ATOM 2564 O O . SER A 1 329 ? 5.265 -4.260 4.771 1.00 87.25 329 SER A O 1
ATOM 2566 N N . MET A 1 330 ? 5.610 -4.328 6.972 1.00 87.56 330 MET A N 1
ATOM 2567 C CA . MET A 1 330 ? 5.803 -2.882 7.067 1.00 87.56 330 MET A CA 1
ATOM 2568 C C . MET A 1 330 ? 7.217 -2.483 6.650 1.00 87.56 330 MET A C 1
ATOM 2570 O O . MET A 1 330 ? 8.209 -2.920 7.231 1.00 87.56 330 MET A O 1
ATOM 2574 N N . VAL A 1 331 ? 7.311 -1.556 5.700 1.00 86.00 331 VAL A N 1
ATOM 2575 C CA . VAL A 1 331 ? 8.569 -0.934 5.279 1.00 86.00 331 VAL A CA 1
ATOM 2576 C C . VAL A 1 331 ? 8.545 0.538 5.662 1.00 86.00 331 VAL A C 1
ATOM 2578 O O . VAL A 1 331 ? 7.630 1.282 5.301 1.00 86.00 331 VAL A O 1
ATOM 2581 N N . CYS A 1 332 ? 9.556 0.962 6.417 1.00 86.44 332 CYS A N 1
ATOM 2582 C CA . CYS A 1 332 ? 9.657 2.313 6.952 1.00 86.44 332 CYS A CA 1
ATOM 2583 C C . CYS A 1 332 ? 10.601 3.182 6.126 1.00 86.44 332 CYS A C 1
ATOM 2585 O O . CYS A 1 332 ? 11.670 2.747 5.703 1.00 86.44 332 CYS A O 1
ATOM 2587 N N . TYR A 1 333 ? 10.225 4.442 5.951 1.00 82.38 333 TYR A N 1
ATOM 2588 C CA . TYR A 1 333 ? 11.003 5.447 5.250 1.00 82.38 333 TYR A CA 1
ATOM 2589 C C . TYR A 1 333 ? 11.160 6.694 6.112 1.00 82.38 333 TYR A C 1
ATOM 2591 O O . TYR A 1 333 ? 10.229 7.105 6.812 1.00 82.38 333 TYR A O 1
ATOM 2599 N N . ASP A 1 334 ? 12.309 7.348 5.986 1.00 80.69 334 ASP A N 1
ATOM 2600 C CA . ASP A 1 334 ? 12.393 8.776 6.248 1.00 80.69 334 ASP A CA 1
ATOM 2601 C C . ASP A 1 334 ? 11.611 9.499 5.158 1.00 80.69 334 ASP A C 1
ATOM 2603 O O . ASP A 1 334 ? 11.674 9.164 3.972 1.00 80.69 334 ASP A O 1
ATOM 2607 N N . THR A 1 335 ? 10.842 10.492 5.561 1.00 75.56 335 THR A N 1
ATOM 2608 C CA . THR A 1 335 ? 9.907 11.183 4.688 1.00 75.56 335 THR A CA 1
ATOM 2609 C C . THR A 1 335 ? 9.947 12.676 4.925 1.00 75.56 335 THR A C 1
ATOM 2611 O O . THR A 1 335 ? 10.196 13.109 6.044 1.00 75.56 335 THR A O 1
ATOM 2614 N N . LEU A 1 336 ? 9.665 13.470 3.899 1.00 69.50 336 LEU A N 1
ATOM 2615 C CA . LEU A 1 336 ? 9.448 14.908 4.024 1.00 69.50 336 LEU A CA 1
ATOM 2616 C C . LEU A 1 336 ? 7.951 15.191 3.959 1.00 69.50 336 LEU A C 1
ATOM 2618 O O . LEU A 1 336 ? 7.348 15.033 2.901 1.00 69.50 336 LEU A O 1
ATOM 2622 N N . GLU A 1 337 ? 7.358 15.627 5.066 1.00 70.31 337 GLU A N 1
ATOM 2623 C CA . GLU A 1 337 ? 5.969 16.082 5.097 1.00 70.31 337 GLU A CA 1
ATOM 2624 C C . GLU A 1 337 ? 5.900 17.516 4.560 1.00 70.31 337 GLU A C 1
ATOM 2626 O O . GLU A 1 337 ? 6.273 18.469 5.241 1.00 70.31 337 GLU A O 1
ATOM 2631 N N . THR A 1 338 ? 5.447 17.673 3.319 1.00 63.22 338 THR A N 1
ATOM 2632 C CA . THR A 1 338 ? 5.468 18.919 2.544 1.00 63.22 338 THR A CA 1
ATOM 2633 C C . THR A 1 338 ? 4.567 20.004 3.125 1.00 63.22 338 THR A C 1
ATOM 2635 O O . THR A 1 338 ? 4.867 21.180 2.952 1.00 63.22 338 THR A O 1
ATOM 2638 N N . ARG A 1 339 ? 3.519 19.634 3.877 1.00 61.53 339 ARG A N 1
ATOM 2639 C CA . ARG A 1 339 ? 2.636 20.586 4.583 1.00 61.53 339 ARG A CA 1
ATOM 2640 C C . ARG A 1 339 ? 3.368 21.380 5.665 1.00 61.53 339 ARG A C 1
ATOM 2642 O O . ARG A 1 339 ? 3.072 22.551 5.871 1.00 61.53 339 ARG A O 1
ATOM 2649 N N . TYR A 1 340 ? 4.310 20.735 6.351 1.00 65.56 340 TYR A N 1
ATOM 2650 C CA . TYR A 1 340 ? 5.064 21.330 7.458 1.00 65.56 340 TYR A CA 1
ATOM 2651 C C . TYR A 1 340 ? 6.546 21.527 7.124 1.00 65.56 340 TYR A C 1
ATOM 2653 O O . TYR A 1 340 ? 7.276 22.082 7.935 1.00 65.56 340 TYR A O 1
ATOM 2661 N N . LEU A 1 341 ? 6.995 21.049 5.958 1.00 67.62 341 LEU A N 1
ATOM 2662 C CA . LEU A 1 341 ? 8.396 20.999 5.534 1.00 67.62 341 LEU A CA 1
ATOM 2663 C C . LEU A 1 341 ? 9.311 20.354 6.590 1.00 67.62 341 LEU A C 1
ATOM 2665 O O . LEU A 1 341 ? 10.426 20.810 6.829 1.00 67.62 341 LEU A O 1
ATOM 2669 N N . THR A 1 342 ? 8.840 19.278 7.227 1.00 72.00 342 THR A N 1
ATOM 2670 C CA . THR A 1 342 ? 9.592 18.563 8.272 1.00 72.00 342 THR A CA 1
ATOM 2671 C C . THR A 1 342 ? 9.858 17.113 7.899 1.00 72.00 342 THR A C 1
ATOM 2673 O O . THR A 1 342 ? 9.033 16.446 7.271 1.00 72.00 342 THR A O 1
ATOM 2676 N N . THR A 1 343 ? 11.011 16.596 8.324 1.00 74.94 343 THR A N 1
ATOM 2677 C CA . THR A 1 343 ? 11.379 15.191 8.135 1.00 74.94 343 THR A CA 1
ATOM 2678 C C . THR A 1 343 ? 10.735 14.311 9.202 1.00 74.94 343 THR A C 1
ATOM 2680 O O . THR A 1 343 ? 10.922 14.563 10.393 1.00 74.94 343 THR A O 1
ATOM 2683 N N . SER A 1 344 ? 9.976 13.290 8.804 1.00 77.62 344 SER A N 1
ATOM 2684 C CA . SER A 1 344 ? 9.273 12.333 9.673 1.00 77.62 344 SER A CA 1
ATOM 2685 C C . SER A 1 344 ? 9.563 10.885 9.275 1.00 77.62 344 SER A C 1
ATOM 2687 O O . SER A 1 344 ? 10.083 10.645 8.190 1.00 77.62 344 SER A O 1
ATOM 2689 N N . VAL A 1 345 ? 9.182 9.918 10.109 1.00 83.31 345 VAL A N 1
ATOM 2690 C CA . VAL A 1 345 ? 9.256 8.490 9.761 1.00 83.31 345 VAL A CA 1
ATOM 2691 C C . VAL A 1 345 ? 7.854 7.970 9.475 1.00 83.31 345 VAL A C 1
ATOM 2693 O O . VAL A 1 345 ? 6.935 8.171 10.274 1.00 83.31 345 VAL A O 1
ATOM 2696 N N . ARG A 1 346 ? 7.684 7.304 8.331 1.00 83.44 346 ARG A N 1
ATOM 2697 C CA . ARG A 1 346 ? 6.424 6.666 7.932 1.00 83.44 346 ARG A CA 1
ATOM 2698 C C . ARG A 1 346 ? 6.693 5.251 7.474 1.00 83.44 346 ARG A C 1
ATOM 2700 O O . ARG A 1 346 ? 7.599 5.020 6.681 1.00 83.44 346 ARG A O 1
ATOM 2707 N N . CYS A 1 347 ? 5.881 4.334 7.961 1.00 86.31 347 CYS A N 1
ATOM 2708 C CA . CYS A 1 347 ? 5.869 2.954 7.513 1.00 86.31 347 CYS A CA 1
ATOM 2709 C C . CYS A 1 347 ? 4.606 2.680 6.698 1.00 86.31 347 CYS A C 1
ATOM 2711 O O . CYS A 1 347 ? 3.535 3.162 7.069 1.00 86.31 347 CYS A O 1
ATOM 2713 N N . TRP A 1 348 ? 4.742 1.909 5.624 1.00 87.69 348 TRP A N 1
ATOM 2714 C CA . TRP A 1 348 ? 3.637 1.424 4.798 1.00 87.69 348 TRP A CA 1
ATOM 2715 C C . TRP A 1 348 ? 3.721 -0.085 4.655 1.00 87.69 348 TRP A C 1
ATOM 2717 O O . TRP A 1 348 ? 4.806 -0.656 4.730 1.00 87.69 348 TRP A O 1
ATOM 2727 N N . SER A 1 349 ? 2.576 -0.711 4.419 1.00 87.88 349 SER A N 1
ATOM 2728 C CA . SER A 1 349 ? 2.503 -2.125 4.096 1.00 87.88 349 SER A CA 1
ATOM 2729 C C . SER A 1 349 ? 2.965 -2.338 2.655 1.00 87.88 349 SER A C 1
ATOM 2731 O O . SER A 1 349 ? 2.314 -1.909 1.696 1.00 87.88 349 SER A O 1
ATOM 2733 N N . GLU A 1 350 ? 4.127 -2.966 2.513 1.00 82.88 350 GLU A N 1
ATOM 2734 C CA . GLU A 1 350 ? 4.774 -3.289 1.249 1.00 82.88 350 GLU A CA 1
ATOM 2735 C C . GLU A 1 350 ? 5.309 -4.720 1.336 1.00 82.88 350 GLU A C 1
ATOM 2737 O O . GLU A 1 350 ? 6.159 -5.037 2.161 1.00 82.88 350 GLU A O 1
ATOM 2742 N N . SER A 1 351 ? 4.834 -5.611 0.463 1.00 73.25 351 SER A N 1
ATOM 2743 C CA . SER A 1 351 ? 5.232 -7.026 0.491 1.00 73.25 351 SER A CA 1
ATOM 2744 C C . SER A 1 351 ? 6.727 -7.256 0.236 1.00 73.25 351 SER A C 1
ATOM 2746 O O . SER A 1 351 ? 7.239 -8.330 0.535 1.00 73.25 351 SER A O 1
ATOM 2748 N N . LEU A 1 352 ? 7.411 -6.281 -0.370 1.00 67.94 352 LEU A N 1
ATOM 2749 C CA . LEU A 1 352 ? 8.847 -6.286 -0.636 1.00 67.94 352 LEU A CA 1
ATOM 2750 C C . LEU A 1 352 ? 9.404 -4.881 -0.404 1.00 67.94 352 LEU A C 1
ATOM 2752 O O . LEU A 1 352 ? 8.817 -3.898 -0.853 1.00 67.94 352 LEU A O 1
ATOM 2756 N N . SER A 1 353 ? 10.568 -4.793 0.234 1.00 66.69 353 SER A N 1
ATOM 2757 C CA . SER A 1 353 ? 11.252 -3.516 0.458 1.00 66.69 353 SER A CA 1
ATOM 2758 C C . SER A 1 353 ? 11.788 -2.928 -0.854 1.00 66.69 353 SER A C 1
ATOM 2760 O O . SER A 1 353 ? 12.122 -3.670 -1.779 1.00 66.69 353 SER A O 1
ATOM 2762 N N . SER A 1 354 ? 11.938 -1.603 -0.971 1.00 63.41 354 SER A N 1
ATOM 2763 C CA . SER A 1 354 ? 12.529 -1.011 -2.185 1.00 63.41 354 SER A CA 1
ATOM 2764 C C . SER A 1 354 ? 13.989 -1.435 -2.379 1.00 63.41 354 SER A C 1
ATOM 2766 O O . SER A 1 354 ? 14.449 -1.543 -3.516 1.00 63.41 354 SER A O 1
ATOM 2768 N N . GLY A 1 355 ? 14.705 -1.738 -1.291 1.00 62.34 355 GLY A N 1
ATOM 2769 C CA . GLY A 1 355 ? 16.010 -2.396 -1.313 1.00 62.34 355 GLY A CA 1
ATOM 2770 C C . GLY A 1 355 ? 15.949 -3.793 -1.932 1.00 62.34 355 GLY A C 1
ATOM 2771 O O . GLY A 1 355 ? 16.736 -4.092 -2.830 1.00 62.34 355 GLY A O 1
ATOM 2772 N N . GLN A 1 356 ? 14.983 -4.616 -1.520 1.00 59.25 356 GLN A N 1
ATOM 2773 C CA . GLN A 1 356 ? 14.757 -5.948 -2.088 1.00 59.25 356 GLN A CA 1
ATOM 2774 C C . GLN A 1 356 ? 14.319 -5.867 -3.549 1.00 59.25 356 GLN A C 1
ATOM 2776 O O . GLN A 1 356 ? 14.933 -6.507 -4.388 1.00 59.25 356 GLN A O 1
ATOM 2781 N N . VAL A 1 357 ? 13.361 -5.004 -3.891 1.00 60.50 357 VAL A N 1
ATOM 2782 C CA . VAL A 1 357 ? 12.943 -4.739 -5.275 1.00 60.50 357 VAL A CA 1
ATOM 2783 C C . VAL A 1 357 ? 14.151 -4.298 -6.110 1.00 60.50 357 VAL A C 1
ATOM 2785 O O . VAL A 1 357 ? 14.414 -4.866 -7.164 1.00 60.50 357 VAL A O 1
ATOM 2788 N N . ARG A 1 358 ? 14.979 -3.359 -5.636 1.00 54.81 358 ARG A N 1
ATOM 2789 C CA . ARG A 1 358 ? 16.218 -2.981 -6.340 1.00 54.81 358 ARG A CA 1
ATOM 2790 C C . ARG A 1 358 ? 17.192 -4.151 -6.456 1.00 54.81 358 ARG A C 1
ATOM 2792 O O . ARG A 1 358 ? 17.796 -4.292 -7.510 1.00 54.81 358 ARG A O 1
ATOM 2799 N N . ALA A 1 359 ? 17.365 -4.986 -5.442 1.00 54.56 359 ALA A N 1
ATOM 2800 C CA . ALA A 1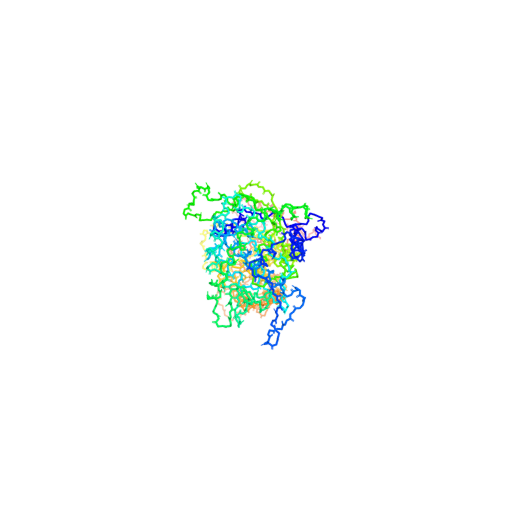 359 ? 18.248 -6.148 -5.531 1.00 54.56 359 ALA A CA 1
ATOM 2801 C C . ALA A 1 359 ? 17.721 -7.196 -6.531 1.00 54.56 359 ALA A C 1
ATOM 2803 O O . ALA A 1 359 ? 18.493 -7.738 -7.318 1.00 54.56 359 ALA A O 1
ATOM 2804 N N . THR A 1 360 ? 16.407 -7.428 -6.554 1.00 51.69 360 THR A N 1
ATOM 2805 C CA . THR A 1 360 ? 15.733 -8.380 -7.444 1.00 51.69 360 THR A CA 1
ATOM 2806 C C . THR A 1 360 ? 15.694 -7.890 -8.894 1.00 51.69 360 THR A C 1
ATOM 2808 O O . THR A 1 360 ? 15.875 -8.688 -9.809 1.00 51.69 360 THR A O 1
ATOM 2811 N N . TYR A 1 361 ? 15.509 -6.585 -9.122 1.00 46.22 361 TYR A N 1
ATOM 2812 C CA . TYR A 1 361 ? 15.387 -5.992 -10.463 1.00 46.22 361 TYR A CA 1
ATOM 2813 C C . TYR A 1 361 ? 16.662 -5.316 -10.980 1.00 46.22 361 TYR A C 1
ATOM 2815 O O . TYR A 1 361 ? 16.739 -4.954 -12.152 1.00 46.22 361 TYR A O 1
ATOM 2823 N N . SER A 1 362 ? 17.682 -5.121 -10.144 1.00 45.25 362 SER A N 1
ATOM 2824 C CA . SER A 1 362 ? 18.928 -4.482 -10.558 1.00 45.25 362 SER A CA 1
ATOM 2825 C C . SER A 1 362 ? 20.151 -5.128 -9.925 1.00 45.25 362 SER A C 1
ATOM 2827 O O . SER A 1 362 ? 20.654 -4.711 -8.884 1.00 45.25 362 SER A O 1
ATOM 2829 N N . SER A 1 363 ? 20.709 -6.100 -10.639 1.00 53.66 363 SER A N 1
ATOM 2830 C CA . SER A 1 363 ? 22.126 -6.380 -10.480 1.00 53.66 363 SER A CA 1
ATOM 2831 C C . SER A 1 363 ? 22.917 -5.133 -10.910 1.00 53.66 363 SER A C 1
ATOM 2833 O O . SER A 1 363 ? 22.558 -4.451 -11.878 1.00 53.66 363 SER A O 1
ATOM 2835 N N . LEU A 1 364 ? 23.990 -4.799 -10.185 1.00 49.56 364 LEU A N 1
ATOM 2836 C CA . LEU A 1 364 ? 24.911 -3.710 -10.548 1.00 49.56 364 LEU A CA 1
ATOM 2837 C C . LEU A 1 364 ? 25.348 -3.840 -12.020 1.00 49.56 364 LEU A C 1
ATOM 2839 O O . LEU A 1 364 ? 25.452 -2.844 -12.735 1.00 49.56 364 LEU A O 1
ATOM 2843 N N . GLN A 1 365 ? 25.522 -5.082 -12.486 1.00 49.38 365 GLN A N 1
ATOM 2844 C CA . GLN A 1 365 ? 25.896 -5.385 -13.861 1.00 49.38 365 GLN A CA 1
ATOM 2845 C C . GLN A 1 365 ? 24.834 -4.933 -14.876 1.00 49.38 365 GLN A C 1
ATOM 2847 O O . GLN A 1 365 ? 25.198 -4.363 -15.900 1.00 49.38 365 GLN A O 1
ATOM 2852 N N . LEU A 1 366 ? 23.534 -5.103 -14.599 1.00 49.59 366 LEU A N 1
ATOM 2853 C CA . LEU A 1 366 ? 22.467 -4.679 -15.517 1.00 49.59 366 LEU A CA 1
ATOM 2854 C C . LEU A 1 366 ? 22.428 -3.151 -15.680 1.00 49.59 366 LEU A C 1
ATOM 2856 O O . LEU A 1 366 ? 22.240 -2.649 -16.787 1.00 49.59 366 LEU A O 1
ATOM 2860 N N . ARG A 1 367 ? 22.665 -2.400 -14.594 1.00 52.16 367 ARG A N 1
ATOM 2861 C CA . ARG A 1 367 ? 22.722 -0.926 -14.639 1.00 52.16 367 ARG A CA 1
ATOM 2862 C C . ARG A 1 367 ? 23.909 -0.425 -15.456 1.00 52.16 367 ARG A C 1
ATOM 2864 O O . ARG A 1 367 ? 23.744 0.496 -16.251 1.00 52.16 367 ARG A O 1
ATOM 2871 N N . VAL A 1 368 ? 25.079 -1.043 -15.289 1.00 54.56 368 VAL A N 1
ATOM 2872 C CA . VAL A 1 368 ? 26.268 -0.728 -16.095 1.00 54.56 368 VAL A CA 1
ATOM 2873 C C . VAL A 1 368 ? 26.001 -1.038 -17.565 1.00 54.56 368 VAL A C 1
ATOM 2875 O O . VAL A 1 368 ? 26.240 -0.181 -18.403 1.00 54.56 368 VAL A O 1
ATOM 2878 N N . VAL A 1 369 ? 25.417 -2.197 -17.883 1.00 53.19 369 VAL A N 1
ATOM 2879 C CA . VAL A 1 369 ? 25.084 -2.567 -19.268 1.00 53.19 369 VAL A CA 1
ATOM 2880 C C . VAL A 1 369 ? 24.114 -1.567 -19.908 1.00 53.19 369 VAL A C 1
ATOM 2882 O O . VAL A 1 369 ? 24.354 -1.136 -21.033 1.00 53.19 369 VAL A O 1
ATOM 2885 N N . LEU A 1 370 ? 23.059 -1.147 -19.201 1.00 53.47 370 LEU A N 1
ATOM 2886 C CA . LEU A 1 370 ? 22.092 -0.168 -19.715 1.00 53.47 370 LEU A CA 1
ATOM 2887 C C . LEU A 1 370 ? 22.710 1.224 -19.909 1.00 53.47 370 LEU A C 1
ATOM 2889 O O . LEU A 1 370 ? 22.494 1.851 -20.946 1.00 53.47 370 LEU A O 1
ATOM 2893 N N . PHE A 1 371 ? 23.504 1.701 -18.946 1.00 52.97 371 PHE A N 1
ATOM 2894 C CA . PHE A 1 371 ? 24.180 2.995 -19.055 1.00 52.97 371 PHE A CA 1
ATOM 2895 C C . PHE A 1 371 ? 25.242 2.987 -20.162 1.00 52.97 371 PHE A C 1
ATOM 2897 O O . PHE A 1 371 ? 25.317 3.925 -20.955 1.00 52.97 371 PHE A O 1
ATOM 2904 N N . SER A 1 372 ? 26.010 1.900 -20.279 1.00 54.31 372 SER A N 1
ATOM 2905 C CA . SER A 1 372 ? 26.954 1.692 -21.376 1.00 54.31 372 SER A CA 1
ATOM 2906 C C . SER A 1 372 ? 26.240 1.654 -22.726 1.00 54.31 372 SER A C 1
ATOM 2908 O O . SER A 1 372 ? 26.694 2.319 -23.649 1.00 54.31 372 SER A O 1
ATOM 2910 N N . ALA A 1 373 ? 25.107 0.956 -22.848 1.00 56.19 373 ALA A N 1
ATOM 2911 C CA . ALA A 1 373 ? 24.322 0.907 -24.082 1.00 56.19 373 ALA A CA 1
ATOM 2912 C C . ALA A 1 373 ? 23.784 2.291 -24.487 1.00 56.19 373 ALA A C 1
ATOM 2914 O O . ALA A 1 373 ? 23.856 2.661 -25.659 1.00 56.19 373 ALA A O 1
ATOM 2915 N N . TRP A 1 374 ? 23.307 3.090 -23.526 1.00 59.06 374 TRP A N 1
ATOM 2916 C CA . TRP A 1 374 ? 22.871 4.464 -23.783 1.00 59.06 374 TRP A CA 1
ATOM 2917 C C . TRP A 1 374 ? 24.031 5.373 -24.218 1.00 59.06 374 TRP A C 1
ATOM 2919 O O . TRP A 1 374 ? 23.918 6.062 -25.231 1.00 59.06 374 TRP A O 1
ATOM 2929 N N . ALA A 1 375 ? 25.168 5.332 -23.515 1.00 57.44 375 ALA A N 1
ATOM 2930 C CA . ALA A 1 375 ? 26.350 6.128 -23.853 1.00 57.44 375 ALA A CA 1
ATOM 2931 C C . ALA A 1 375 ? 26.921 5.764 -25.238 1.00 57.44 375 ALA A C 1
ATOM 2933 O O . ALA A 1 375 ? 27.251 6.647 -26.030 1.00 57.44 375 ALA A O 1
ATOM 2934 N N . ILE A 1 376 ? 26.963 4.466 -25.558 1.00 60.53 376 ILE A N 1
ATOM 2935 C CA . ILE A 1 376 ? 27.287 3.927 -26.888 1.00 60.53 376 ILE A CA 1
ATOM 2936 C C . ILE A 1 376 ? 26.324 4.501 -27.937 1.00 60.53 376 ILE A C 1
ATOM 2938 O O . ILE A 1 376 ? 26.771 4.998 -28.969 1.00 60.53 376 ILE A O 1
ATOM 2942 N N . GLY A 1 377 ? 25.017 4.515 -27.655 1.00 56.62 377 GLY A N 1
ATOM 2943 C CA . GLY A 1 377 ? 24.000 5.089 -28.539 1.00 56.62 377 GLY A CA 1
ATOM 2944 C C . GLY A 1 377 ? 24.198 6.582 -28.825 1.00 56.62 377 GLY A C 1
ATOM 2945 O O . GLY A 1 377 ? 24.107 6.996 -29.980 1.00 56.62 377 GLY A O 1
ATOM 2946 N N . VAL A 1 378 ? 24.521 7.391 -27.809 1.00 59.34 378 VAL A N 1
ATOM 2947 C CA . VAL A 1 378 ? 24.788 8.834 -27.977 1.00 59.34 378 VAL A CA 1
ATOM 2948 C C . VAL A 1 378 ? 26.009 9.066 -28.868 1.00 59.34 378 VAL A C 1
ATOM 2950 O O . VAL A 1 378 ? 25.904 9.770 -29.870 1.00 59.34 378 VAL A O 1
ATOM 2953 N N . ILE A 1 379 ? 27.142 8.431 -28.552 1.00 62.00 379 ILE A N 1
ATOM 2954 C CA . ILE A 1 379 ? 28.395 8.593 -29.308 1.00 62.00 379 ILE A CA 1
ATOM 2955 C C . ILE A 1 379 ? 28.211 8.167 -30.770 1.00 62.00 379 ILE A C 1
ATOM 2957 O O . ILE A 1 379 ? 28.716 8.815 -31.689 1.00 62.00 379 ILE A O 1
ATOM 2961 N N . LEU A 1 380 ? 27.471 7.086 -31.006 1.00 62.34 380 LEU A N 1
ATOM 2962 C CA . LEU A 1 380 ? 27.327 6.529 -32.346 1.00 62.34 380 LEU A CA 1
ATOM 2963 C C . LEU A 1 380 ? 26.298 7.273 -33.203 1.00 62.34 380 LEU A C 1
ATOM 2965 O O . LEU A 1 380 ? 26.480 7.339 -34.418 1.00 62.34 380 LEU A O 1
ATOM 2969 N N . ASN A 1 381 ? 25.292 7.912 -32.597 1.00 62.00 381 ASN A N 1
ATOM 2970 C CA . ASN A 1 381 ? 24.434 8.868 -33.302 1.00 62.00 381 ASN A CA 1
ATOM 2971 C C . ASN A 1 381 ? 25.227 10.103 -33.754 1.00 62.00 381 ASN A C 1
ATOM 2973 O O . ASN A 1 381 ? 25.076 10.530 -34.897 1.00 62.00 381 ASN A O 1
ATOM 2977 N N . SER A 1 382 ? 26.137 10.616 -32.918 1.00 65.38 382 SER A N 1
ATOM 2978 C CA . SER A 1 382 ? 27.040 11.712 -33.302 1.00 65.38 382 SER A CA 1
ATOM 2979 C C . SER A 1 382 ? 27.987 11.319 -34.446 1.00 65.38 382 SER A C 1
ATOM 2981 O O . SER A 1 382 ? 28.248 12.116 -35.347 1.00 65.38 382 SER A O 1
ATOM 2983 N N . LEU A 1 383 ? 28.478 10.073 -34.462 1.00 65.81 383 LEU A N 1
ATOM 2984 C CA . LEU A 1 383 ? 29.266 9.549 -35.584 1.00 65.81 383 LEU A CA 1
ATOM 2985 C C . LEU A 1 383 ? 28.428 9.429 -36.866 1.00 65.81 383 LEU A C 1
ATOM 2987 O O . LEU A 1 383 ? 28.891 9.829 -37.934 1.00 65.81 383 LEU A O 1
ATOM 2991 N N . GLY A 1 384 ? 27.189 8.940 -36.766 1.00 64.50 384 GLY A N 1
ATOM 2992 C CA . GLY A 1 384 ? 26.249 8.888 -37.889 1.00 64.50 384 GLY A CA 1
ATOM 2993 C C . GLY A 1 384 ? 25.955 10.271 -38.478 1.00 64.50 384 GLY A C 1
ATOM 2994 O O . GLY A 1 384 ? 25.984 10.436 -39.698 1.00 64.50 384 GLY A O 1
ATOM 2995 N N . GLU A 1 385 ? 25.762 11.280 -37.628 1.00 68.94 385 GLU A N 1
ATOM 2996 C CA . GLU A 1 385 ? 25.577 12.677 -38.037 1.00 68.94 385 GLU A CA 1
ATOM 2997 C C . GLU A 1 385 ? 26.797 13.212 -38.799 1.00 68.94 385 GLU A C 1
ATOM 2999 O O . GLU A 1 385 ? 26.659 13.800 -39.873 1.00 68.94 385 GLU A O 1
ATOM 3004 N N . PHE A 1 386 ? 28.010 12.936 -38.315 1.00 71.56 386 PHE A N 1
ATOM 3005 C CA . PHE A 1 386 ? 29.235 13.361 -38.991 1.00 71.56 386 PHE A CA 1
ATOM 3006 C C . PHE A 1 386 ? 29.419 12.697 -40.365 1.00 71.56 386 PHE A C 1
ATOM 3008 O O . PHE A 1 386 ? 29.839 13.341 -41.333 1.00 71.56 386 PHE A O 1
ATOM 3015 N N . ILE A 1 387 ? 29.069 11.415 -40.481 1.00 69.12 387 ILE A N 1
ATOM 3016 C CA . ILE A 1 387 ? 29.094 10.682 -41.751 1.00 69.12 387 ILE A CA 1
ATOM 3017 C C . ILE A 1 387 ? 28.037 11.250 -42.720 1.00 69.12 387 ILE A C 1
ATOM 3019 O O . ILE A 1 387 ? 28.341 11.482 -43.895 1.00 69.12 387 ILE A O 1
ATOM 3023 N N . ALA A 1 388 ? 26.828 11.552 -42.236 1.00 69.44 388 ALA A N 1
ATOM 3024 C CA . ALA A 1 388 ? 25.778 12.190 -43.030 1.00 69.44 388 ALA A CA 1
ATOM 3025 C C . ALA A 1 388 ? 26.198 13.590 -43.518 1.00 69.44 388 ALA A C 1
ATOM 3027 O O . ALA A 1 388 ? 26.007 13.918 -44.691 1.00 69.44 388 ALA A O 1
ATOM 3028 N N . LEU A 1 389 ? 26.858 14.384 -42.668 1.00 75.12 389 LEU A N 1
ATOM 3029 C CA . LEU A 1 389 ? 27.420 15.688 -43.032 1.00 75.12 389 LEU A CA 1
ATOM 3030 C C . LEU A 1 389 ? 28.495 15.568 -44.123 1.00 75.12 389 LEU A C 1
ATOM 3032 O O . LEU A 1 389 ? 28.492 16.349 -45.075 1.00 75.12 389 LEU A O 1
ATOM 3036 N N . ARG A 1 390 ? 29.387 14.569 -44.052 1.00 73.00 390 ARG A N 1
ATOM 3037 C CA . ARG A 1 390 ? 30.379 14.308 -45.116 1.00 73.00 390 ARG A CA 1
ATOM 3038 C C . ARG A 1 390 ? 29.712 14.000 -46.456 1.00 73.00 390 ARG A C 1
ATOM 3040 O O . ARG A 1 390 ? 30.172 14.483 -47.493 1.00 73.00 390 ARG A O 1
ATOM 3047 N N . TYR A 1 391 ? 28.638 13.214 -46.442 1.00 72.44 391 TYR A N 1
ATOM 3048 C CA . TYR A 1 391 ? 27.859 12.922 -47.642 1.00 72.44 391 TYR A CA 1
ATOM 3049 C C . TYR A 1 391 ? 27.153 14.177 -48.179 1.00 72.44 391 TYR A C 1
ATOM 3051 O O . TYR A 1 391 ? 27.251 14.470 -49.371 1.00 72.44 391 TYR A O 1
ATOM 3059 N N . LEU A 1 392 ? 26.549 14.986 -47.303 1.00 75.00 392 LEU A N 1
ATOM 3060 C CA . LEU A 1 392 ? 25.925 16.260 -47.669 1.00 75.00 392 LEU A CA 1
ATOM 3061 C C . LEU A 1 392 ? 26.926 17.213 -48.339 1.00 75.00 392 LEU A C 1
ATOM 3063 O O . LEU A 1 392 ? 26.621 17.799 -49.374 1.00 75.00 392 LEU A O 1
ATOM 3067 N N . VAL A 1 393 ? 28.153 17.316 -47.819 1.00 76.19 393 VAL A N 1
ATOM 3068 C CA . VAL A 1 393 ? 29.221 18.122 -48.437 1.00 76.19 393 VAL A CA 1
ATOM 3069 C C . VAL A 1 393 ? 29.555 17.629 -49.851 1.00 76.19 393 VAL A C 1
ATOM 3071 O O . VAL A 1 393 ? 29.780 18.450 -50.743 1.00 76.19 393 VAL A O 1
ATOM 3074 N N . LYS A 1 394 ? 29.564 16.310 -50.100 1.00 72.81 394 LYS A N 1
ATOM 3075 C CA . LYS A 1 394 ? 29.739 15.763 -51.459 1.00 72.81 394 LYS A CA 1
ATOM 3076 C C . LYS A 1 394 ? 28.573 16.155 -52.372 1.00 72.81 394 LYS A C 1
ATOM 3078 O O . LYS A 1 394 ? 28.825 16.606 -53.488 1.00 72.81 394 LYS A O 1
ATOM 3083 N N . LEU A 1 395 ? 27.329 16.059 -51.895 1.00 73.62 395 LEU A N 1
ATOM 3084 C CA . LEU A 1 395 ? 26.147 16.486 -52.654 1.00 73.62 395 LEU A CA 1
ATOM 3085 C C . LEU A 1 395 ? 26.184 17.983 -52.992 1.00 73.62 395 LEU A C 1
ATOM 3087 O O . LEU A 1 395 ? 25.931 18.354 -54.135 1.00 73.62 395 LEU A O 1
ATOM 3091 N N . VAL A 1 396 ? 26.577 18.841 -52.046 1.00 75.12 396 VAL A N 1
ATOM 3092 C CA . VAL A 1 396 ? 26.736 20.291 -52.266 1.00 75.12 396 VAL A CA 1
ATOM 3093 C C . VAL A 1 396 ? 27.821 20.581 -53.306 1.00 75.12 396 VAL A C 1
ATOM 3095 O O . VAL A 1 396 ? 27.635 21.422 -54.187 1.00 75.12 396 VAL A O 1
ATOM 3098 N N . ARG A 1 397 ? 28.948 19.856 -53.273 1.00 70.12 397 ARG A N 1
ATOM 3099 C CA . ARG A 1 397 ? 29.980 19.969 -54.318 1.00 70.12 397 ARG A CA 1
ATOM 3100 C C . ARG A 1 397 ? 29.446 19.559 -55.688 1.00 70.12 397 ARG A C 1
ATOM 3102 O O . ARG A 1 397 ? 29.736 20.237 -56.668 1.00 70.12 397 ARG A O 1
ATOM 3109 N N . MET A 1 398 ? 28.645 18.498 -55.766 1.00 68.75 398 MET A N 1
ATOM 3110 C CA . MET A 1 398 ? 28.016 18.097 -57.027 1.00 68.75 398 MET A CA 1
ATOM 3111 C C . MET A 1 398 ? 27.010 19.117 -57.527 1.00 68.75 398 MET A C 1
ATOM 3113 O O . MET A 1 398 ? 27.022 19.435 -58.713 1.00 68.75 398 MET A O 1
ATOM 3117 N N . TRP A 1 399 ? 26.191 19.674 -56.637 1.00 72.94 399 TRP A N 1
ATOM 3118 C CA . TRP A 1 399 ? 25.288 20.769 -56.966 1.00 72.94 399 TRP A CA 1
ATOM 3119 C C . TRP A 1 399 ? 26.051 21.949 -57.577 1.00 72.94 399 TRP A C 1
ATOM 3121 O O . TRP A 1 399 ? 25.649 22.478 -58.611 1.00 72.94 399 TRP A O 1
ATOM 3131 N N . HIS A 1 400 ? 27.193 22.326 -56.996 1.00 73.19 400 HIS A N 1
ATOM 3132 C CA . HIS A 1 400 ? 28.033 23.386 -57.552 1.00 73.19 400 HIS A CA 1
ATOM 3133 C C . HIS A 1 400 ? 28.625 23.047 -58.925 1.00 73.19 400 HIS A C 1
ATOM 3135 O O . HIS A 1 400 ? 28.705 23.933 -59.771 1.00 73.19 400 HIS A O 1
ATOM 3141 N N . LEU A 1 401 ? 29.032 21.795 -59.149 1.00 65.38 401 LEU A N 1
ATOM 3142 C CA . LEU A 1 401 ? 29.690 21.369 -60.389 1.00 65.38 401 LEU A CA 1
ATOM 3143 C C . LEU A 1 401 ? 28.719 21.096 -61.544 1.00 65.38 401 LEU A C 1
ATOM 3145 O O . LEU A 1 401 ? 29.066 21.333 -62.694 1.00 65.38 401 LEU A O 1
ATOM 3149 N N . THR A 1 402 ? 27.525 20.583 -61.247 1.00 66.19 402 THR A N 1
ATOM 3150 C CA . THR A 1 402 ? 26.596 20.037 -62.256 1.00 66.19 402 THR A CA 1
ATOM 3151 C C . THR A 1 402 ? 25.227 20.698 -62.250 1.00 66.19 402 THR A C 1
ATOM 3153 O O . THR A 1 402 ? 24.429 20.428 -63.137 1.00 66.19 402 THR A O 1
ATOM 3156 N N . ARG A 1 403 ? 24.908 21.519 -61.236 1.00 72.31 403 ARG A N 1
ATOM 3157 C CA . ARG A 1 403 ? 23.547 22.037 -60.981 1.00 72.31 403 ARG A CA 1
ATOM 3158 C C . ARG A 1 403 ? 22.470 20.940 -60.910 1.00 72.31 403 ARG A C 1
ATOM 3160 O O . ARG A 1 403 ? 21.292 21.247 -61.036 1.00 72.31 403 ARG A O 1
ATOM 3167 N N . LEU A 1 404 ? 22.881 19.687 -60.669 1.00 67.38 404 LEU A N 1
ATOM 3168 C CA . LEU A 1 404 ? 22.061 18.473 -60.762 1.00 67.38 404 LEU A CA 1
ATOM 3169 C C . LEU A 1 404 ? 21.434 18.217 -62.144 1.00 67.38 404 LEU A C 1
ATOM 3171 O O . LEU A 1 404 ? 20.461 17.470 -62.240 1.00 67.38 404 LEU A O 1
ATOM 3175 N N . ASP A 1 405 ? 22.012 18.764 -63.215 1.00 69.81 405 ASP A N 1
ATOM 3176 C CA . ASP A 1 405 ? 21.669 18.386 -64.587 1.00 69.81 405 ASP A CA 1
ATOM 3177 C C . ASP A 1 405 ? 22.337 17.042 -64.932 1.00 69.81 405 ASP A C 1
ATOM 3179 O O . ASP A 1 405 ? 23.402 16.968 -65.545 1.00 69.81 405 ASP A O 1
ATOM 3183 N N . LEU A 1 406 ? 21.761 15.966 -64.391 1.00 68.44 406 LEU A N 1
ATOM 3184 C CA . LEU A 1 406 ? 22.289 14.604 -64.456 1.00 68.44 406 LEU A CA 1
ATOM 3185 C C . LEU A 1 406 ? 21.549 13.786 -65.515 1.00 68.44 406 LEU A C 1
ATOM 3187 O O . LEU A 1 406 ? 20.321 13.835 -65.633 1.00 68.44 406 LEU A O 1
ATOM 3191 N N . ALA A 1 407 ? 22.281 12.941 -66.243 1.00 67.62 407 ALA A N 1
ATOM 3192 C CA . ALA A 1 407 ? 21.654 11.990 -67.155 1.00 67.62 407 ALA A CA 1
ATOM 3193 C C . ALA A 1 407 ? 20.759 10.999 -66.380 1.00 67.62 407 ALA A C 1
ATOM 3195 O O . ALA A 1 407 ? 21.048 10.655 -65.238 1.00 67.62 407 ALA A O 1
ATOM 3196 N N . LYS A 1 408 ? 19.695 10.464 -67.002 1.00 66.75 408 LYS A N 1
ATOM 3197 C CA . LYS A 1 408 ? 18.732 9.555 -66.329 1.00 66.75 408 LYS A CA 1
ATOM 3198 C C . LYS A 1 408 ? 19.388 8.367 -65.608 1.00 66.75 408 LYS A C 1
ATOM 3200 O O . LYS A 1 408 ? 18.910 7.943 -64.561 1.00 66.75 408 LYS A O 1
ATOM 3205 N N . TRP A 1 409 ? 20.476 7.832 -66.158 1.00 63.66 409 TRP A N 1
ATOM 3206 C CA . TRP A 1 409 ? 21.228 6.735 -65.544 1.00 63.66 409 TRP A CA 1
ATOM 3207 C C . TRP A 1 409 ? 22.085 7.200 -64.352 1.00 63.66 409 TRP A C 1
ATOM 3209 O O . TRP A 1 409 ? 22.215 6.462 -63.380 1.00 63.66 409 TRP A O 1
ATOM 3219 N N . GLU A 1 410 ? 22.589 8.438 -64.372 1.00 65.50 410 GLU A N 1
ATOM 3220 C CA . GLU A 1 410 ? 23.261 9.073 -63.231 1.00 65.50 410 GLU A CA 1
ATOM 3221 C C . GLU A 1 410 ? 22.250 9.420 -62.127 1.00 65.50 410 GLU A C 1
ATOM 3223 O O . GLU A 1 410 ? 22.484 9.156 -60.954 1.00 65.50 410 GLU A O 1
ATOM 3228 N N . LEU A 1 411 ? 21.052 9.889 -62.474 1.00 66.81 411 LEU A N 1
ATOM 3229 C CA . LEU A 1 411 ? 19.971 10.042 -61.497 1.00 66.81 411 LEU A CA 1
ATOM 3230 C C . LEU A 1 411 ? 19.613 8.696 -60.836 1.00 66.81 411 LEU A C 1
ATOM 3232 O O . LEU A 1 411 ? 19.416 8.624 -59.623 1.00 66.81 411 LEU A O 1
ATOM 3236 N N . GLY A 1 412 ? 19.597 7.615 -61.624 1.00 63.28 412 GLY A N 1
ATOM 3237 C CA . GLY A 1 412 ? 19.455 6.247 -61.124 1.00 63.28 412 GLY A CA 1
ATOM 3238 C C . GLY A 1 412 ? 20.584 5.836 -60.174 1.00 63.28 412 GLY A C 1
ATOM 3239 O O . GLY A 1 412 ? 20.311 5.219 -59.151 1.00 63.28 412 GLY A O 1
ATOM 3240 N N . LEU A 1 413 ? 21.828 6.237 -60.451 1.00 63.53 413 LEU A N 1
ATOM 3241 C CA . LEU A 1 413 ? 22.984 6.053 -59.566 1.00 63.53 413 LEU A CA 1
ATOM 3242 C C . LEU A 1 413 ? 22.805 6.784 -58.227 1.00 63.53 413 LEU A C 1
ATOM 3244 O O . LEU A 1 413 ? 22.991 6.167 -57.181 1.00 63.53 413 LEU A O 1
ATOM 3248 N N . LEU A 1 414 ? 22.380 8.050 -58.250 1.00 64.56 414 LEU A N 1
ATOM 3249 C CA . LEU A 1 414 ? 22.116 8.858 -57.052 1.00 64.56 414 LEU A CA 1
ATOM 3250 C C . LEU A 1 414 ? 21.020 8.222 -56.181 1.00 64.56 414 LEU A C 1
ATOM 3252 O O . LEU A 1 414 ? 21.190 8.084 -54.972 1.00 64.56 414 LEU A O 1
ATOM 3256 N N . MET A 1 415 ? 19.934 7.761 -56.807 1.00 58.03 415 MET A N 1
ATOM 3257 C CA . MET A 1 415 ? 18.849 7.046 -56.124 1.00 58.03 415 MET A CA 1
ATOM 3258 C C . MET A 1 415 ? 19.269 5.645 -55.647 1.00 58.03 415 MET A C 1
ATOM 3260 O O . MET A 1 415 ? 18.779 5.175 -54.624 1.00 58.03 415 MET A O 1
ATOM 3264 N N . SER A 1 416 ? 20.202 4.989 -56.352 1.00 53.91 416 SER A N 1
ATOM 3265 C CA . SER A 1 416 ? 20.765 3.682 -55.972 1.00 53.91 416 SER A CA 1
ATOM 3266 C C . SER A 1 416 ? 21.825 3.761 -54.873 1.00 53.91 416 SER A C 1
ATOM 3268 O O . SER A 1 416 ? 22.105 2.753 -54.220 1.00 53.91 416 SER A O 1
ATOM 3270 N N . THR A 1 417 ? 22.398 4.946 -54.619 1.00 55.53 417 THR A N 1
ATOM 3271 C CA . THR A 1 417 ? 23.210 5.205 -53.426 1.00 55.53 417 THR A CA 1
ATOM 3272 C C . THR A 1 417 ? 22.305 5.326 -52.206 1.00 55.53 417 THR A C 1
ATOM 3274 O O . THR A 1 417 ? 22.109 6.392 -51.639 1.00 55.53 417 THR A O 1
ATOM 3277 N N . HIS A 1 418 ? 21.708 4.195 -51.824 1.00 53.53 418 HIS A N 1
ATOM 3278 C CA . HIS A 1 418 ? 20.848 4.070 -50.656 1.00 53.53 418 HIS A CA 1
ATOM 3279 C C . HIS A 1 418 ? 21.557 4.524 -49.368 1.00 53.53 418 HIS A C 1
ATOM 3281 O O . HIS A 1 418 ? 22.791 4.517 -49.287 1.00 53.53 418 HIS A O 1
ATOM 3287 N N . ILE A 1 419 ? 20.718 4.803 -48.359 1.00 47.22 419 ILE A N 1
ATOM 3288 C CA . ILE A 1 419 ? 20.925 5.283 -46.971 1.00 47.22 419 ILE A CA 1
ATOM 3289 C C . ILE A 1 419 ? 22.196 4.778 -46.253 1.00 47.22 419 ILE A C 1
ATOM 3291 O O . ILE A 1 419 ? 22.625 5.389 -45.281 1.00 47.22 419 ILE A O 1
ATOM 3295 N N . GLN A 1 420 ? 22.831 3.702 -46.725 1.00 55.59 420 GLN A N 1
ATOM 3296 C CA . GLN A 1 420 ? 23.917 3.020 -46.021 1.00 55.59 420 GLN A CA 1
ATOM 3297 C C . GLN A 1 420 ? 25.217 2.829 -46.787 1.00 55.59 420 GLN A C 1
ATOM 3299 O O . GLN A 1 420 ? 26.227 2.558 -46.160 1.00 55.59 420 GLN A O 1
ATOM 3304 N N . SER A 1 421 ? 25.228 2.989 -48.114 1.00 57.62 421 SER A N 1
ATOM 3305 C CA . SER A 1 421 ? 26.501 2.981 -48.856 1.00 57.62 421 SER A CA 1
ATOM 3306 C C . SER A 1 421 ? 27.120 4.376 -48.934 1.00 57.62 421 SER A C 1
ATOM 3308 O O . SER A 1 421 ? 28.329 4.499 -49.124 1.00 57.62 421 SER A O 1
ATOM 3310 N N . LEU A 1 422 ? 26.287 5.427 -48.826 1.00 61.19 422 LEU A N 1
ATOM 3311 C CA . LEU A 1 422 ? 26.653 6.846 -48.949 1.00 61.19 422 LEU A CA 1
ATOM 3312 C C . LEU A 1 422 ? 27.672 7.108 -50.078 1.00 61.19 422 LEU A C 1
ATOM 3314 O O . LEU A 1 422 ? 28.591 7.918 -49.945 1.00 61.19 422 LEU A O 1
ATOM 3318 N N . GLY A 1 423 ? 27.532 6.378 -51.191 1.00 54.81 423 GLY A N 1
ATOM 3319 C CA . GLY A 1 423 ? 28.406 6.479 -52.358 1.00 54.81 423 GLY A CA 1
ATOM 3320 C C . GLY A 1 423 ? 29.825 5.924 -52.193 1.00 54.81 423 GLY A C 1
ATOM 3321 O O . GLY A 1 423 ? 30.713 6.391 -52.887 1.00 54.81 423 GLY A O 1
ATOM 3322 N N . GLY A 1 424 ? 30.074 4.970 -51.292 1.00 58.44 424 GLY A N 1
ATOM 3323 C CA . GLY A 1 424 ? 31.426 4.462 -51.008 1.00 58.44 424 GLY A CA 1
ATOM 3324 C C . GLY A 1 424 ? 32.216 5.357 -50.046 1.00 58.44 424 GLY A C 1
ATOM 3325 O O . GLY A 1 424 ? 33.440 5.303 -49.996 1.00 58.44 424 GLY A O 1
ATOM 3326 N N . ALA A 1 425 ? 31.518 6.218 -49.297 1.00 56.31 425 ALA A N 1
ATOM 3327 C CA . ALA A 1 425 ? 32.112 7.107 -48.299 1.00 56.31 425 ALA A CA 1
ATOM 3328 C C . ALA A 1 425 ? 32.375 6.435 -46.943 1.00 56.31 425 ALA A C 1
ATOM 3330 O O . ALA A 1 425 ? 32.990 7.065 -46.086 1.00 56.31 425 ALA A O 1
ATOM 3331 N N . ILE A 1 426 ? 31.875 5.215 -46.743 1.00 65.56 426 ILE A N 1
ATOM 3332 C CA . ILE A 1 426 ? 31.933 4.496 -45.473 1.00 65.56 426 ILE A CA 1
ATOM 3333 C C . ILE A 1 426 ? 32.985 3.396 -45.597 1.00 65.56 426 ILE A C 1
ATOM 3335 O O . ILE A 1 426 ? 32.884 2.504 -46.436 1.00 65.56 426 ILE A O 1
ATOM 3339 N N . SER A 1 427 ? 34.011 3.470 -44.759 1.00 71.00 427 SER A N 1
ATOM 3340 C CA . SER A 1 427 ? 35.004 2.410 -44.607 1.00 71.00 427 SER A CA 1
ATOM 3341 C C . SER A 1 427 ? 34.420 1.194 -43.880 1.00 71.00 427 SER A C 1
ATOM 3343 O O . SER A 1 427 ? 33.444 1.301 -43.143 1.00 71.00 427 SER A O 1
ATOM 3345 N N . ILE A 1 428 ? 35.072 0.034 -43.989 1.00 74.94 428 ILE A N 1
ATOM 3346 C CA . ILE A 1 428 ? 34.688 -1.178 -43.237 1.00 74.94 428 ILE A CA 1
ATOM 3347 C C . ILE A 1 428 ? 34.640 -0.906 -41.723 1.00 74.94 428 ILE A C 1
ATOM 3349 O O . ILE A 1 428 ? 33.789 -1.447 -41.024 1.00 74.94 428 ILE A O 1
ATOM 3353 N N . GLN A 1 429 ? 35.531 -0.047 -41.215 1.00 76.56 429 GLN A N 1
ATOM 3354 C CA . GLN A 1 429 ? 35.566 0.341 -39.802 1.00 76.56 429 GLN A CA 1
ATOM 3355 C C . GLN A 1 429 ? 34.342 1.178 -39.416 1.00 76.56 429 GLN A C 1
ATOM 3357 O O . GLN A 1 429 ? 33.719 0.907 -38.395 1.00 76.56 429 GLN A O 1
ATOM 3362 N N . GLU A 1 430 ? 33.957 2.147 -40.247 1.00 74.88 430 GLU A N 1
ATOM 3363 C CA . GLU A 1 430 ? 32.753 2.959 -40.033 1.00 74.88 430 GLU A CA 1
ATOM 3364 C C . GLU A 1 430 ? 31.474 2.113 -40.193 1.00 74.88 430 GLU A C 1
ATOM 3366 O O . GLU A 1 430 ? 30.552 2.244 -39.392 1.00 74.88 430 GLU A O 1
ATOM 3371 N N . ALA A 1 431 ? 31.439 1.172 -41.144 1.00 76.06 431 ALA A N 1
ATOM 3372 C CA . ALA A 1 431 ? 30.341 0.214 -41.296 1.00 76.06 431 ALA A CA 1
ATOM 3373 C C . ALA A 1 431 ? 30.226 -0.718 -40.079 1.00 76.06 431 ALA A C 1
ATOM 3375 O O . ALA A 1 431 ? 29.122 -0.987 -39.608 1.00 76.06 431 ALA A O 1
ATOM 3376 N N . ALA A 1 432 ? 31.358 -1.170 -39.528 1.00 79.00 432 ALA A N 1
ATOM 3377 C CA . ALA A 1 432 ? 31.382 -1.948 -38.297 1.00 79.00 432 ALA A CA 1
ATOM 3378 C C . ALA A 1 432 ? 30.854 -1.119 -37.123 1.00 79.00 432 ALA A C 1
ATOM 3380 O O . ALA A 1 432 ? 29.955 -1.572 -36.421 1.00 79.00 432 ALA A O 1
ATOM 3381 N N . MET A 1 433 ? 31.335 0.115 -36.946 1.00 74.62 433 MET A N 1
ATOM 3382 C CA . MET A 1 433 ? 30.847 1.014 -35.895 1.00 74.62 433 MET A CA 1
ATOM 3383 C C . MET A 1 433 ? 29.330 1.236 -35.983 1.00 74.62 433 MET A C 1
ATOM 3385 O O . MET A 1 433 ? 28.657 1.169 -34.959 1.00 74.62 433 MET A O 1
ATOM 3389 N N . LEU A 1 434 ? 28.774 1.425 -37.185 1.00 75.81 434 LEU A N 1
ATOM 3390 C CA . LEU A 1 434 ? 27.330 1.601 -37.400 1.00 75.81 434 LEU A CA 1
ATOM 3391 C C . LEU A 1 434 ? 26.517 0.306 -37.205 1.00 75.81 434 LEU A C 1
ATOM 3393 O O . LEU A 1 434 ? 25.391 0.340 -36.713 1.00 75.81 434 LEU A O 1
ATOM 3397 N N . ALA A 1 435 ? 27.075 -0.859 -37.538 1.00 77.62 435 ALA A N 1
ATOM 3398 C CA . ALA A 1 435 ? 26.433 -2.140 -37.247 1.00 77.62 435 ALA A CA 1
ATOM 3399 C C . ALA A 1 435 ? 26.413 -2.427 -35.736 1.00 77.62 435 ALA A C 1
ATOM 3401 O O . ALA A 1 435 ? 25.377 -2.803 -35.186 1.00 77.62 435 ALA A O 1
ATOM 3402 N N . PHE A 1 436 ? 27.532 -2.196 -35.044 1.00 75.81 436 PHE A N 1
ATOM 3403 C CA . PHE A 1 436 ? 27.640 -2.389 -33.597 1.00 75.81 436 PHE A CA 1
ATOM 3404 C C . PHE A 1 436 ? 26.872 -1.324 -32.800 1.00 75.81 436 PHE A C 1
ATOM 3406 O O .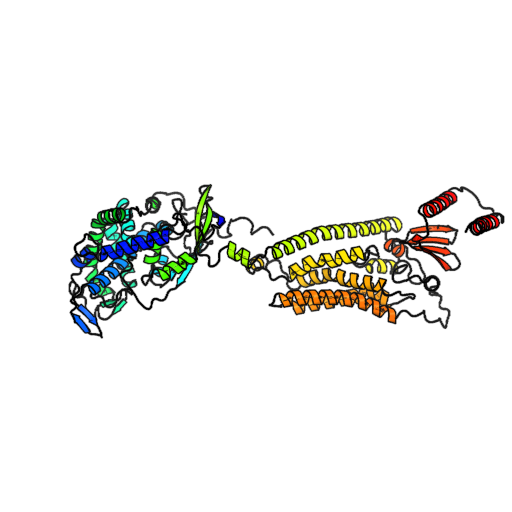 PHE A 1 436 ? 26.390 -1.626 -31.712 1.00 75.81 436 PHE A O 1
ATOM 3413 N N . SER A 1 437 ? 26.670 -0.115 -33.334 1.00 67.94 437 SER A N 1
ATOM 3414 C CA . SER A 1 437 ? 25.865 0.919 -32.668 1.00 67.94 437 SER A CA 1
ATOM 3415 C C . SER A 1 437 ? 24.399 0.566 -32.541 1.00 67.94 437 SER A C 1
ATOM 3417 O O . SER A 1 437 ? 23.768 0.835 -31.517 1.00 67.94 437 SER A O 1
ATOM 3419 N N . SER A 1 438 ? 23.866 -0.090 -33.566 1.00 71.38 438 SER A N 1
ATOM 3420 C CA . SER A 1 438 ? 22.476 -0.515 -33.588 1.00 71.38 438 SER A CA 1
ATOM 3421 C C . SER A 1 438 ? 22.167 -1.582 -32.527 1.00 71.38 438 SER A C 1
ATOM 3423 O O . SER A 1 438 ? 21.004 -1.737 -32.159 1.00 71.38 438 SER A O 1
ATOM 3425 N N . LEU A 1 439 ? 23.182 -2.254 -31.958 1.00 70.31 439 LEU A N 1
ATOM 3426 C CA . LEU A 1 439 ? 23.002 -3.270 -30.915 1.00 70.31 439 LEU A CA 1
ATOM 3427 C C . LEU A 1 439 ? 22.345 -2.716 -29.648 1.00 70.31 439 LEU A C 1
ATOM 3429 O O . LEU A 1 439 ? 21.518 -3.399 -29.058 1.00 70.31 439 LEU A O 1
ATOM 3433 N N . ALA A 1 440 ? 22.669 -1.492 -29.225 1.00 63.12 440 ALA A N 1
ATOM 3434 C CA . ALA A 1 440 ? 22.092 -0.910 -28.009 1.00 63.12 440 ALA A CA 1
ATOM 3435 C C . ALA A 1 440 ? 20.568 -0.738 -28.126 1.00 63.12 440 ALA A C 1
ATOM 3437 O O . ALA A 1 440 ? 19.817 -1.129 -27.231 1.00 63.12 440 ALA A O 1
ATOM 3438 N N . LEU A 1 441 ? 20.116 -0.219 -29.272 1.00 66.31 441 LEU A N 1
ATOM 3439 C CA . LEU A 1 441 ? 18.699 -0.123 -29.624 1.00 66.31 441 LEU A CA 1
ATOM 3440 C C . LEU A 1 441 ? 18.070 -1.520 -29.733 1.00 66.31 441 LEU A C 1
ATOM 3442 O O . LEU A 1 441 ? 16.960 -1.745 -29.254 1.00 66.31 441 LEU A O 1
ATOM 3446 N N . GLN A 1 442 ? 18.819 -2.477 -30.283 1.00 70.94 442 GLN A N 1
ATOM 3447 C CA . GLN A 1 442 ? 18.362 -3.849 -30.456 1.00 70.94 442 GLN A CA 1
ATOM 3448 C C . GLN A 1 442 ? 18.157 -4.611 -29.143 1.00 70.94 442 GLN A C 1
ATOM 3450 O O . GLN A 1 442 ? 17.146 -5.297 -28.978 1.00 70.94 442 GLN A O 1
ATOM 3455 N N . PHE A 1 443 ? 19.078 -4.457 -28.191 1.00 67.75 443 PHE A N 1
ATOM 3456 C CA . PHE A 1 443 ? 18.941 -4.991 -26.841 1.00 67.75 443 PHE A CA 1
ATOM 3457 C C . PHE A 1 443 ? 17.811 -4.288 -26.092 1.00 67.75 443 PHE A C 1
ATOM 3459 O O . PHE A 1 443 ? 16.969 -4.962 -25.505 1.00 67.75 443 PHE A O 1
ATOM 3466 N N . GLY A 1 444 ? 17.731 -2.956 -26.173 1.00 63.59 444 GLY A N 1
ATOM 3467 C CA . GLY A 1 444 ? 16.663 -2.177 -25.545 1.00 63.59 444 GLY A CA 1
ATOM 3468 C C . GLY A 1 444 ? 15.260 -2.586 -26.000 1.00 63.59 444 GLY A C 1
ATOM 3469 O O . GLY A 1 444 ? 14.350 -2.608 -25.183 1.00 63.59 444 GLY A O 1
ATOM 3470 N N . TYR A 1 445 ? 15.092 -2.974 -27.268 1.00 66.69 445 TYR A N 1
ATOM 3471 C CA . TYR A 1 445 ? 13.823 -3.476 -27.805 1.00 66.69 445 TYR A CA 1
ATOM 3472 C C . TYR A 1 445 ? 13.437 -4.876 -27.284 1.00 66.69 445 TYR A C 1
ATOM 3474 O O . TYR A 1 445 ? 12.251 -5.178 -27.160 1.00 66.69 445 TYR A O 1
ATOM 3482 N N . ARG A 1 446 ? 14.416 -5.746 -26.989 1.00 66.62 446 ARG A N 1
ATOM 3483 C CA . ARG A 1 446 ? 14.186 -7.154 -26.596 1.00 66.62 446 ARG A CA 1
ATOM 3484 C C . ARG A 1 446 ? 14.211 -7.421 -25.098 1.00 66.62 446 ARG A C 1
ATOM 3486 O O . ARG A 1 446 ? 13.746 -8.483 -24.682 1.00 66.62 446 ARG A O 1
ATOM 3493 N N . ILE A 1 447 ? 14.762 -6.512 -24.299 1.00 62.03 447 ILE A N 1
ATOM 3494 C CA . ILE A 1 447 ? 14.767 -6.658 -22.844 1.00 62.03 447 ILE A CA 1
ATOM 3495 C C . ILE A 1 447 ? 13.318 -6.536 -22.340 1.00 62.03 447 ILE A C 1
ATOM 3497 O O . ILE A 1 447 ? 12.644 -5.558 -22.664 1.00 62.03 447 ILE A O 1
ATOM 3501 N N . PRO A 1 448 ? 12.813 -7.507 -21.555 1.00 53.06 448 PRO A N 1
ATOM 3502 C CA . PRO A 1 448 ? 11.501 -7.386 -20.934 1.00 53.06 448 PRO A CA 1
ATOM 3503 C C . PRO A 1 448 ? 11.483 -6.149 -20.030 1.00 53.06 448 PRO A C 1
ATOM 3505 O O . PRO A 1 448 ? 12.283 -6.029 -19.102 1.00 53.06 448 PRO A O 1
ATOM 3508 N N . HIS A 1 449 ? 10.597 -5.203 -20.339 1.00 52.50 449 HIS A N 1
ATOM 3509 C CA . HIS A 1 449 ? 10.424 -3.988 -19.550 1.00 52.50 449 HIS A CA 1
ATOM 3510 C C . HIS A 1 449 ? 9.466 -4.234 -18.384 1.00 52.50 449 HIS A C 1
ATOM 3512 O O . HIS A 1 449 ? 8.544 -5.043 -18.492 1.00 52.50 449 HIS A O 1
ATOM 3518 N N . ASP A 1 450 ? 9.673 -3.489 -17.299 1.00 45.84 450 ASP A N 1
ATOM 3519 C CA . ASP A 1 450 ? 8.780 -3.436 -16.141 1.00 45.84 450 ASP A CA 1
ATOM 3520 C C . ASP A 1 450 ? 7.311 -3.237 -16.593 1.00 45.84 450 ASP A C 1
ATOM 3522 O O . ASP A 1 450 ? 7.031 -2.276 -17.322 1.00 45.84 450 ASP A O 1
ATOM 3526 N N . PRO A 1 451 ? 6.366 -4.109 -16.188 1.00 42.50 451 PRO A N 1
ATOM 3527 C CA . PRO A 1 451 ? 4.943 -3.964 -16.494 1.00 42.50 451 PRO A CA 1
ATOM 3528 C C . PRO A 1 451 ? 4.374 -2.587 -16.117 1.00 42.50 451 PRO A C 1
ATOM 3530 O O . PRO A 1 451 ? 3.545 -2.048 -16.854 1.00 42.50 451 PRO A O 1
ATOM 3533 N N . GLY A 1 452 ? 4.861 -1.978 -15.029 1.00 40.50 452 GLY A N 1
ATOM 3534 C CA . GLY A 1 452 ? 4.482 -0.623 -14.618 1.00 40.50 452 GLY A CA 1
ATOM 3535 C C . GLY A 1 452 ? 5.006 0.461 -15.566 1.00 40.50 452 GLY A C 1
ATOM 3536 O O . GLY A 1 452 ? 4.325 1.450 -15.838 1.00 40.50 452 GLY A O 1
ATOM 3537 N N . PHE A 1 453 ? 6.182 0.247 -16.162 1.00 37.69 453 PHE A N 1
ATOM 3538 C CA . PHE A 1 453 ? 6.759 1.146 -17.164 1.00 37.69 453 PHE A CA 1
ATOM 3539 C C . PHE A 1 453 ? 6.073 1.006 -18.533 1.00 37.69 453 PHE A C 1
ATOM 3541 O O . PHE A 1 453 ? 5.855 2.003 -19.228 1.00 37.69 453 PHE A O 1
ATOM 3548 N N . VAL A 1 454 ? 5.665 -0.211 -18.911 1.00 41.84 454 VAL A N 1
ATOM 3549 C CA . VAL A 1 454 ? 4.906 -0.474 -20.146 1.00 41.84 454 VAL A CA 1
ATOM 3550 C C . VAL A 1 454 ? 3.543 0.209 -20.102 1.00 41.84 454 VAL A C 1
ATOM 3552 O O . VAL A 1 454 ? 3.173 0.855 -21.079 1.00 41.84 454 VAL A O 1
ATOM 3555 N N . LEU A 1 455 ? 2.836 0.148 -18.967 1.00 36.62 455 LEU A N 1
ATOM 3556 C CA . LEU A 1 455 ? 1.531 0.795 -18.790 1.00 36.62 455 LEU A CA 1
ATOM 3557 C C . LEU A 1 455 ? 1.590 2.309 -19.064 1.00 36.62 455 LEU A C 1
ATOM 3559 O O . LEU A 1 455 ? 0.747 2.819 -19.800 1.00 36.62 455 LEU A O 1
ATOM 3563 N N . SER A 1 456 ? 2.643 3.000 -18.608 1.00 39.47 456 SER A N 1
ATOM 3564 C CA . SER A 1 456 ? 2.832 4.448 -18.840 1.00 39.47 456 SER A CA 1
ATOM 3565 C C . SER A 1 456 ? 3.289 4.834 -20.257 1.00 39.47 456 SER A C 1
ATOM 3567 O O . SER A 1 456 ? 3.225 6.003 -20.635 1.00 39.47 456 SER A O 1
ATOM 3569 N N . THR A 1 457 ? 3.745 3.867 -21.061 1.00 39.19 457 THR A N 1
ATOM 3570 C CA . THR A 1 457 ? 4.274 4.090 -22.422 1.00 39.19 457 THR A CA 1
ATOM 3571 C C . THR A 1 457 ? 3.408 3.468 -23.522 1.00 39.19 457 THR A C 1
ATOM 3573 O O . THR A 1 457 ? 3.714 3.613 -24.708 1.00 39.19 457 THR A O 1
ATOM 3576 N N . THR A 1 458 ? 2.293 2.826 -23.154 1.00 43.41 458 THR A N 1
ATOM 3577 C CA . THR A 1 458 ? 1.351 2.177 -24.085 1.00 43.41 458 THR A CA 1
ATOM 3578 C C . THR A 1 458 ? 0.784 3.114 -25.155 1.00 43.41 458 THR A C 1
ATOM 3580 O O . THR A 1 458 ? 0.488 2.649 -26.252 1.00 43.41 458 THR A O 1
ATOM 3583 N N . SER A 1 459 ? 0.699 4.425 -24.903 1.00 43.00 459 SER A N 1
ATOM 3584 C CA . SER A 1 459 ? 0.206 5.412 -25.876 1.00 43.00 459 SER A CA 1
ATOM 3585 C C . SER A 1 459 ? 1.163 5.696 -27.044 1.00 43.00 459 SER A C 1
ATOM 3587 O O . SER A 1 459 ? 0.749 6.299 -28.031 1.00 43.00 459 SER A O 1
ATOM 3589 N N . LEU A 1 460 ? 2.428 5.261 -26.965 1.00 46.75 460 LEU A N 1
ATOM 3590 C CA . LEU A 1 460 ? 3.472 5.566 -27.956 1.00 46.75 460 LEU A CA 1
ATOM 3591 C C . LEU A 1 460 ? 3.950 4.348 -28.764 1.00 46.75 460 LEU A C 1
ATOM 3593 O O . LEU A 1 460 ? 4.673 4.521 -29.744 1.00 46.75 460 LEU A O 1
ATOM 3597 N N . ARG A 1 461 ? 3.558 3.122 -28.392 1.00 52.59 461 ARG A N 1
ATOM 3598 C CA . ARG A 1 461 ? 3.981 1.894 -29.088 1.00 52.59 461 ARG A CA 1
ATOM 3599 C C . ARG A 1 461 ? 2.999 1.501 -30.188 1.00 52.59 461 ARG A C 1
ATOM 3601 O O . ARG A 1 461 ? 2.019 0.795 -29.955 1.00 52.59 461 ARG A O 1
ATOM 3608 N N . LEU A 1 462 ? 3.301 1.906 -31.418 1.00 61.81 462 LEU A N 1
ATOM 3609 C CA . LEU A 1 462 ? 2.619 1.402 -32.608 1.00 61.81 462 LEU A CA 1
ATOM 3610 C C . LEU A 1 462 ? 3.077 -0.033 -32.895 1.00 61.81 462 LEU A C 1
ATOM 3612 O O . LEU A 1 462 ? 4.254 -0.306 -33.139 1.00 61.81 462 LEU A O 1
ATOM 3616 N N . ARG A 1 463 ? 2.131 -0.975 -32.874 1.00 65.00 463 ARG A N 1
ATOM 3617 C CA . ARG A 1 463 ? 2.388 -2.380 -33.216 1.00 65.00 463 ARG A CA 1
ATOM 3618 C C . ARG A 1 463 ? 3.019 -2.453 -34.615 1.00 65.00 463 ARG A C 1
ATOM 3620 O O . ARG A 1 463 ? 2.493 -1.830 -35.531 1.00 65.00 463 ARG A O 1
ATOM 3627 N N . TYR A 1 464 ? 4.110 -3.212 -34.767 1.00 74.75 464 TYR A N 1
ATOM 3628 C CA . TYR A 1 464 ? 4.876 -3.392 -36.012 1.00 74.75 464 TYR A CA 1
ATOM 3629 C C . TYR A 1 464 ? 5.807 -2.237 -36.408 1.00 74.75 464 TYR A C 1
ATOM 3631 O O . TYR A 1 464 ? 6.657 -2.426 -37.282 1.00 74.75 464 TYR A O 1
ATOM 3639 N N . PHE A 1 465 ? 5.681 -1.067 -35.774 1.00 78.06 465 PHE A N 1
ATOM 3640 C CA . PHE A 1 465 ? 6.548 0.080 -36.034 1.00 78.06 465 PHE A CA 1
ATOM 3641 C C . PHE A 1 465 ? 7.913 -0.080 -35.359 1.00 78.06 465 PHE A C 1
ATOM 3643 O O . PHE A 1 465 ? 8.940 0.179 -35.979 1.00 78.06 465 PHE A O 1
ATOM 3650 N N . ASP A 1 466 ? 7.944 -0.596 -34.131 1.00 72.25 466 ASP A N 1
ATOM 3651 C CA . ASP A 1 466 ? 9.198 -0.866 -33.421 1.00 72.25 466 ASP A CA 1
ATOM 3652 C C . ASP A 1 466 ? 10.044 -1.908 -34.178 1.00 72.25 466 ASP A C 1
ATOM 3654 O O . ASP A 1 466 ? 11.243 -1.723 -34.377 1.00 72.25 466 ASP A O 1
ATOM 3658 N N . GLU A 1 467 ? 9.410 -2.971 -34.688 1.00 83.19 467 GLU A N 1
ATOM 3659 C CA . GLU A 1 467 ? 10.038 -3.989 -35.537 1.00 83.19 467 GLU A CA 1
ATOM 3660 C C . GLU A 1 467 ? 10.595 -3.390 -36.836 1.00 83.19 467 GLU A C 1
ATOM 3662 O O . GLU A 1 467 ? 11.640 -3.820 -37.327 1.00 83.19 467 GLU A O 1
ATOM 3667 N N . PHE A 1 468 ? 9.918 -2.379 -37.384 1.00 78.69 468 PHE A N 1
ATOM 3668 C CA . PHE A 1 468 ? 10.360 -1.666 -38.577 1.00 78.69 468 PHE A CA 1
ATOM 3669 C C . PHE A 1 468 ? 11.603 -0.813 -38.290 1.00 78.69 468 PHE A C 1
ATOM 3671 O O . PHE A 1 468 ? 12.593 -0.924 -39.012 1.00 78.69 468 PHE A O 1
ATOM 3678 N N . ILE A 1 469 ? 11.612 -0.041 -37.197 1.00 76.44 469 ILE A N 1
ATOM 3679 C CA . ILE A 1 469 ? 12.791 0.728 -36.753 1.00 76.44 469 ILE A CA 1
ATOM 3680 C C . ILE A 1 469 ? 13.984 -0.201 -36.480 1.00 76.44 469 ILE A C 1
ATOM 3682 O O . ILE A 1 469 ? 15.119 0.084 -36.864 1.00 76.44 469 ILE A O 1
ATOM 3686 N N . MET A 1 470 ? 13.724 -1.355 -35.875 1.00 77.56 470 MET A N 1
ATOM 3687 C CA . MET A 1 470 ? 14.719 -2.389 -35.609 1.00 77.56 470 MET A CA 1
ATOM 3688 C C . MET A 1 470 ? 15.299 -3.006 -36.884 1.00 77.56 470 MET A C 1
ATOM 3690 O O . MET A 1 470 ? 16.516 -3.181 -36.990 1.00 77.56 470 MET A O 1
ATOM 3694 N N . ALA A 1 471 ? 14.449 -3.298 -37.872 1.00 82.94 471 ALA A N 1
ATOM 3695 C CA . ALA A 1 471 ? 14.885 -3.776 -39.177 1.00 82.94 471 ALA A CA 1
ATOM 3696 C C . ALA A 1 471 ? 15.769 -2.735 -39.881 1.00 82.94 471 ALA A C 1
ATOM 3698 O O . ALA A 1 471 ? 16.818 -3.097 -40.410 1.00 82.94 471 ALA A O 1
ATOM 3699 N N . LEU A 1 472 ? 15.415 -1.445 -39.803 1.00 78.62 472 LEU A N 1
ATOM 3700 C CA . LEU A 1 472 ? 16.258 -0.352 -40.297 1.00 78.62 472 LEU A CA 1
ATOM 3701 C C . LEU A 1 472 ? 17.621 -0.313 -39.589 1.00 78.62 472 LEU A C 1
ATOM 3703 O O . LEU A 1 472 ? 18.633 -0.122 -40.252 1.00 78.62 472 LEU A O 1
ATOM 3707 N N . GLY A 1 473 ? 17.696 -0.572 -38.283 1.00 76.75 473 GLY A N 1
ATOM 3708 C CA . GLY A 1 473 ? 18.980 -0.705 -37.581 1.00 76.75 473 GLY A CA 1
ATOM 3709 C C . GLY A 1 473 ? 19.839 -1.861 -38.114 1.00 76.75 473 GLY A C 1
ATOM 3710 O O . GLY A 1 473 ? 21.021 -1.681 -38.402 1.00 76.75 473 GLY A O 1
ATOM 3711 N N . LEU A 1 474 ? 19.234 -3.036 -38.315 1.00 83.56 474 LEU A N 1
ATOM 3712 C CA . LEU A 1 474 ? 19.922 -4.251 -38.782 1.00 83.56 474 LEU A CA 1
ATOM 3713 C C . LEU A 1 474 ? 20.392 -4.191 -40.238 1.00 83.56 474 LEU A C 1
ATOM 3715 O O . LEU A 1 474 ? 21.248 -4.983 -40.637 1.00 83.56 474 LEU A O 1
ATOM 3719 N N . THR A 1 475 ? 19.898 -3.241 -41.031 1.00 82.69 475 THR A N 1
ATOM 3720 C CA . THR A 1 475 ? 20.412 -3.045 -42.392 1.00 82.69 475 THR A CA 1
ATOM 3721 C C . THR A 1 475 ? 21.905 -2.673 -42.408 1.00 82.69 475 THR A C 1
ATOM 3723 O O . THR A 1 475 ? 22.627 -3.106 -43.306 1.00 82.69 475 THR A O 1
ATOM 3726 N N . TRP A 1 476 ? 22.424 -2.035 -41.347 1.00 81.25 476 TRP A N 1
ATOM 3727 C CA . TRP A 1 476 ? 23.867 -1.807 -41.184 1.00 81.25 476 TRP A CA 1
ATOM 3728 C C . TRP A 1 476 ? 24.652 -3.103 -40.975 1.00 81.25 476 TRP A C 1
ATOM 3730 O O . TRP A 1 476 ? 25.749 -3.250 -41.509 1.00 81.25 476 TRP A O 1
ATOM 3740 N N . THR A 1 477 ? 24.082 -4.075 -40.261 1.00 86.50 477 THR A N 1
ATOM 3741 C CA . THR A 1 477 ? 24.679 -5.406 -40.079 1.00 86.50 477 THR A CA 1
ATOM 3742 C C . THR A 1 477 ? 24.722 -6.184 -41.396 1.00 86.50 477 THR A C 1
ATOM 3744 O O . THR A 1 477 ? 25.736 -6.811 -41.707 1.00 86.50 477 THR A O 1
ATOM 3747 N N . ILE A 1 478 ? 23.666 -6.087 -42.213 1.00 85.44 478 ILE A N 1
ATOM 3748 C CA . ILE A 1 478 ? 23.654 -6.636 -43.580 1.00 85.44 478 ILE A CA 1
ATOM 3749 C C . ILE A 1 478 ? 24.758 -5.975 -44.413 1.00 85.44 478 ILE A C 1
ATOM 3751 O O . ILE A 1 478 ? 25.531 -6.661 -45.083 1.00 85.44 478 ILE A O 1
ATOM 3755 N N . HIS A 1 479 ? 24.873 -4.646 -44.347 1.00 82.62 479 HIS A N 1
ATOM 3756 C CA . HIS A 1 479 ? 25.886 -3.909 -45.094 1.00 82.62 479 HIS A CA 1
ATOM 3757 C C . HIS A 1 479 ? 27.316 -4.257 -44.658 1.00 82.62 479 HIS A C 1
ATOM 3759 O O . HIS A 1 479 ? 28.163 -4.470 -45.524 1.00 82.62 479 HIS A O 1
ATOM 3765 N N . LEU A 1 480 ? 27.572 -4.405 -43.354 1.00 85.94 480 LEU A N 1
ATOM 3766 C CA . LEU A 1 480 ? 28.851 -4.887 -42.829 1.00 85.94 480 LEU A CA 1
ATOM 3767 C C . LEU A 1 480 ? 29.197 -6.272 -43.392 1.00 85.94 480 LEU A C 1
ATOM 3769 O O . LEU A 1 480 ? 30.321 -6.486 -43.840 1.00 85.94 480 LEU A O 1
ATOM 3773 N N . GLY A 1 481 ? 28.232 -7.196 -43.420 1.00 85.69 481 GLY A N 1
ATOM 3774 C CA . GLY A 1 481 ? 28.410 -8.511 -44.038 1.00 85.69 481 GLY A CA 1
ATOM 3775 C C . GLY A 1 481 ? 28.814 -8.415 -45.511 1.00 85.69 481 GLY A C 1
ATOM 3776 O O . GLY A 1 481 ? 29.719 -9.119 -45.958 1.00 85.69 481 GLY A O 1
ATOM 3777 N N . MET A 1 482 ? 28.197 -7.496 -46.258 1.00 82.69 482 MET A N 1
ATOM 3778 C CA . MET A 1 482 ? 28.544 -7.246 -47.659 1.00 82.69 482 MET A CA 1
ATOM 3779 C C . MET A 1 482 ? 29.950 -6.657 -47.828 1.00 82.69 482 MET A C 1
ATOM 3781 O O . MET A 1 482 ? 30.664 -7.077 -48.734 1.00 82.69 482 MET A O 1
ATOM 3785 N N . GLU A 1 483 ? 30.383 -5.739 -46.961 1.00 80.44 483 GLU A N 1
ATOM 3786 C CA . GLU A 1 483 ? 31.750 -5.196 -46.991 1.00 80.44 483 GLU A CA 1
ATOM 3787 C C . GLU A 1 483 ? 32.805 -6.250 -46.622 1.00 80.44 483 GLU A C 1
ATOM 3789 O O . GLU A 1 483 ? 33.849 -6.354 -47.262 1.00 80.44 483 GLU A O 1
ATOM 3794 N N . LEU A 1 484 ? 32.522 -7.111 -45.643 1.00 84.31 484 LEU A N 1
ATOM 3795 C CA . LEU A 1 484 ? 33.389 -8.254 -45.338 1.00 84.31 484 LEU A CA 1
ATOM 3796 C C . LEU A 1 484 ? 33.481 -9.217 -46.532 1.00 84.31 484 LEU A C 1
ATOM 3798 O O . LEU A 1 484 ? 34.566 -9.698 -46.868 1.00 84.31 484 LEU A O 1
ATOM 3802 N N . GLY A 1 485 ? 32.358 -9.447 -47.218 1.00 83.12 485 GLY A N 1
ATOM 3803 C CA . GLY A 1 485 ? 32.314 -10.211 -48.461 1.00 83.12 485 GLY A CA 1
ATOM 3804 C C . GLY A 1 485 ? 33.116 -9.554 -49.586 1.00 83.12 485 GLY A C 1
ATOM 3805 O O . GLY A 1 485 ? 33.857 -10.240 -50.284 1.00 83.12 485 GLY A O 1
ATOM 3806 N N . SER A 1 486 ? 33.023 -8.230 -49.743 1.00 77.25 486 SER A N 1
ATOM 3807 C CA . SER A 1 486 ? 33.712 -7.476 -50.802 1.00 77.25 486 SER A CA 1
ATOM 3808 C C . SER A 1 486 ? 35.236 -7.489 -50.632 1.00 77.25 486 SER A C 1
ATOM 3810 O O . SER A 1 486 ? 35.976 -7.472 -51.617 1.00 77.25 486 SER A O 1
ATOM 3812 N N . VAL A 1 487 ? 35.720 -7.573 -49.388 1.00 79.50 487 VAL A N 1
ATOM 3813 C CA . VAL A 1 487 ? 37.143 -7.753 -49.070 1.00 79.50 487 VAL A CA 1
ATOM 3814 C C . VAL A 1 487 ? 37.607 -9.178 -49.352 1.00 79.50 487 VAL A C 1
ATOM 3816 O O . VAL A 1 487 ? 38.689 -9.367 -49.909 1.00 79.50 487 VAL A O 1
ATOM 3819 N N . ALA A 1 488 ? 36.808 -10.174 -48.963 1.00 82.44 488 ALA A N 1
ATOM 3820 C CA . ALA A 1 488 ? 37.160 -11.584 -49.102 1.00 82.44 488 ALA A CA 1
ATOM 3821 C C . ALA A 1 488 ? 37.095 -12.075 -50.559 1.00 82.44 488 ALA A C 1
ATOM 3823 O O . ALA A 1 488 ? 37.842 -12.971 -50.955 1.00 82.44 488 ALA A O 1
ATOM 3824 N N . ILE A 1 489 ? 36.205 -11.495 -51.366 1.00 81.50 489 ILE A N 1
ATOM 3825 C CA . ILE A 1 489 ? 35.918 -11.927 -52.733 1.00 81.50 489 ILE A CA 1
ATOM 3826 C C . ILE A 1 489 ? 36.353 -10.837 -53.705 1.00 81.50 489 ILE A C 1
ATOM 3828 O O . ILE A 1 489 ? 35.828 -9.727 -53.696 1.00 81.50 489 ILE A O 1
ATOM 3832 N N . ARG A 1 490 ? 37.299 -11.167 -54.585 1.00 78.12 490 ARG A N 1
ATOM 3833 C CA . ARG A 1 490 ? 37.707 -10.291 -55.687 1.00 78.12 490 ARG A CA 1
ATOM 3834 C C . ARG A 1 490 ? 36.851 -10.596 -56.906 1.00 78.12 490 ARG A C 1
ATOM 3836 O O . ARG A 1 490 ? 36.816 -11.749 -57.325 1.00 78.12 490 ARG A O 1
ATOM 3843 N N . MET A 1 491 ? 36.192 -9.573 -57.441 1.00 75.00 491 MET A N 1
ATOM 3844 C CA . MET A 1 491 ? 35.472 -9.658 -58.711 1.00 75.00 491 MET A CA 1
ATOM 3845 C C . MET A 1 491 ? 36.233 -8.895 -59.788 1.00 75.00 491 MET A C 1
ATOM 3847 O O . MET A 1 491 ? 36.633 -7.748 -59.564 1.00 75.00 491 MET A O 1
ATOM 3851 N N . GLN A 1 492 ? 36.448 -9.540 -60.931 1.00 73.25 492 GLN A N 1
ATOM 3852 C CA . GLN A 1 492 ? 37.252 -8.995 -62.030 1.00 73.25 492 GLN A CA 1
ATOM 3853 C C . GLN A 1 492 ? 36.384 -8.469 -63.175 1.00 73.25 492 GLN A C 1
ATOM 3855 O O . GLN A 1 492 ? 36.742 -7.489 -63.831 1.00 73.25 492 GLN A O 1
ATOM 3860 N N . TYR A 1 493 ? 35.215 -9.069 -63.386 1.00 71.00 493 TYR A N 1
ATOM 3861 C CA . TYR A 1 493 ? 34.337 -8.781 -64.506 1.00 71.00 493 TYR A CA 1
ATOM 3862 C C . TYR A 1 493 ? 33.055 -8.073 -64.071 1.00 71.00 493 TYR A C 1
ATOM 3864 O O . TYR A 1 493 ? 32.727 -7.898 -62.894 1.00 71.00 493 TYR A O 1
ATOM 3872 N N . ARG A 1 494 ? 32.325 -7.574 -65.070 1.00 66.75 494 ARG A N 1
ATOM 3873 C CA . ARG A 1 494 ? 31.033 -6.930 -64.855 1.00 66.75 494 ARG A CA 1
ATOM 3874 C C . ARG A 1 494 ? 30.015 -7.974 -64.409 1.00 66.75 494 ARG A C 1
ATOM 3876 O O . ARG A 1 494 ? 29.774 -8.933 -65.131 1.00 66.75 494 ARG A O 1
ATOM 3883 N N . ASN A 1 495 ? 29.319 -7.701 -63.309 1.00 68.56 495 ASN A N 1
ATOM 3884 C CA . ASN A 1 495 ? 28.252 -8.564 -62.828 1.00 68.56 495 ASN A CA 1
ATOM 3885 C C . ASN A 1 495 ? 26.940 -7.788 -62.610 1.00 68.56 495 ASN A C 1
ATOM 3887 O O . ASN A 1 495 ? 26.888 -6.823 -61.847 1.00 68.56 495 ASN A O 1
ATOM 3891 N N . TRP A 1 496 ? 25.869 -8.228 -63.275 1.00 67.62 496 TRP A N 1
ATOM 3892 C CA . TRP A 1 496 ? 24.516 -7.682 -63.115 1.00 67.62 496 TRP A CA 1
ATOM 3893 C C . TRP A 1 496 ? 23.947 -7.930 -61.708 1.00 67.62 496 TRP A C 1
ATOM 3895 O O . TRP A 1 496 ? 23.278 -7.059 -61.153 1.00 67.62 496 TRP A O 1
ATOM 3905 N N . TRP A 1 497 ? 24.278 -9.071 -61.096 1.00 69.50 497 TRP A N 1
ATOM 3906 C CA . TRP A 1 497 ? 23.889 -9.426 -59.734 1.00 69.50 497 TRP A CA 1
ATOM 3907 C C . TRP A 1 497 ? 24.503 -8.469 -58.711 1.00 69.50 497 TRP A C 1
ATOM 3909 O O . TRP A 1 497 ? 23.825 -8.034 -57.787 1.00 69.50 497 TRP A O 1
ATOM 3919 N N . PHE A 1 498 ? 25.749 -8.040 -58.924 1.00 66.31 498 PHE A N 1
ATOM 3920 C CA . PHE A 1 498 ? 26.422 -7.072 -58.054 1.00 66.31 498 PHE A CA 1
ATOM 3921 C C . PHE A 1 498 ? 25.780 -5.670 -58.099 1.00 66.31 498 PHE A C 1
ATOM 3923 O O . PHE A 1 498 ? 25.777 -4.950 -57.102 1.00 66.31 498 PHE A O 1
ATOM 3930 N N . LEU A 1 499 ? 25.164 -5.290 -59.225 1.00 64.94 499 LEU A N 1
ATOM 3931 C CA . LEU A 1 499 ? 24.338 -4.079 -59.314 1.00 64.94 499 LEU A CA 1
ATOM 3932 C C . LEU A 1 499 ? 23.007 -4.262 -58.559 1.00 64.94 499 LEU A C 1
ATOM 3934 O O . LEU A 1 499 ? 22.591 -3.382 -57.805 1.00 64.94 499 LEU A O 1
ATOM 3938 N N . ALA A 1 500 ? 22.368 -5.430 -58.708 1.00 67.00 500 ALA A N 1
ATOM 3939 C CA . ALA A 1 500 ? 21.137 -5.783 -57.996 1.00 67.00 500 ALA A CA 1
ATOM 3940 C C . ALA A 1 500 ? 21.337 -5.890 -56.471 1.00 67.00 500 ALA A C 1
ATOM 3942 O O . ALA A 1 500 ? 20.421 -5.563 -55.709 1.00 67.00 500 ALA A O 1
ATOM 3943 N N . LEU A 1 501 ? 22.543 -6.265 -56.019 1.00 68.94 501 LEU A N 1
ATOM 3944 C CA . LEU A 1 501 ? 22.931 -6.299 -54.607 1.00 68.94 501 LEU A CA 1
ATOM 3945 C C . LEU A 1 501 ? 22.711 -4.965 -53.899 1.00 68.94 501 LEU A C 1
ATOM 3947 O O . LEU A 1 501 ? 22.329 -4.937 -52.732 1.00 68.94 501 LEU A O 1
ATOM 3951 N N . ASN A 1 502 ? 22.932 -3.857 -54.601 1.00 62.75 502 ASN A N 1
ATOM 3952 C CA . ASN A 1 502 ? 22.862 -2.532 -54.006 1.00 62.75 502 ASN A CA 1
ATOM 3953 C C . ASN A 1 502 ? 21.448 -1.950 -53.934 1.00 62.75 502 ASN A C 1
ATOM 3955 O O . ASN A 1 502 ? 21.274 -0.935 -53.269 1.00 62.75 502 ASN A O 1
ATOM 3959 N N . ILE A 1 503 ? 20.453 -2.605 -54.544 1.00 66.00 503 ILE A N 1
ATOM 3960 C CA . ILE A 1 503 ? 19.063 -2.129 -54.595 1.00 66.00 503 ILE A CA 1
ATOM 3961 C C . ILE A 1 503 ? 18.102 -3.231 -54.125 1.00 66.00 503 ILE A C 1
ATOM 3963 O O . ILE A 1 503 ? 17.563 -3.177 -53.021 1.00 66.00 503 ILE A O 1
ATOM 3967 N N . GLN A 1 504 ? 17.896 -4.263 -54.945 1.00 72.06 504 GLN A N 1
ATOM 3968 C CA . GLN A 1 504 ? 16.816 -5.237 -54.761 1.00 72.06 504 GLN A CA 1
ATOM 3969 C C . GLN A 1 504 ? 17.138 -6.283 -53.689 1.00 72.06 504 GLN A C 1
ATOM 3971 O O . GLN A 1 504 ? 16.275 -6.620 -52.881 1.00 72.06 504 GLN A O 1
ATOM 3976 N N . VAL A 1 505 ? 18.382 -6.773 -53.637 1.00 77.25 505 VAL A N 1
ATOM 3977 C CA . VAL A 1 505 ? 18.755 -7.846 -52.698 1.00 77.25 505 VAL A CA 1
ATOM 3978 C C . VAL A 1 505 ? 18.817 -7.327 -51.262 1.00 77.25 505 VAL A C 1
ATOM 3980 O O . VAL A 1 505 ? 18.274 -7.968 -50.368 1.00 77.25 505 VAL A O 1
ATOM 3983 N N . LYS A 1 506 ? 19.387 -6.137 -51.026 1.00 75.50 506 LYS A N 1
ATOM 3984 C CA . LYS A 1 506 ? 19.367 -5.486 -49.701 1.00 75.50 506 LYS A CA 1
ATOM 3985 C C . LYS A 1 506 ? 17.942 -5.260 -49.193 1.00 75.50 506 LYS A C 1
ATOM 3987 O O . LYS A 1 506 ? 17.655 -5.562 -48.036 1.00 75.50 506 LYS A O 1
ATOM 3992 N N . ALA A 1 507 ? 17.044 -4.769 -50.048 1.00 79.12 507 ALA A N 1
ATOM 3993 C CA . ALA A 1 507 ? 15.639 -4.584 -49.696 1.00 79.12 507 ALA A CA 1
ATOM 3994 C C . ALA A 1 507 ? 14.961 -5.919 -49.337 1.00 79.12 507 ALA A C 1
ATOM 3996 O O . ALA A 1 507 ? 14.328 -6.018 -48.288 1.00 79.12 507 ALA A O 1
ATOM 3997 N N . ALA A 1 508 ? 15.162 -6.966 -50.144 1.00 84.44 508 ALA A N 1
ATOM 3998 C CA . ALA A 1 508 ? 14.633 -8.299 -49.863 1.00 84.44 508 ALA A CA 1
ATOM 3999 C C . ALA A 1 508 ? 15.165 -8.868 -48.535 1.00 84.44 508 ALA A C 1
ATOM 4001 O O . ALA A 1 508 ? 14.382 -9.341 -47.714 1.00 84.44 508 ALA A O 1
ATOM 4002 N N . LEU A 1 509 ? 16.472 -8.756 -48.271 1.00 85.56 509 LEU A N 1
ATOM 4003 C CA . LEU A 1 509 ? 17.075 -9.182 -47.002 1.00 85.56 509 LEU A CA 1
ATOM 4004 C C . LEU A 1 509 ? 16.508 -8.409 -45.803 1.00 85.56 509 LEU A C 1
ATOM 4006 O O . LEU A 1 509 ? 16.268 -8.995 -44.750 1.00 85.56 509 LEU A O 1
ATOM 4010 N N . THR A 1 510 ? 16.231 -7.116 -45.973 1.00 85.00 510 THR A N 1
ATOM 4011 C CA . THR A 1 510 ? 15.630 -6.272 -44.929 1.00 85.00 510 THR A CA 1
ATOM 4012 C C . THR A 1 510 ? 14.206 -6.724 -44.604 1.00 85.00 510 THR A C 1
ATOM 4014 O O . THR A 1 510 ? 13.843 -6.822 -43.434 1.00 85.00 510 THR A O 1
ATOM 4017 N N . VAL A 1 511 ? 13.413 -7.068 -45.626 1.00 87.88 511 VAL A N 1
ATOM 4018 C CA . VAL A 1 511 ? 12.064 -7.632 -45.453 1.00 87.88 511 VAL A CA 1
ATOM 4019 C C . VAL A 1 511 ? 12.121 -8.981 -44.731 1.00 87.88 511 VAL A C 1
ATOM 4021 O O . VAL A 1 511 ? 11.338 -9.209 -43.813 1.00 87.88 511 VAL A O 1
ATOM 4024 N N . VAL A 1 512 ? 13.073 -9.855 -45.073 1.00 90.19 512 VAL A N 1
ATOM 4025 C CA . VAL A 1 512 ? 13.254 -11.145 -44.381 1.00 90.19 512 VAL A CA 1
ATOM 4026 C C . VAL A 1 512 ? 13.607 -10.938 -42.903 1.00 90.19 512 VAL A C 1
ATOM 4028 O O . VAL A 1 512 ? 13.007 -11.572 -42.036 1.00 90.19 512 VAL A O 1
ATOM 4031 N N . VAL A 1 513 ? 14.523 -10.017 -42.592 1.00 89.44 513 VAL A N 1
ATOM 4032 C CA . VAL A 1 513 ? 14.886 -9.670 -41.206 1.00 89.44 513 VAL A CA 1
ATOM 4033 C C . VAL A 1 513 ? 13.695 -9.093 -40.438 1.00 89.44 513 VAL A C 1
ATOM 4035 O O . VAL A 1 513 ? 13.468 -9.465 -39.287 1.00 89.44 513 VAL A O 1
ATOM 4038 N N . TYR A 1 514 ? 12.900 -8.235 -41.074 1.00 88.50 514 TYR A N 1
ATOM 4039 C CA . TYR A 1 514 ? 11.675 -7.698 -40.488 1.00 88.50 514 TYR A CA 1
ATOM 4040 C C . TYR A 1 514 ? 10.671 -8.807 -40.137 1.00 88.50 514 TYR A C 1
ATOM 4042 O O . TYR A 1 514 ? 10.172 -8.854 -39.013 1.00 88.50 514 TYR A O 1
ATOM 4050 N N . VAL A 1 515 ? 10.430 -9.754 -41.049 1.00 88.88 515 VAL A N 1
ATOM 4051 C CA . VAL A 1 515 ? 9.545 -10.904 -40.792 1.00 88.88 515 VAL A CA 1
ATOM 4052 C C . VAL A 1 515 ? 10.070 -11.754 -39.630 1.00 88.88 515 VAL A C 1
ATOM 4054 O O . VAL A 1 515 ? 9.295 -12.127 -38.750 1.00 88.88 515 VAL A O 1
ATOM 4057 N N . LEU A 1 516 ? 11.381 -12.007 -39.565 1.00 87.31 516 LEU A N 1
ATOM 4058 C CA . LEU A 1 516 ? 11.996 -12.740 -38.451 1.00 87.31 516 LEU A CA 1
ATOM 4059 C C . LEU A 1 516 ? 11.800 -12.026 -37.105 1.00 87.31 516 LEU A C 1
ATOM 4061 O O . LEU A 1 516 ? 11.500 -12.686 -36.106 1.00 87.31 516 LEU A O 1
ATOM 4065 N N . LEU A 1 517 ? 11.921 -10.694 -37.066 1.00 85.12 517 LEU A N 1
ATOM 4066 C CA . LEU A 1 517 ? 11.661 -9.895 -35.863 1.00 85.12 517 LEU A CA 1
ATOM 4067 C C . LEU A 1 517 ? 10.200 -10.004 -35.409 1.00 85.12 517 LEU A C 1
ATOM 4069 O O . LEU A 1 517 ? 9.956 -10.198 -34.219 1.00 85.12 517 LEU A O 1
ATOM 4073 N N . VAL A 1 518 ? 9.248 -9.944 -36.346 1.00 84.69 518 VAL A N 1
ATOM 4074 C CA . VAL A 1 518 ? 7.810 -10.071 -36.058 1.00 84.69 518 VAL A CA 1
ATOM 4075 C C . VAL A 1 518 ? 7.470 -11.460 -35.512 1.00 84.69 518 VAL A C 1
ATOM 4077 O O . VAL A 1 518 ? 6.781 -11.569 -34.499 1.00 84.69 518 VAL A O 1
ATOM 4080 N N . VAL A 1 519 ? 7.977 -12.526 -36.139 1.00 84.12 519 VAL A N 1
ATOM 4081 C CA . VAL A 1 519 ? 7.697 -13.918 -35.733 1.00 84.12 519 VAL A CA 1
ATOM 4082 C C . VAL A 1 519 ? 8.248 -14.223 -34.340 1.00 84.12 519 VAL A C 1
ATOM 4084 O O . VAL A 1 519 ? 7.631 -14.949 -33.564 1.00 84.12 519 VAL A O 1
ATOM 4087 N N . THR A 1 520 ? 9.391 -13.641 -33.989 1.00 80.69 520 THR A N 1
ATOM 4088 C CA . THR A 1 520 ? 10.060 -13.906 -32.709 1.00 80.69 520 THR A CA 1
ATOM 4089 C C . THR A 1 520 ? 9.662 -12.928 -31.601 1.00 80.69 520 THR A C 1
ATOM 4091 O O . THR A 1 520 ? 10.198 -13.023 -30.505 1.00 80.69 520 THR A O 1
ATOM 4094 N N . ARG A 1 521 ? 8.733 -11.994 -31.838 1.00 72.56 521 ARG A N 1
ATOM 4095 C CA . ARG A 1 521 ? 8.333 -10.936 -30.889 1.00 72.56 521 ARG A CA 1
ATOM 4096 C C . ARG A 1 521 ? 7.815 -11.460 -29.543 1.00 72.56 521 ARG A C 1
ATOM 4098 O O . ARG A 1 521 ? 8.144 -10.903 -28.503 1.00 72.56 521 ARG A O 1
ATOM 4105 N N . ASN A 1 522 ? 6.997 -12.513 -29.554 1.00 68.06 522 ASN A N 1
ATOM 4106 C CA . ASN A 1 522 ? 6.254 -12.982 -28.374 1.00 68.06 522 ASN A CA 1
ATOM 4107 C C . ASN A 1 522 ? 7.020 -14.032 -27.543 1.00 68.06 522 ASN A C 1
ATOM 4109 O O . ASN A 1 522 ? 6.422 -14.946 -26.978 1.00 68.06 522 ASN A O 1
ATOM 4113 N N . THR A 1 523 ? 8.348 -13.942 -27.479 1.00 62.22 523 THR A N 1
ATOM 4114 C CA . THR A 1 523 ? 9.158 -14.846 -26.652 1.00 62.22 523 THR A CA 1
ATOM 4115 C C . THR A 1 523 ? 9.005 -14.504 -25.172 1.00 62.22 523 THR A C 1
ATOM 4117 O O . THR A 1 523 ? 9.316 -13.389 -24.763 1.00 62.22 523 THR A O 1
ATOM 4120 N N . THR A 1 524 ? 8.565 -15.469 -24.365 1.00 56.28 524 THR A N 1
ATOM 4121 C CA . THR A 1 524 ? 8.273 -15.287 -22.932 1.00 56.28 524 THR A CA 1
ATOM 4122 C C . THR A 1 524 ? 9.495 -15.425 -22.021 1.00 56.28 524 THR A C 1
ATOM 4124 O O . THR A 1 524 ? 9.444 -14.985 -20.877 1.00 56.28 524 THR A O 1
ATOM 4127 N N . SER A 1 525 ? 10.603 -16.007 -22.500 1.00 64.62 525 SER A N 1
ATOM 4128 C CA . SER A 1 525 ? 11.826 -16.190 -21.709 1.00 64.62 525 SER A CA 1
ATOM 4129 C C . SER A 1 525 ? 12.960 -15.265 -22.158 1.00 64.62 525 SER A C 1
ATOM 4131 O O . SER A 1 525 ? 13.202 -15.080 -23.352 1.00 64.62 525 SER A O 1
ATOM 4133 N N . TYR A 1 526 ? 13.698 -14.718 -21.187 1.00 61.25 526 TYR A N 1
ATOM 4134 C CA . TYR A 1 526 ? 14.847 -13.830 -21.414 1.00 61.25 526 TYR A CA 1
ATOM 4135 C C . TYR A 1 526 ? 15.910 -14.471 -22.323 1.00 61.25 526 TYR A C 1
ATOM 4137 O O . TYR A 1 526 ? 16.393 -13.848 -23.268 1.00 61.25 526 TYR A O 1
ATOM 4145 N N . ASN A 1 527 ? 16.203 -15.757 -22.101 1.00 71.06 527 ASN A N 1
ATOM 4146 C CA . ASN A 1 527 ? 17.167 -16.511 -22.903 1.00 71.06 527 ASN A CA 1
ATOM 4147 C C . ASN A 1 527 ? 16.706 -16.680 -24.359 1.00 71.06 527 ASN A C 1
ATOM 4149 O O . ASN A 1 527 ? 17.524 -16.569 -25.269 1.00 71.06 527 ASN A O 1
ATOM 4153 N N . ALA A 1 528 ? 15.408 -16.897 -24.602 1.00 71.62 528 ALA A N 1
ATOM 4154 C CA . ALA A 1 528 ? 14.874 -16.974 -25.962 1.00 71.62 528 ALA A CA 1
ATOM 4155 C C . ALA A 1 528 ? 14.830 -15.597 -26.644 1.00 71.62 528 ALA A C 1
ATOM 4157 O O . ALA A 1 528 ? 15.113 -15.490 -27.838 1.00 71.62 528 ALA A O 1
ATOM 4158 N N . ALA A 1 529 ? 14.531 -14.532 -25.894 1.00 69.19 529 ALA A N 1
ATOM 4159 C CA . ALA A 1 529 ? 14.521 -13.165 -26.411 1.00 69.19 529 ALA A CA 1
ATOM 4160 C C . ALA A 1 529 ? 15.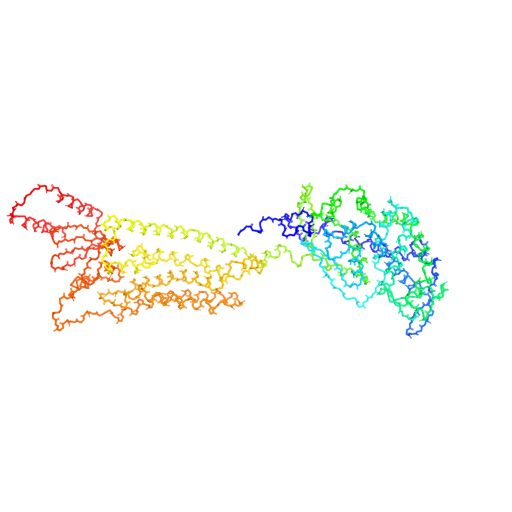921 -12.715 -26.867 1.00 69.19 529 ALA A C 1
ATOM 4162 O O . ALA A 1 529 ? 16.074 -12.200 -27.973 1.00 69.19 529 ALA A O 1
ATOM 4163 N N . ILE A 1 530 ? 16.956 -12.977 -26.065 1.00 76.00 530 ILE A N 1
ATOM 4164 C CA . ILE A 1 530 ? 18.345 -12.668 -26.432 1.00 76.00 530 ILE A CA 1
ATOM 4165 C C . ILE A 1 530 ? 18.868 -13.623 -27.504 1.00 76.00 530 ILE A C 1
ATOM 4167 O O . ILE A 1 530 ? 19.483 -13.176 -28.471 1.00 76.00 530 ILE A O 1
ATOM 4171 N N . GLY A 1 531 ? 18.600 -14.924 -27.375 1.00 79.75 531 GLY A N 1
ATOM 4172 C CA . GLY A 1 531 ? 19.037 -15.924 -28.351 1.00 79.75 531 GLY A CA 1
ATOM 4173 C C . GLY A 1 531 ? 18.478 -15.659 -29.751 1.00 79.75 531 GLY A C 1
ATOM 4174 O O . GLY A 1 531 ? 19.219 -15.721 -30.731 1.00 79.75 531 GLY A O 1
ATOM 4175 N N . SER A 1 532 ? 17.198 -15.284 -29.851 1.00 83.19 532 SER A N 1
ATOM 4176 C CA . SER A 1 532 ? 16.582 -14.905 -31.129 1.00 83.19 532 SER A CA 1
ATOM 4177 C C . SER A 1 532 ? 17.193 -13.632 -31.716 1.00 83.19 532 SER A C 1
ATOM 4179 O O . SER A 1 532 ? 17.442 -13.587 -32.918 1.00 83.19 532 SER A O 1
ATOM 4181 N N . LEU A 1 533 ? 17.517 -12.630 -30.891 1.00 83.44 533 LEU A N 1
ATOM 4182 C CA . LEU A 1 533 ? 18.169 -11.406 -31.357 1.00 83.44 533 LEU A CA 1
ATOM 4183 C C . LEU A 1 533 ? 19.574 -11.670 -31.911 1.00 83.44 533 LEU A C 1
ATOM 4185 O O . LEU A 1 533 ? 19.895 -11.215 -33.008 1.00 83.44 533 LEU A O 1
ATOM 4189 N N . ILE A 1 534 ? 20.388 -12.438 -31.181 1.00 84.88 534 ILE A N 1
ATOM 4190 C CA . ILE A 1 534 ? 21.731 -12.840 -31.623 1.00 84.88 534 ILE A CA 1
ATOM 4191 C C . ILE A 1 534 ? 21.634 -13.648 -32.922 1.00 84.88 534 ILE A C 1
ATOM 4193 O O . ILE A 1 534 ? 22.383 -13.392 -33.864 1.00 84.88 534 ILE A O 1
ATOM 4197 N N . GLY A 1 535 ? 20.677 -14.577 -33.007 1.00 87.38 535 GLY A N 1
ATOM 4198 C CA . GLY A 1 535 ? 20.428 -15.366 -34.212 1.00 87.38 535 GLY A CA 1
ATOM 4199 C C . GLY A 1 535 ? 20.066 -14.503 -35.425 1.00 87.38 535 GLY A C 1
ATOM 4200 O O . GLY A 1 535 ? 20.632 -14.692 -36.500 1.00 87.38 535 GLY A O 1
ATOM 4201 N N . ILE A 1 536 ? 19.182 -13.516 -35.252 1.00 89.44 536 ILE A N 1
ATOM 4202 C CA . ILE A 1 536 ? 18.791 -12.580 -36.318 1.00 89.44 536 ILE A CA 1
ATOM 4203 C C . ILE A 1 536 ? 19.976 -11.705 -36.743 1.00 89.44 536 ILE A C 1
ATOM 4205 O O . ILE A 1 536 ? 20.179 -11.493 -37.938 1.00 89.44 536 ILE A O 1
ATOM 4209 N N . TRP A 1 537 ? 20.782 -11.226 -35.793 1.00 89.56 537 TRP A N 1
ATOM 4210 C CA . TRP A 1 537 ? 21.965 -10.419 -36.092 1.00 89.56 537 TRP A CA 1
ATOM 4211 C C . TRP A 1 537 ? 23.011 -11.214 -36.889 1.00 89.56 537 TRP A C 1
ATOM 4213 O O . TRP A 1 537 ? 23.500 -10.741 -37.917 1.00 89.56 537 TRP A O 1
ATOM 4223 N N . LEU A 1 538 ? 23.299 -12.454 -36.476 1.00 91.31 538 LEU A N 1
ATOM 4224 C CA . LEU A 1 538 ? 24.202 -13.354 -37.201 1.00 91.31 538 LEU A CA 1
ATOM 4225 C C . LEU A 1 538 ? 23.667 -13.693 -38.594 1.00 91.31 538 LEU A C 1
ATOM 4227 O O . LEU A 1 538 ? 24.429 -13.694 -39.559 1.00 91.31 538 LEU A O 1
ATOM 4231 N N . PHE A 1 539 ? 22.359 -13.928 -38.717 1.00 92.56 539 PHE A N 1
ATOM 4232 C CA . PHE A 1 539 ? 21.712 -14.152 -40.006 1.00 92.56 539 PHE A CA 1
ATOM 4233 C C . PHE A 1 539 ? 21.841 -12.933 -40.929 1.00 92.56 539 PHE A C 1
ATOM 4235 O O . PHE A 1 539 ? 22.201 -13.088 -42.095 1.00 92.56 539 PHE A O 1
ATOM 4242 N N . ALA A 1 540 ? 21.600 -11.717 -40.432 1.00 89.75 540 ALA A N 1
ATOM 4243 C CA . ALA A 1 540 ? 21.783 -10.483 -41.199 1.00 89.75 540 ALA A CA 1
ATOM 4244 C C . ALA A 1 540 ? 23.228 -10.337 -41.708 1.00 89.75 540 ALA A C 1
ATOM 4246 O O . ALA A 1 540 ? 23.442 -10.058 -42.888 1.00 89.75 540 ALA A O 1
ATOM 4247 N N . LEU A 1 541 ? 24.220 -10.602 -40.856 1.00 90.69 541 LEU A N 1
ATOM 4248 C CA . LEU A 1 541 ? 25.632 -10.535 -41.237 1.00 90.69 541 LEU A CA 1
ATOM 4249 C C . LEU A 1 541 ? 25.993 -11.600 -42.286 1.00 90.69 541 LEU A C 1
ATOM 4251 O O . LEU A 1 541 ? 26.586 -11.289 -43.322 1.00 90.69 541 LEU A O 1
ATOM 4255 N N . ALA A 1 542 ? 25.607 -12.854 -42.044 1.00 91.62 542 ALA A N 1
ATOM 4256 C CA . ALA A 1 542 ? 25.908 -13.975 -42.930 1.00 91.62 542 ALA A CA 1
ATOM 4257 C C . ALA A 1 542 ? 25.185 -13.864 -44.279 1.00 91.62 542 ALA A C 1
ATOM 4259 O O . ALA A 1 542 ? 25.770 -14.177 -45.313 1.00 91.62 542 ALA A O 1
ATOM 4260 N N . SER A 1 543 ? 23.940 -13.386 -44.294 1.00 89.19 543 SER A N 1
ATOM 4261 C CA . SER A 1 543 ? 23.178 -13.164 -45.529 1.00 89.19 543 SER A CA 1
ATOM 4262 C C . SER A 1 543 ? 23.761 -12.022 -46.364 1.00 89.19 543 SER A C 1
ATOM 4264 O O . SER A 1 543 ? 23.876 -12.163 -47.583 1.00 89.19 543 SER A O 1
ATOM 4266 N N . GLY A 1 544 ? 24.231 -10.945 -45.725 1.00 86.19 544 GLY A N 1
ATOM 4267 C CA . GLY A 1 544 ? 25.006 -9.894 -46.384 1.00 86.19 544 GLY A CA 1
ATOM 4268 C C . GLY A 1 544 ? 26.266 -10.448 -47.053 1.00 86.19 544 GLY A C 1
ATOM 4269 O O . GLY A 1 544 ? 26.460 -10.266 -48.256 1.00 86.19 544 GLY A O 1
ATOM 4270 N N . PHE A 1 545 ? 27.078 -11.207 -46.315 1.00 88.75 545 PHE A N 1
ATOM 4271 C CA . PHE A 1 545 ? 28.283 -11.851 -46.853 1.00 88.75 545 PHE A CA 1
ATOM 4272 C C . PHE A 1 545 ? 27.964 -12.831 -47.994 1.00 88.75 545 PHE A C 1
ATOM 4274 O O . PHE A 1 545 ? 28.558 -12.769 -49.073 1.00 88.75 545 PHE A O 1
ATOM 4281 N N . GLY A 1 546 ? 26.984 -13.709 -47.778 1.00 86.62 546 GLY A N 1
ATOM 4282 C CA . GLY A 1 546 ? 26.546 -14.713 -48.742 1.00 86.62 546 GLY A CA 1
ATOM 4283 C C . GLY A 1 546 ? 26.045 -14.093 -50.044 1.00 86.62 546 GLY A C 1
ATOM 4284 O O . GLY A 1 546 ? 26.357 -14.594 -51.120 1.00 86.62 546 GLY A O 1
ATOM 4285 N N . SER A 1 547 ? 25.356 -12.951 -49.975 1.00 84.69 547 SER A N 1
ATOM 4286 C CA . SER A 1 547 ? 24.885 -12.238 -51.167 1.00 84.69 547 SER A CA 1
ATOM 4287 C C . SER A 1 547 ? 26.039 -11.793 -52.085 1.00 84.69 547 SER A C 1
ATOM 4289 O O . SER A 1 547 ? 25.951 -11.913 -53.312 1.00 84.69 547 SER A O 1
ATOM 4291 N N . VAL A 1 548 ? 27.168 -11.376 -51.500 1.00 81.12 548 VAL A N 1
ATOM 4292 C CA . VAL A 1 548 ? 28.395 -11.037 -52.235 1.00 81.12 548 VAL A CA 1
ATOM 4293 C C . VAL A 1 548 ? 29.094 -12.294 -52.748 1.00 81.12 548 VAL A C 1
ATOM 4295 O O . VAL A 1 548 ? 29.547 -12.304 -53.889 1.00 81.12 548 VAL A O 1
ATOM 4298 N N . ALA A 1 549 ? 29.106 -13.385 -51.978 1.00 85.00 549 ALA A N 1
ATOM 4299 C CA . ALA A 1 549 ? 29.634 -14.676 -52.429 1.00 85.00 549 ALA A CA 1
ATOM 4300 C C . ALA A 1 549 ? 28.917 -15.209 -53.676 1.00 85.00 549 ALA A C 1
ATOM 4302 O O . ALA A 1 549 ? 29.580 -15.638 -54.619 1.00 85.00 549 ALA A O 1
ATOM 4303 N N . VAL A 1 550 ? 27.589 -15.077 -53.739 1.00 84.12 550 VAL A N 1
ATOM 4304 C CA . VAL A 1 550 ? 26.789 -15.429 -54.925 1.00 84.12 550 VAL A CA 1
ATOM 4305 C C . VAL A 1 550 ? 27.202 -14.606 -56.151 1.00 84.12 550 VAL A C 1
ATOM 4307 O O . VAL A 1 550 ? 27.152 -15.102 -57.273 1.00 84.12 550 VAL A O 1
ATOM 4310 N N . SER A 1 551 ? 27.708 -13.381 -55.964 1.00 79.06 551 SER A N 1
ATOM 4311 C CA . SER A 1 551 ? 28.212 -12.567 -57.080 1.00 79.06 551 SER A CA 1
ATOM 4312 C C . SER A 1 551 ? 29.406 -13.208 -57.786 1.00 79.06 551 SER A C 1
ATOM 4314 O O . SER A 1 551 ? 29.575 -13.014 -58.985 1.00 79.06 551 SER A O 1
ATOM 4316 N N . LYS A 1 552 ? 30.212 -14.012 -57.085 1.00 80.06 552 LYS A N 1
ATOM 4317 C CA . LYS A 1 552 ? 31.351 -14.709 -57.691 1.00 80.06 552 LYS A CA 1
ATOM 4318 C C . LYS A 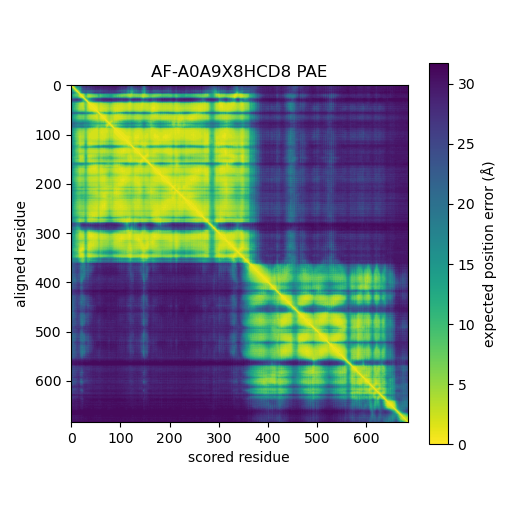1 552 ? 30.916 -15.727 -58.749 1.00 80.06 552 LYS A C 1
ATOM 4320 O O . LYS A 1 552 ? 31.630 -15.926 -59.723 1.00 80.06 552 LYS A O 1
ATOM 4325 N N . TRP A 1 553 ? 29.746 -16.347 -58.592 1.00 79.62 553 TRP A N 1
ATOM 4326 C CA . TRP A 1 553 ? 29.214 -17.298 -59.578 1.00 79.62 553 TRP A CA 1
ATOM 4327 C C . TRP A 1 553 ? 28.812 -16.650 -60.902 1.00 79.62 553 TRP A C 1
ATOM 4329 O O . TRP A 1 553 ? 28.668 -17.348 -61.895 1.00 79.62 553 TRP A O 1
ATOM 4339 N N . PHE A 1 554 ? 28.648 -15.329 -60.923 1.00 75.31 554 PHE A N 1
ATOM 4340 C CA . PHE A 1 554 ? 28.342 -14.568 -62.132 1.00 75.31 554 PHE A CA 1
ATOM 4341 C C . PHE A 1 554 ? 29.535 -13.709 -62.592 1.00 75.31 554 PHE A C 1
ATOM 4343 O O . PHE A 1 554 ? 29.369 -12.843 -63.450 1.00 75.31 554 PHE A O 1
ATOM 4350 N N . ASP A 1 555 ? 30.728 -13.924 -62.024 1.00 74.75 555 ASP A N 1
ATOM 4351 C CA . ASP A 1 555 ? 31.964 -13.217 -62.376 1.00 74.75 555 ASP A CA 1
ATOM 4352 C C . ASP A 1 555 ? 32.653 -13.896 -63.569 1.00 74.75 555 ASP A C 1
ATOM 4354 O O . ASP A 1 555 ? 33.653 -14.604 -63.437 1.00 74.75 555 ASP A O 1
ATOM 4358 N N . HIS A 1 556 ? 32.066 -13.724 -64.751 1.00 71.31 556 HIS A N 1
ATOM 4359 C CA . HIS A 1 556 ? 32.558 -14.304 -65.998 1.00 71.31 556 HIS A CA 1
ATOM 4360 C C . HIS A 1 556 ? 32.900 -13.216 -67.024 1.00 71.31 556 HIS A C 1
ATOM 4362 O O . HIS A 1 556 ? 32.262 -12.157 -67.029 1.00 71.31 556 HIS A O 1
ATOM 4368 N N . PRO A 1 557 ? 33.890 -13.456 -67.908 1.00 66.44 557 PRO A N 1
ATOM 4369 C CA . PRO A 1 557 ? 34.221 -12.516 -68.970 1.00 66.44 557 PRO A CA 1
ATOM 4370 C C . PRO A 1 557 ? 32.995 -12.264 -69.861 1.00 66.44 557 PRO A C 1
ATOM 4372 O O . PRO A 1 557 ? 32.206 -13.186 -70.090 1.00 66.44 557 PRO A O 1
ATOM 4375 N N . PRO A 1 558 ? 32.807 -11.029 -70.365 1.00 62.31 558 PRO A N 1
ATOM 4376 C CA . PRO A 1 558 ? 31.684 -10.728 -71.240 1.00 62.31 558 PRO A CA 1
ATOM 4377 C C . PRO A 1 558 ? 31.721 -11.654 -72.467 1.00 62.31 558 PRO A C 1
ATOM 4379 O O . PRO A 1 558 ? 32.804 -11.871 -73.019 1.00 62.31 558 PRO A O 1
ATOM 4382 N N . PRO A 1 559 ? 30.571 -12.201 -72.907 1.00 58.72 559 PRO A N 1
ATOM 4383 C CA . PRO A 1 559 ? 30.530 -13.040 -74.097 1.00 58.72 559 PRO A CA 1
ATOM 4384 C C . PRO A 1 559 ? 31.086 -12.254 -75.288 1.00 58.72 559 PRO A C 1
ATOM 4386 O O . PRO A 1 559 ? 30.705 -11.104 -75.518 1.00 58.72 559 PRO A O 1
ATOM 4389 N N . THR A 1 560 ? 32.016 -12.860 -76.027 1.00 54.19 560 THR A N 1
ATOM 4390 C CA . THR A 1 560 ? 32.575 -12.287 -77.254 1.00 54.19 560 THR A CA 1
ATOM 4391 C C . THR A 1 560 ? 31.429 -11.962 -78.217 1.00 54.19 560 THR A C 1
ATOM 4393 O O . THR A 1 560 ? 30.642 -12.853 -78.544 1.00 54.19 560 THR A O 1
ATOM 4396 N N . PRO A 1 561 ? 31.271 -10.705 -78.672 1.00 50.69 561 PRO A N 1
ATOM 4397 C CA . PRO A 1 561 ? 30.157 -10.371 -79.542 1.00 50.69 561 PRO A CA 1
ATOM 4398 C C . PRO A 1 561 ? 30.376 -11.016 -80.913 1.00 50.69 561 PRO A C 1
ATOM 4400 O O . PRO A 1 561 ? 31.367 -10.740 -81.585 1.00 50.69 561 PRO A O 1
ATOM 4403 N N . ALA A 1 562 ? 29.428 -11.847 -81.348 1.00 45.16 562 ALA A N 1
ATOM 4404 C CA . ALA A 1 562 ? 29.409 -12.399 -82.703 1.00 45.16 562 ALA A CA 1
ATOM 4405 C C . ALA A 1 562 ? 29.054 -11.347 -83.782 1.00 45.16 562 ALA A C 1
ATOM 4407 O O . ALA A 1 562 ? 29.155 -11.647 -84.965 1.00 45.16 562 ALA A O 1
ATOM 4408 N N . TYR A 1 563 ? 28.670 -10.116 -83.406 1.00 39.09 563 TYR A N 1
ATOM 4409 C CA . TYR A 1 563 ? 28.349 -9.020 -84.334 1.00 39.09 563 TYR A CA 1
ATOM 4410 C C . TYR A 1 563 ? 28.719 -7.634 -83.770 1.00 39.09 563 TYR A C 1
ATOM 4412 O O . TYR A 1 563 ? 28.642 -7.425 -82.556 1.00 39.09 563 TYR A O 1
ATOM 4420 N N . PRO A 1 564 ? 29.070 -6.650 -84.625 1.00 46.12 564 PRO A N 1
ATOM 4421 C CA . PRO A 1 564 ? 29.449 -5.313 -84.196 1.00 46.12 564 PRO A CA 1
ATOM 4422 C C . PRO A 1 564 ? 28.194 -4.465 -83.956 1.00 46.12 564 PRO A C 1
ATOM 4424 O O . PRO A 1 564 ? 27.744 -3.735 -84.835 1.00 46.12 564 PRO A O 1
ATOM 4427 N N . GLN A 1 565 ? 27.617 -4.539 -82.758 1.00 41.72 565 GLN A N 1
ATOM 4428 C CA . GLN A 1 565 ? 26.759 -3.458 -82.271 1.00 41.72 565 GLN A CA 1
ATOM 4429 C C . GLN A 1 565 ? 27.611 -2.478 -81.465 1.00 41.72 565 GLN A C 1
ATOM 4431 O O . GLN A 1 565 ? 28.348 -2.855 -80.559 1.00 41.72 565 GLN A O 1
ATOM 4436 N N . SER A 1 566 ? 27.516 -1.200 -81.825 1.00 40.66 566 SER A N 1
ATOM 4437 C CA . SER A 1 566 ? 28.319 -0.069 -81.348 1.00 40.66 566 SER A CA 1
ATOM 4438 C C . SER A 1 566 ? 28.091 0.324 -79.877 1.00 40.66 566 SER A C 1
ATOM 4440 O O . SER A 1 566 ? 28.363 1.463 -79.500 1.00 40.66 566 SER A O 1
ATOM 4442 N N . PHE A 1 567 ? 27.603 -0.586 -79.032 1.00 42.31 567 PHE A N 1
ATOM 4443 C CA . PHE A 1 567 ? 27.457 -0.376 -77.596 1.00 42.31 567 PHE A CA 1
ATOM 4444 C C . PHE A 1 567 ? 28.392 -1.309 -76.816 1.00 42.31 567 PHE A C 1
ATOM 4446 O O . PHE A 1 567 ? 28.128 -2.487 -76.609 1.00 42.31 567 PHE A O 1
ATOM 4453 N N . SER A 1 568 ? 29.494 -0.691 -76.386 1.00 47.03 568 SER A N 1
ATOM 4454 C CA . SER A 1 568 ? 30.445 -1.087 -75.342 1.00 47.03 568 SER A CA 1
ATOM 4455 C C . SER A 1 568 ? 31.231 -2.389 -75.538 1.00 47.03 568 SER A C 1
ATOM 4457 O O . SER A 1 568 ? 30.954 -3.402 -74.897 1.00 47.03 568 SER A O 1
ATOM 4459 N N . LYS A 1 569 ? 32.356 -2.302 -76.258 1.00 54.03 569 LYS A N 1
ATOM 4460 C CA . LYS A 1 569 ? 33.580 -2.888 -75.700 1.00 54.03 569 LYS A CA 1
ATOM 4461 C C . LYS A 1 569 ? 33.887 -2.112 -74.414 1.00 54.03 569 LYS A C 1
ATOM 4463 O O . LYS A 1 569 ? 34.188 -0.923 -74.471 1.00 54.03 569 LYS A O 1
ATOM 4468 N N . ASP A 1 570 ? 33.705 -2.731 -73.249 1.00 59.59 570 ASP A N 1
ATOM 4469 C CA . ASP A 1 570 ? 34.106 -2.146 -71.959 1.00 59.59 570 ASP A CA 1
ATOM 4470 C C . ASP A 1 570 ? 35.631 -2.305 -71.812 1.00 59.59 570 ASP A C 1
ATOM 4472 O O . ASP A 1 570 ? 36.109 -3.059 -70.965 1.00 59.59 570 ASP A O 1
ATOM 4476 N N . ASP A 1 571 ? 36.388 -1.660 -72.712 1.00 62.09 571 ASP A N 1
ATOM 4477 C CA . ASP A 1 571 ? 37.847 -1.806 -72.833 1.00 62.09 571 ASP A CA 1
ATOM 4478 C C . ASP A 1 571 ? 38.531 -1.476 -71.500 1.00 62.09 571 ASP A C 1
ATOM 4480 O O . ASP A 1 571 ? 39.395 -2.213 -71.039 1.00 62.09 571 ASP A O 1
ATOM 4484 N N . VAL A 1 572 ? 38.044 -0.451 -70.796 1.00 65.00 572 VAL A N 1
ATOM 4485 C CA . VAL A 1 572 ? 38.546 -0.062 -69.470 1.00 65.00 572 VAL A CA 1
ATOM 4486 C C . VAL A 1 572 ? 38.348 -1.180 -68.436 1.00 65.00 572 VAL A C 1
ATOM 4488 O O . VAL A 1 572 ? 39.208 -1.388 -67.591 1.00 65.00 572 VAL A O 1
ATOM 4491 N N . SER A 1 573 ? 37.257 -1.951 -68.490 1.00 67.19 573 SER A N 1
ATOM 4492 C CA . SER A 1 573 ? 37.074 -3.089 -67.575 1.00 67.19 573 SER A CA 1
ATOM 4493 C C . SER A 1 573 ? 37.916 -4.308 -67.919 1.00 67.19 573 SER A C 1
ATOM 4495 O O . SER A 1 573 ? 38.335 -5.024 -67.012 1.00 67.19 573 SER A O 1
ATOM 4497 N N . VAL A 1 574 ? 38.187 -4.539 -69.204 1.00 67.62 574 VAL A N 1
ATOM 4498 C CA . VAL A 1 574 ? 39.147 -5.566 -69.631 1.00 67.62 574 VAL A CA 1
ATOM 4499 C C . VAL A 1 574 ? 40.546 -5.204 -69.132 1.00 67.62 574 VAL A C 1
ATOM 4501 O O . VAL A 1 574 ? 41.260 -6.063 -68.620 1.00 67.62 574 VAL A O 1
ATOM 4504 N N . GLU A 1 575 ? 40.914 -3.926 -69.199 1.00 68.25 575 GLU A N 1
ATOM 4505 C CA . GLU A 1 575 ? 42.193 -3.433 -68.688 1.00 68.25 575 GLU A CA 1
ATOM 4506 C C . GLU A 1 575 ? 42.254 -3.443 -67.152 1.00 68.25 575 GLU A C 1
ATOM 4508 O O . GLU A 1 575 ? 43.274 -3.835 -66.597 1.00 68.25 575 GLU A O 1
ATOM 4513 N N . PHE A 1 576 ? 41.154 -3.165 -66.440 1.00 72.44 576 PHE A N 1
ATOM 4514 C CA . PHE A 1 576 ? 41.083 -3.355 -64.979 1.00 72.44 576 PHE A CA 1
ATOM 4515 C C . PHE A 1 576 ? 41.290 -4.823 -64.587 1.00 72.44 576 PHE A C 1
ATOM 4517 O O . PHE A 1 576 ? 41.990 -5.107 -63.614 1.00 72.44 576 PHE A O 1
ATOM 4524 N N . SER A 1 577 ? 40.729 -5.758 -65.361 1.00 71.06 577 SER A N 1
ATOM 4525 C CA . SER A 1 577 ? 40.944 -7.193 -65.160 1.00 71.06 577 SER A CA 1
ATOM 4526 C C . SER A 1 577 ? 42.402 -7.591 -65.409 1.00 71.06 577 SER A C 1
ATOM 4528 O O . SER A 1 577 ? 42.958 -8.349 -64.615 1.00 71.06 577 SER A O 1
ATOM 4530 N N . LYS A 1 578 ? 43.043 -7.077 -66.470 1.00 71.00 578 LYS A N 1
ATOM 4531 C CA . LYS A 1 578 ? 44.473 -7.316 -66.758 1.00 71.00 578 LYS A CA 1
ATOM 4532 C C . LYS A 1 578 ? 45.383 -6.733 -65.676 1.00 71.00 578 LYS A C 1
ATOM 4534 O O . LYS A 1 578 ? 46.346 -7.372 -65.271 1.00 71.00 578 LYS A O 1
ATOM 4539 N N . ALA A 1 579 ? 45.029 -5.556 -65.171 1.00 67.38 579 ALA A N 1
ATOM 4540 C CA . ALA A 1 579 ? 45.694 -4.862 -64.074 1.00 67.38 579 ALA A CA 1
ATOM 4541 C C . ALA A 1 579 ? 45.385 -5.463 -62.683 1.00 67.38 579 ALA A C 1
ATOM 4543 O O . ALA A 1 579 ? 45.864 -4.952 -61.671 1.00 67.38 579 ALA A O 1
ATOM 4544 N N . ASN A 1 580 ? 44.591 -6.542 -62.613 1.00 70.00 580 ASN A N 1
ATOM 4545 C CA . ASN A 1 580 ? 44.181 -7.227 -61.383 1.00 70.00 580 ASN A CA 1
ATOM 4546 C C . ASN A 1 580 ? 43.504 -6.302 -60.346 1.00 70.00 580 ASN A C 1
ATOM 4548 O O . ASN A 1 580 ? 43.680 -6.458 -59.133 1.00 70.00 580 ASN A O 1
ATOM 4552 N N . ILE A 1 581 ? 42.723 -5.327 -60.822 1.00 73.56 581 ILE A N 1
ATOM 4553 C CA . ILE A 1 581 ? 41.999 -4.364 -59.987 1.00 73.56 581 ILE A CA 1
ATOM 4554 C C . ILE A 1 581 ? 40.617 -4.942 -59.627 1.00 73.56 581 ILE A C 1
ATOM 4556 O O . ILE A 1 581 ? 39.842 -5.274 -60.525 1.00 73.56 581 ILE A O 1
ATOM 4560 N N . PRO A 1 582 ? 40.260 -5.051 -58.330 1.00 73.25 582 PRO A N 1
ATOM 4561 C CA . PRO A 1 582 ? 38.959 -5.568 -57.913 1.00 73.25 582 PRO A CA 1
ATOM 4562 C C . PRO A 1 582 ? 37.847 -4.549 -58.199 1.00 73.25 582 PRO A C 1
ATOM 4564 O O . PRO A 1 582 ? 37.712 -3.535 -57.503 1.00 73.25 582 PRO A O 1
ATOM 4567 N N . ARG A 1 583 ? 37.006 -4.838 -59.198 1.00 72.75 583 ARG A N 1
ATOM 4568 C CA . ARG A 1 583 ? 35.933 -3.936 -59.653 1.00 72.75 583 ARG A CA 1
ATOM 4569 C C . ARG A 1 583 ? 34.862 -3.708 -58.590 1.00 72.75 583 ARG A C 1
ATOM 4571 O O . ARG A 1 583 ? 34.236 -2.659 -58.548 1.00 72.75 583 ARG A O 1
ATOM 4578 N N . ASN A 1 584 ? 34.673 -4.668 -57.691 1.00 72.12 584 ASN A N 1
ATOM 4579 C CA . ASN A 1 584 ? 33.747 -4.552 -56.570 1.00 72.12 584 ASN A CA 1
ATOM 4580 C C . ASN A 1 584 ? 34.196 -3.568 -55.475 1.00 72.12 584 ASN A C 1
ATOM 4582 O O . ASN A 1 584 ? 33.424 -3.316 -54.554 1.00 72.12 584 ASN A O 1
ATOM 4586 N N . ARG A 1 585 ? 35.418 -3.022 -55.561 1.00 70.31 585 ARG A N 1
ATOM 4587 C CA . ARG A 1 585 ? 35.953 -2.023 -54.618 1.00 70.31 585 ARG A CA 1
ATOM 4588 C C . ARG A 1 585 ? 36.377 -0.715 -55.281 1.00 70.31 585 ARG A C 1
ATOM 4590 O O . ARG A 1 585 ? 36.438 0.307 -54.607 1.00 70.31 585 ARG A O 1
ATOM 4597 N N . VAL A 1 586 ? 36.716 -0.754 -56.567 1.00 71.25 586 VAL A N 1
ATOM 4598 C CA . VAL A 1 586 ? 37.287 0.376 -57.304 1.00 71.25 586 VAL A CA 1
ATOM 4599 C C . VAL A 1 586 ? 36.603 0.457 -58.665 1.00 71.25 586 VAL A C 1
ATOM 4601 O O . VAL A 1 586 ? 36.631 -0.512 -59.420 1.00 71.25 586 VAL A O 1
ATOM 4604 N N . GLY A 1 587 ? 36.004 1.604 -59.000 1.00 66.12 587 GLY A N 1
ATOM 4605 C CA . GLY A 1 587 ? 35.433 1.814 -60.333 1.00 66.12 587 GLY A CA 1
ATOM 4606 C C . GLY A 1 587 ? 33.964 1.401 -60.490 1.00 66.12 587 GLY A C 1
ATOM 4607 O O . GLY A 1 587 ? 33.462 1.368 -61.608 1.00 66.12 587 GLY A O 1
ATOM 4608 N N . TYR A 1 588 ? 33.260 1.037 -59.417 1.00 69.62 588 TYR A N 1
ATOM 4609 C CA . TYR A 1 588 ? 31.933 0.412 -59.498 1.00 69.62 588 TYR A CA 1
ATOM 4610 C C . TYR A 1 588 ? 30.801 1.411 -59.813 1.00 69.62 588 TYR A C 1
ATOM 4612 O O . TYR A 1 588 ? 29.999 1.184 -60.720 1.00 69.62 588 TYR A O 1
ATOM 4620 N N . LEU A 1 589 ? 30.725 2.519 -59.075 1.00 68.19 589 LEU A N 1
ATOM 4621 C CA . LEU A 1 589 ? 29.818 3.641 -59.328 1.00 68.19 589 LEU A CA 1
ATOM 4622 C C . LEU A 1 589 ? 30.388 4.560 -60.409 1.00 68.19 589 LEU A C 1
ATOM 4624 O O . LEU A 1 589 ? 29.637 5.114 -61.210 1.00 68.19 589 LEU A O 1
ATOM 4628 N N . SER A 1 590 ? 31.711 4.743 -60.412 1.00 67.81 590 SER A N 1
ATOM 4629 C CA . SER A 1 590 ? 32.403 5.682 -61.297 1.00 67.81 590 SER A CA 1
ATOM 4630 C C . SER A 1 590 ? 32.515 5.203 -62.739 1.00 67.81 590 SER A C 1
ATOM 4632 O O . SER A 1 590 ? 32.532 6.059 -63.616 1.00 67.81 590 SER A O 1
ATOM 4634 N N . GLN A 1 591 ? 32.496 3.895 -63.018 1.00 68.62 591 GLN A N 1
ATOM 4635 C CA . GLN A 1 591 ? 32.543 3.352 -64.378 1.00 68.62 591 GLN A CA 1
ATOM 4636 C C . GLN A 1 591 ? 31.330 2.455 -64.682 1.00 68.62 591 GLN A C 1
ATOM 4638 O O . GLN A 1 591 ? 31.268 1.286 -64.288 1.00 68.62 591 GLN A O 1
ATOM 4643 N N . GLN A 1 592 ? 30.394 2.969 -65.486 1.00 64.81 592 GLN A N 1
ATOM 4644 C CA . GLN A 1 592 ? 29.233 2.219 -65.978 1.00 64.81 592 GLN A CA 1
ATOM 4645 C C . GLN A 1 592 ? 29.185 2.208 -67.509 1.00 64.81 592 GLN A C 1
ATOM 4647 O O . GLN A 1 592 ? 29.373 3.233 -68.158 1.00 64.81 592 GLN A O 1
ATOM 4652 N N . TYR A 1 593 ? 28.916 1.039 -68.101 1.00 60.69 593 TYR A N 1
ATOM 4653 C CA . TYR A 1 593 ? 28.793 0.863 -69.559 1.00 60.69 593 TYR A CA 1
ATOM 4654 C C . TYR A 1 593 ? 30.002 1.395 -70.364 1.00 60.69 593 TYR A C 1
ATOM 4656 O O . TYR A 1 593 ? 29.830 1.994 -71.425 1.00 60.69 593 TYR A O 1
ATOM 4664 N N . GLY A 1 594 ? 31.228 1.215 -69.853 1.00 57.91 594 GLY A N 1
ATOM 4665 C CA . GLY A 1 594 ? 32.454 1.716 -70.492 1.00 57.91 594 GLY A CA 1
ATOM 4666 C C . GLY A 1 594 ? 32.637 3.235 -70.444 1.00 57.91 594 GLY A C 1
ATOM 4667 O O . GLY A 1 594 ? 33.529 3.763 -71.103 1.00 57.91 594 GLY A O 1
ATOM 4668 N N . ARG A 1 595 ? 31.807 3.954 -69.677 1.00 64.12 595 ARG A N 1
ATOM 4669 C CA . ARG A 1 595 ? 31.897 5.404 -69.485 1.00 64.12 595 ARG A CA 1
ATOM 4670 C C . ARG A 1 595 ? 32.146 5.737 -68.026 1.00 64.12 595 ARG A C 1
ATOM 4672 O O . ARG A 1 595 ? 31.589 5.111 -67.125 1.00 64.12 595 ARG A O 1
ATOM 4679 N N . TRP A 1 596 ? 32.949 6.770 -67.818 1.00 69.56 596 TRP A N 1
ATOM 4680 C CA . TRP A 1 596 ? 33.145 7.351 -66.502 1.00 69.56 596 TRP A CA 1
ATOM 4681 C C . TRP A 1 596 ? 32.002 8.322 -66.184 1.00 69.56 596 TRP A C 1
ATOM 4683 O O . TRP A 1 596 ? 31.758 9.261 -66.940 1.00 69.56 596 TRP A O 1
ATOM 4693 N N . SER A 1 597 ? 31.292 8.073 -65.085 1.00 68.31 597 SER A N 1
ATOM 4694 C CA . SER A 1 597 ? 30.269 8.966 -64.540 1.00 68.31 597 SER A CA 1
ATOM 4695 C C . SER A 1 597 ? 30.923 10.043 -63.692 1.00 68.31 597 SER A C 1
ATOM 4697 O O . SER A 1 597 ? 31.675 9.725 -62.768 1.00 68.31 597 SER A O 1
ATOM 4699 N N . LEU A 1 598 ? 30.576 11.308 -63.928 1.00 66.12 598 LEU A N 1
ATOM 4700 C CA . LEU A 1 598 ? 31.021 12.398 -63.059 1.00 66.12 598 LEU A CA 1
ATOM 4701 C C . LEU A 1 598 ? 30.453 12.225 -61.642 1.00 66.12 598 LEU A C 1
ATOM 4703 O O . LEU A 1 598 ? 31.167 12.401 -60.655 1.00 66.12 598 LEU A O 1
ATOM 4707 N N . LEU A 1 599 ? 29.189 11.808 -61.550 1.00 68.75 599 LEU A N 1
ATOM 4708 C CA . LEU A 1 599 ? 28.519 11.483 -60.295 1.00 68.75 599 LEU A CA 1
ATOM 4709 C C . LEU A 1 599 ? 29.222 10.330 -59.569 1.00 68.75 599 LEU A C 1
ATOM 4711 O O . LEU A 1 599 ? 29.556 10.445 -58.391 1.00 68.75 599 LEU A O 1
ATOM 4715 N N . GLY A 1 600 ? 29.494 9.232 -60.272 1.00 69.75 600 GLY A N 1
ATOM 4716 C CA . GLY A 1 600 ? 30.174 8.084 -59.683 1.00 69.75 600 GLY A CA 1
ATOM 4717 C C . GLY A 1 600 ? 31.612 8.386 -59.240 1.00 69.75 600 GLY A C 1
ATOM 4718 O O . GLY A 1 600 ? 32.030 7.917 -58.183 1.00 69.75 600 GLY A O 1
ATOM 4719 N N . ILE A 1 601 ? 32.343 9.225 -59.988 1.00 71.38 601 ILE A N 1
ATOM 4720 C CA . ILE A 1 601 ? 33.679 9.734 -59.626 1.00 71.38 601 ILE A CA 1
ATOM 4721 C C . ILE A 1 601 ? 33.620 10.513 -58.306 1.00 71.38 601 ILE A C 1
ATOM 4723 O O . ILE A 1 601 ? 34.421 10.258 -57.407 1.00 71.38 601 ILE A O 1
ATOM 4727 N N . VAL A 1 602 ? 32.666 11.440 -58.156 1.00 68.81 602 VAL A N 1
ATOM 4728 C CA . VAL A 1 602 ? 32.539 12.261 -56.939 1.00 68.81 602 VAL A CA 1
ATOM 4729 C C . VAL A 1 602 ? 32.078 11.434 -55.735 1.00 68.81 602 VAL A C 1
ATOM 4731 O O . VAL A 1 602 ? 32.576 11.641 -54.624 1.00 68.81 602 VAL A O 1
ATOM 4734 N N . LEU A 1 603 ? 31.161 10.486 -55.942 1.00 70.94 603 LEU A N 1
ATOM 4735 C CA . LEU A 1 603 ? 30.655 9.610 -54.886 1.00 70.94 603 LEU A CA 1
ATOM 4736 C C . LEU A 1 603 ? 31.768 8.709 -54.340 1.00 70.94 603 LEU A C 1
ATOM 4738 O O . LEU A 1 603 ? 32.072 8.807 -53.147 1.00 70.94 603 LEU A O 1
ATOM 4742 N N . GLU A 1 604 ? 32.467 7.970 -55.208 1.00 70.94 604 GLU A N 1
ATOM 4743 C CA . GLU A 1 604 ? 33.598 7.110 -54.817 1.00 70.94 604 GLU A CA 1
ATOM 4744 C C . GLU A 1 604 ? 34.834 7.898 -54.351 1.00 70.94 604 GLU A C 1
ATOM 4746 O O . GLU A 1 604 ? 35.751 7.325 -53.770 1.00 70.94 604 GLU A O 1
ATOM 4751 N N . GLY A 1 605 ? 34.861 9.220 -54.553 1.00 66.25 605 GLY A N 1
ATOM 4752 C CA . GLY A 1 605 ? 35.932 10.093 -54.071 1.00 66.25 605 GLY A CA 1
ATOM 4753 C C . GLY A 1 605 ? 37.176 10.124 -54.960 1.00 66.25 605 GLY A C 1
ATOM 4754 O O . GLY A 1 605 ? 38.255 10.482 -54.482 1.00 66.25 605 GLY A O 1
ATOM 4755 N N . TRP A 1 606 ? 37.031 9.789 -56.242 1.00 69.31 606 TRP A N 1
ATOM 4756 C CA . TRP A 1 606 ? 38.099 9.913 -57.227 1.00 69.31 606 TRP A CA 1
ATOM 4757 C C . TRP A 1 606 ? 38.508 11.374 -57.420 1.00 69.31 606 TRP A C 1
ATOM 4759 O O . TRP A 1 606 ? 37.677 12.282 -57.495 1.00 69.31 606 TRP A O 1
ATOM 4769 N N . ARG A 1 607 ? 39.815 11.604 -57.540 1.00 65.25 607 ARG A N 1
ATOM 4770 C CA . ARG A 1 607 ? 40.403 12.905 -57.871 1.00 65.25 607 ARG A CA 1
ATOM 4771 C C . ARG A 1 607 ? 41.159 12.781 -59.179 1.00 65.25 607 ARG A C 1
ATOM 4773 O O . ARG A 1 607 ? 42.053 11.952 -59.281 1.00 65.25 607 ARG A O 1
ATOM 4780 N N . GLY A 1 608 ? 40.794 13.591 -60.167 1.00 62.00 608 GLY A N 1
ATOM 4781 C CA . GLY A 1 608 ? 41.389 13.551 -61.500 1.00 62.00 608 GLY A CA 1
ATOM 4782 C C . GLY A 1 608 ? 42.168 14.818 -61.836 1.00 62.00 608 GLY A C 1
ATOM 4783 O O . GLY A 1 608 ? 41.722 15.917 -61.502 1.00 62.00 608 GLY A O 1
ATOM 4784 N N . VAL A 1 609 ? 43.292 14.675 -62.539 1.00 61.09 609 VAL A N 1
ATOM 4785 C CA . VAL A 1 609 ? 44.006 15.784 -63.190 1.00 61.09 609 VAL A CA 1
ATOM 4786 C C . VAL A 1 609 ? 44.238 15.430 -64.665 1.00 61.09 609 VAL A C 1
ATOM 4788 O O . VAL A 1 609 ? 44.656 14.307 -64.955 1.00 61.09 609 VAL A O 1
ATOM 4791 N N . PRO A 1 610 ? 43.971 16.345 -65.615 1.00 59.53 610 PRO A N 1
ATOM 4792 C CA . PRO A 1 610 ? 44.318 16.118 -67.015 1.00 59.53 610 PRO A CA 1
ATOM 4793 C C . PRO A 1 610 ? 45.845 16.101 -67.184 1.00 59.53 610 PRO A C 1
ATOM 4795 O O . PRO A 1 610 ? 46.520 17.046 -66.778 1.00 59.53 610 PRO A O 1
ATOM 4798 N N . THR A 1 611 ? 46.388 15.041 -67.786 1.00 58.94 611 THR A N 1
ATOM 4799 C CA . THR A 1 611 ? 47.827 14.894 -68.091 1.00 58.94 611 THR A CA 1
ATOM 4800 C C . THR A 1 611 ? 48.155 15.169 -69.562 1.00 58.94 611 THR A C 1
ATOM 4802 O O . THR A 1 611 ? 49.324 15.249 -69.926 1.00 58.94 611 THR A O 1
ATOM 4805 N N . GLY A 1 612 ? 47.136 15.357 -70.407 1.00 60.94 612 GLY A N 1
ATOM 4806 C CA . GLY A 1 612 ? 47.260 15.621 -71.841 1.00 60.94 612 GLY A CA 1
ATOM 4807 C C . GLY A 1 612 ? 45.891 15.838 -72.506 1.00 60.94 612 GLY A C 1
ATOM 4808 O O . GLY A 1 612 ? 44.867 15.803 -71.824 1.00 60.94 612 GLY A O 1
ATOM 4809 N N . PRO A 1 613 ? 45.827 16.039 -73.838 1.00 55.59 613 PRO A N 1
ATOM 4810 C CA . PRO A 1 613 ? 44.574 16.334 -74.548 1.00 55.59 613 PRO A CA 1
ATOM 4811 C C . PRO A 1 613 ? 43.554 15.182 -74.519 1.00 55.59 613 PRO A C 1
ATOM 4813 O O . PRO A 1 613 ? 42.373 15.405 -74.772 1.00 55.59 613 PRO A O 1
ATOM 4816 N N . LYS A 1 614 ? 44.001 13.952 -74.226 1.00 58.34 614 LYS A N 1
ATOM 4817 C CA . LYS A 1 614 ? 43.166 12.744 -74.097 1.00 58.34 614 LYS A CA 1
ATOM 4818 C C . LYS A 1 614 ? 43.684 11.784 -73.013 1.00 58.34 614 LYS A C 1
ATOM 4820 O O . LYS A 1 614 ? 43.488 10.577 -73.129 1.00 58.34 614 LYS A O 1
ATOM 4825 N N . SER A 1 615 ? 44.388 12.297 -72.001 1.00 62.50 615 SER A N 1
ATOM 4826 C CA . SER A 1 615 ? 44.908 11.481 -70.898 1.00 62.50 615 SER A CA 1
ATOM 4827 C C . SER A 1 615 ? 44.591 12.093 -69.539 1.00 62.50 615 SER A C 1
ATOM 4829 O O . SER A 1 615 ? 44.652 13.313 -69.357 1.00 62.50 615 SER A O 1
ATOM 4831 N N . PHE A 1 616 ? 44.235 11.233 -68.588 1.00 66.81 616 PHE A N 1
ATOM 4832 C CA . PHE A 1 616 ? 43.810 11.622 -67.248 1.00 66.81 616 PHE A CA 1
ATOM 4833 C C . PHE A 1 616 ? 44.521 10.769 -66.211 1.00 66.81 616 PHE A C 1
ATOM 4835 O O . PHE A 1 616 ? 44.590 9.550 -66.340 1.00 66.81 616 PHE A O 1
ATOM 4842 N N . LEU A 1 617 ? 45.000 11.409 -65.154 1.00 67.81 617 LEU A N 1
ATOM 4843 C CA . LEU A 1 617 ? 45.482 10.721 -63.969 1.00 67.81 617 LEU A CA 1
ATOM 4844 C C . LEU A 1 617 ? 44.395 10.789 -62.903 1.00 67.81 617 LEU A C 1
ATOM 4846 O O . LEU A 1 617 ? 44.009 11.885 -62.497 1.00 67.81 617 LEU A O 1
ATOM 4850 N N . MET A 1 618 ? 43.886 9.637 -62.476 1.00 70.75 618 MET A N 1
ATOM 4851 C CA . MET A 1 618 ? 42.843 9.520 -61.463 1.00 70.75 618 MET A CA 1
ATOM 4852 C C . MET A 1 618 ? 43.386 8.824 -60.216 1.00 70.75 618 MET A C 1
ATOM 4854 O O . MET A 1 618 ? 44.014 7.778 -60.307 1.00 70.75 618 MET A O 1
ATOM 4858 N N . ALA A 1 619 ? 43.132 9.389 -59.042 1.00 65.25 619 ALA A N 1
ATOM 4859 C CA . ALA A 1 619 ? 43.533 8.834 -57.757 1.00 65.25 619 ALA A CA 1
ATOM 4860 C C . ALA A 1 619 ? 42.304 8.550 -56.891 1.00 65.25 619 ALA A C 1
ATOM 4862 O O . ALA A 1 619 ? 41.443 9.420 -56.736 1.00 65.25 619 ALA A O 1
ATOM 4863 N N . CYS A 1 620 ? 42.241 7.365 -56.287 1.00 66.00 620 CYS A N 1
ATOM 4864 C CA . CYS A 1 620 ? 41.253 7.021 -55.269 1.00 66.00 620 CYS A CA 1
ATOM 4865 C C . CYS A 1 620 ? 41.884 6.102 -54.217 1.00 66.00 620 CYS A C 1
ATOM 4867 O O . CYS A 1 620 ? 42.520 5.102 -54.547 1.00 66.00 620 CYS A O 1
ATOM 4869 N N . HIS A 1 621 ? 41.719 6.447 -52.936 1.00 63.78 621 HIS A N 1
ATOM 4870 C CA . HIS A 1 621 ? 42.387 5.776 -51.815 1.00 63.78 621 HIS A CA 1
ATOM 4871 C C . HIS A 1 621 ? 43.913 5.663 -52.027 1.00 63.78 621 HIS A C 1
ATOM 4873 O O . HIS A 1 621 ? 44.596 6.679 -52.118 1.00 63.78 621 HIS A O 1
ATOM 4879 N N . SER A 1 622 ? 44.446 4.439 -52.095 1.00 59.31 622 SER A N 1
ATOM 4880 C CA . SER A 1 622 ? 45.860 4.133 -52.330 1.00 59.31 622 SER A CA 1
ATOM 4881 C C . SER A 1 622 ? 46.142 3.678 -53.765 1.00 59.31 622 SER A C 1
ATOM 4883 O O . SER A 1 622 ? 47.136 2.993 -53.990 1.00 59.31 622 SER A O 1
ATOM 4885 N N . MET A 1 623 ? 45.246 3.968 -54.707 1.00 63.06 623 MET A N 1
ATOM 4886 C CA . MET A 1 623 ? 45.375 3.586 -56.109 1.00 63.06 623 MET A CA 1
ATOM 4887 C C . MET A 1 623 ? 45.430 4.831 -56.984 1.00 63.06 623 MET A C 1
ATOM 4889 O O . MET A 1 623 ? 44.561 5.705 -56.906 1.00 63.06 623 MET A O 1
ATOM 4893 N N . LEU A 1 624 ? 46.445 4.879 -57.836 1.00 66.50 624 LEU A N 1
ATOM 4894 C CA . LEU A 1 624 ? 46.592 5.857 -58.899 1.00 66.50 624 LEU A CA 1
ATOM 4895 C C . LEU A 1 624 ? 46.439 5.129 -60.237 1.00 66.50 624 LEU A C 1
ATOM 4897 O O . LEU A 1 624 ? 47.069 4.101 -60.459 1.00 66.50 624 LEU A O 1
ATOM 4901 N N . VAL A 1 625 ? 45.580 5.651 -61.104 1.00 68.94 625 VAL A N 1
ATOM 4902 C CA . VAL A 1 625 ? 45.253 5.090 -62.414 1.00 68.94 625 VAL A CA 1
ATOM 4903 C C . VAL A 1 625 ? 45.549 6.139 -63.476 1.00 68.94 625 VAL A C 1
ATOM 4905 O O . VAL A 1 625 ? 44.965 7.225 -63.467 1.00 68.94 625 VAL A O 1
ATOM 4908 N N . HIS A 1 626 ? 46.444 5.816 -64.406 1.00 67.25 626 HIS A N 1
ATOM 4909 C CA . HIS A 1 626 ? 46.649 6.619 -65.607 1.00 67.25 626 HIS A CA 1
ATOM 4910 C C . HIS A 1 626 ? 45.777 6.082 -66.748 1.00 67.25 626 HIS A C 1
ATOM 4912 O O . HIS A 1 626 ? 45.896 4.919 -67.118 1.00 67.25 626 HIS A O 1
ATOM 4918 N N . LEU A 1 627 ? 44.891 6.926 -67.284 1.00 66.69 627 LEU A N 1
ATOM 4919 C CA . LEU A 1 627 ? 44.015 6.633 -68.419 1.00 66.69 627 LEU A CA 1
ATOM 4920 C C . LEU A 1 627 ? 44.582 7.314 -69.666 1.00 66.69 627 LEU A C 1
ATOM 4922 O O . LEU A 1 627 ? 44.589 8.545 -69.738 1.00 66.69 627 LEU A O 1
ATOM 4926 N N . SER A 1 628 ? 45.042 6.536 -70.649 1.00 60.09 628 SER A N 1
ATOM 4927 C CA . SER A 1 628 ? 45.557 7.054 -71.926 1.00 60.09 628 SER A CA 1
ATOM 4928 C C . SER A 1 628 ? 44.567 6.850 -73.085 1.00 60.09 628 SER A C 1
ATOM 4930 O O . SER A 1 628 ? 43.661 6.019 -73.016 1.00 60.09 628 SER A O 1
ATOM 4932 N N . ALA A 1 629 ? 44.757 7.580 -74.191 1.00 50.72 629 ALA A N 1
ATOM 4933 C CA . ALA A 1 629 ? 43.894 7.526 -75.379 1.00 50.72 629 ALA A CA 1
ATOM 4934 C C . ALA A 1 629 ? 43.804 6.137 -76.057 1.00 50.72 629 ALA A C 1
ATOM 4936 O O . ALA A 1 629 ? 42.973 5.960 -76.945 1.00 50.72 629 ALA A O 1
ATOM 4937 N N . GLY A 1 630 ? 44.637 5.170 -75.648 1.00 51.25 630 GLY A N 1
ATOM 4938 C CA . GLY A 1 630 ? 44.615 3.776 -76.105 1.00 51.25 630 GLY A CA 1
ATOM 4939 C C . GLY A 1 630 ? 43.931 2.794 -75.147 1.00 51.25 630 GLY A C 1
ATOM 4940 O O . GLY A 1 630 ? 44.049 1.592 -75.351 1.00 51.25 630 GLY A O 1
ATOM 4941 N N . GLY A 1 631 ? 43.263 3.274 -74.091 1.00 54.94 631 GLY A N 1
ATOM 4942 C CA . GLY A 1 631 ? 42.572 2.430 -73.109 1.00 54.94 631 GLY A CA 1
ATOM 4943 C C . GLY A 1 631 ? 43.479 1.804 -72.049 1.00 54.94 631 GLY A C 1
ATOM 4944 O O . GLY A 1 631 ? 42.963 1.181 -71.131 1.00 54.94 631 GLY A O 1
ATOM 4945 N N . THR A 1 632 ? 44.799 1.996 -72.122 1.00 53.72 632 THR A N 1
ATOM 4946 C CA . THR A 1 632 ? 45.738 1.426 -71.148 1.00 53.72 632 THR A CA 1
ATOM 4947 C C . THR A 1 632 ? 45.508 2.005 -69.750 1.00 53.72 632 THR A C 1
ATOM 4949 O O . THR A 1 632 ? 45.385 3.222 -69.587 1.00 53.72 632 THR A O 1
ATOM 4952 N N . VAL A 1 633 ? 45.434 1.108 -68.762 1.00 59.41 633 VAL A N 1
ATOM 4953 C CA . VAL A 1 633 ? 45.285 1.402 -67.332 1.00 59.41 633 VAL A CA 1
ATOM 4954 C C . VAL A 1 633 ? 46.533 0.892 -66.625 1.00 59.41 633 VAL A C 1
ATOM 4956 O O . VAL A 1 633 ? 46.733 -0.314 -66.515 1.00 59.41 633 VAL A O 1
ATOM 4959 N N . GLU A 1 634 ? 47.362 1.807 -66.132 1.00 58.72 634 GLU A N 1
ATOM 4960 C CA . GLU A 1 634 ? 48.518 1.463 -65.299 1.00 58.72 634 GLU A CA 1
ATOM 4961 C C . GLU A 1 634 ? 48.183 1.760 -63.830 1.00 58.72 634 GLU A C 1
ATOM 4963 O O . GLU A 1 634 ? 48.012 2.935 -63.479 1.00 58.72 634 GLU A O 1
ATOM 4968 N N . PRO A 1 635 ? 48.021 0.729 -62.973 1.00 58.06 635 PRO A N 1
ATOM 4969 C CA . PRO A 1 635 ? 47.846 0.929 -61.543 1.00 58.06 635 PRO A CA 1
ATOM 4970 C C . PRO A 1 635 ? 49.194 1.204 -60.868 1.00 58.06 635 PRO A C 1
ATOM 4972 O O . PRO A 1 635 ? 50.135 0.423 -60.980 1.00 58.06 635 PRO A O 1
ATOM 4975 N N . LEU A 1 636 ? 49.261 2.276 -60.088 1.00 57.09 636 LEU A N 1
ATOM 4976 C CA . LEU A 1 636 ? 50.362 2.557 -59.167 1.00 57.09 636 LEU A CA 1
ATOM 4977 C C . LEU A 1 636 ? 49.813 2.509 -57.734 1.00 57.09 636 LEU A C 1
ATOM 4979 O O . LEU A 1 636 ? 48.854 3.213 -57.400 1.00 57.09 636 LEU A O 1
ATOM 4983 N N . ILE A 1 637 ? 50.394 1.658 -56.883 1.00 53.78 637 ILE A N 1
ATOM 4984 C CA . ILE A 1 637 ? 49.997 1.525 -55.475 1.00 53.78 637 ILE A CA 1
ATOM 4985 C C . ILE A 1 637 ? 50.670 2.651 -54.677 1.00 53.78 637 ILE A C 1
ATOM 4987 O O . ILE A 1 637 ? 51.890 2.732 -54.593 1.00 53.78 637 ILE A O 1
ATOM 4991 N N . CYS A 1 638 ? 49.888 3.519 -54.031 1.00 47.56 638 CYS A N 1
ATOM 4992 C CA . CYS A 1 638 ? 50.401 4.704 -53.327 1.00 47.56 638 CYS A CA 1
ATOM 4993 C C . CYS A 1 638 ? 51.322 4.398 -52.131 1.00 47.56 638 CYS A C 1
ATOM 4995 O O . CYS A 1 638 ? 51.948 5.323 -51.625 1.00 47.56 638 CYS A O 1
ATOM 4997 N N . LYS A 1 639 ? 51.412 3.147 -51.651 1.00 45.75 639 LYS A N 1
ATOM 4998 C CA . LYS A 1 639 ? 52.383 2.764 -50.604 1.00 45.75 639 LYS A CA 1
ATOM 4999 C C . LYS A 1 639 ? 53.835 2.904 -51.070 1.00 45.75 639 LYS A C 1
ATOM 5001 O O . LYS A 1 639 ? 54.695 3.149 -50.232 1.00 45.75 639 LYS A O 1
ATOM 5006 N N . ASP A 1 640 ? 54.069 2.817 -52.376 1.00 42.88 640 ASP A N 1
ATOM 5007 C CA . ASP A 1 640 ? 55.402 2.888 -52.981 1.00 42.88 640 ASP A CA 1
ATOM 5008 C C . ASP A 1 640 ? 55.759 4.317 -53.429 1.00 42.88 640 ASP A C 1
ATOM 5010 O O . ASP A 1 640 ? 56.864 4.593 -53.891 1.00 42.88 640 ASP A O 1
ATOM 5014 N N . ILE A 1 641 ? 54.831 5.265 -53.257 1.00 44.84 641 ILE A N 1
ATOM 5015 C CA . ILE A 1 641 ? 55.044 6.681 -53.549 1.00 44.84 641 ILE A CA 1
ATOM 5016 C C . ILE A 1 641 ? 55.392 7.370 -52.233 1.00 44.84 641 ILE A C 1
ATOM 5018 O O . ILE A 1 641 ? 54.526 7.630 -51.398 1.00 44.84 641 ILE A O 1
ATOM 5022 N N . THR A 1 642 ? 56.675 7.683 -52.042 1.00 48.69 642 THR A N 1
ATOM 5023 C CA . THR A 1 642 ? 57.100 8.477 -50.883 1.00 48.69 642 THR A CA 1
ATOM 5024 C C . THR A 1 642 ? 56.361 9.828 -50.862 1.00 48.69 642 THR A C 1
ATOM 5026 O O . THR A 1 642 ? 56.009 10.352 -51.925 1.00 48.69 642 THR A O 1
ATOM 5029 N N . PRO A 1 643 ? 56.133 10.445 -49.686 1.00 46.25 643 PRO A N 1
ATOM 5030 C CA . PRO A 1 643 ? 55.538 11.784 -49.595 1.00 46.25 643 PRO A CA 1
ATOM 5031 C C . PRO A 1 643 ? 56.262 12.817 -50.471 1.00 46.25 643 PRO A C 1
ATOM 5033 O O . PRO A 1 643 ? 55.647 13.734 -51.014 1.00 46.25 643 PRO A O 1
ATOM 5036 N N . ASP A 1 644 ? 57.566 12.618 -50.662 1.00 46.28 644 ASP A N 1
ATOM 5037 C CA . ASP A 1 644 ? 58.414 13.435 -51.517 1.00 46.28 644 ASP A CA 1
ATOM 5038 C C . ASP A 1 644 ? 58.138 13.184 -53.013 1.00 46.28 644 ASP A C 1
ATOM 5040 O O . ASP A 1 644 ? 58.017 14.130 -53.789 1.00 46.28 644 ASP A O 1
ATOM 5044 N N . SER A 1 645 ? 57.920 11.928 -53.417 1.00 44.28 645 SER A N 1
ATOM 5045 C CA . SER A 1 645 ? 57.470 11.552 -54.766 1.00 44.28 645 SER A CA 1
ATOM 5046 C C . SER A 1 645 ? 56.075 12.104 -55.083 1.00 44.28 645 SER A C 1
ATOM 5048 O O . SER A 1 645 ? 55.847 12.589 -56.188 1.00 44.28 645 SER A O 1
ATOM 5050 N N . PHE A 1 646 ? 55.156 12.100 -54.111 1.00 45.97 646 PHE A N 1
ATOM 5051 C CA . PHE A 1 646 ? 53.822 12.690 -54.258 1.00 45.97 646 PHE A CA 1
ATOM 5052 C C . PHE A 1 646 ? 53.896 14.215 -54.418 1.00 45.97 646 PHE A C 1
ATOM 5054 O O . PHE A 1 646 ? 53.275 14.773 -55.322 1.00 45.97 646 PHE A O 1
ATOM 5061 N N . ASN A 1 647 ? 54.716 14.894 -53.609 1.00 46.06 647 ASN A N 1
ATOM 5062 C CA . ASN A 1 647 ? 54.941 16.335 -53.727 1.00 46.06 647 ASN A CA 1
ATOM 5063 C C . ASN A 1 647 ? 55.639 16.715 -55.039 1.00 46.06 647 ASN A C 1
ATOM 5065 O O . ASN A 1 647 ? 55.264 17.714 -55.651 1.00 46.06 647 ASN A O 1
ATOM 5069 N N . LYS A 1 648 ? 56.593 15.908 -55.520 1.00 46.53 648 LYS A N 1
ATOM 5070 C CA . LYS A 1 648 ? 57.229 16.080 -56.838 1.00 46.53 648 LYS A CA 1
ATOM 5071 C C . LYS A 1 648 ? 56.233 15.888 -57.979 1.00 46.53 648 LYS A C 1
ATOM 5073 O O . LYS A 1 648 ? 56.249 16.679 -58.919 1.00 46.53 648 LYS A O 1
ATOM 5078 N N . LEU A 1 649 ? 55.317 14.922 -57.871 1.00 48.06 649 LEU A N 1
ATOM 5079 C CA . LEU A 1 649 ? 54.236 14.721 -58.843 1.00 48.06 649 LEU A CA 1
ATOM 5080 C C . LEU A 1 649 ? 53.292 15.932 -58.876 1.00 48.06 649 LEU A C 1
ATOM 5082 O O . LEU A 1 649 ? 52.981 16.447 -59.948 1.00 48.06 649 LEU A O 1
ATOM 5086 N N . VAL A 1 650 ? 52.907 16.438 -57.698 1.00 47.44 650 VAL A N 1
ATOM 5087 C CA . VAL A 1 650 ? 52.077 17.642 -57.540 1.00 47.44 650 VAL A CA 1
ATOM 5088 C C . VAL A 1 650 ? 52.791 18.888 -58.093 1.00 47.44 650 VAL A C 1
ATOM 5090 O O . VAL A 1 650 ? 52.177 19.673 -58.821 1.00 47.44 650 VAL A O 1
ATOM 5093 N N . LEU A 1 651 ? 54.090 19.056 -57.833 1.00 45.31 651 LEU A N 1
ATOM 5094 C CA . LEU A 1 651 ? 54.917 20.147 -58.366 1.00 45.31 651 LEU A CA 1
ATOM 5095 C C . LEU A 1 651 ? 55.092 20.066 -59.889 1.00 45.31 651 LEU A C 1
ATOM 5097 O O . LEU A 1 651 ? 54.978 21.092 -60.563 1.00 45.31 651 LEU A O 1
ATOM 5101 N N . ALA A 1 652 ? 55.272 18.869 -60.452 1.00 44.91 652 ALA A N 1
ATOM 5102 C CA . ALA A 1 652 ? 55.310 18.656 -61.899 1.00 44.91 652 ALA A CA 1
ATOM 5103 C C . ALA A 1 652 ? 53.987 19.088 -62.564 1.00 44.91 652 ALA A C 1
ATOM 5105 O O . ALA A 1 652 ? 54.000 19.782 -63.584 1.00 44.91 652 ALA A O 1
ATOM 5106 N N . THR A 1 653 ? 52.839 18.803 -61.933 1.00 43.28 653 THR A N 1
ATOM 5107 C CA . THR A 1 653 ? 51.524 19.313 -62.372 1.00 43.28 653 THR A CA 1
ATOM 5108 C C . THR A 1 653 ? 51.367 20.833 -62.259 1.00 43.28 653 THR A C 1
ATOM 5110 O O . THR A 1 653 ? 50.645 21.431 -63.059 1.00 43.28 653 THR A O 1
ATOM 5113 N N . VAL A 1 654 ? 52.033 21.491 -61.305 1.00 40.25 654 VAL A N 1
ATOM 5114 C CA . VAL A 1 654 ? 52.009 22.960 -61.179 1.00 40.25 654 VAL A CA 1
ATOM 5115 C C . VAL A 1 654 ? 52.897 23.622 -62.238 1.00 40.25 654 VAL A C 1
ATOM 5117 O O . VAL A 1 654 ? 52.491 24.624 -62.830 1.00 40.25 654 VAL A O 1
ATOM 5120 N N . CYS A 1 655 ? 54.063 23.046 -62.544 1.00 37.59 655 CYS A N 1
ATOM 5121 C CA . CYS A 1 655 ? 54.957 23.545 -63.593 1.00 37.59 655 CYS A CA 1
ATOM 5122 C C . CYS A 1 655 ? 54.339 23.450 -64.996 1.00 37.59 655 CYS A C 1
ATOM 5124 O O . CYS A 1 655 ? 54.496 24.376 -65.792 1.00 37.59 655 CYS A O 1
ATOM 5126 N N . MET A 1 656 ? 53.564 22.402 -65.296 1.00 39.72 656 MET A N 1
ATOM 5127 C CA . MET A 1 656 ? 52.875 22.294 -66.591 1.00 39.72 656 MET A CA 1
ATOM 5128 C C . MET A 1 656 ? 51.723 23.295 -66.763 1.00 39.72 656 MET A C 1
ATOM 5130 O O . MET A 1 656 ? 51.444 23.721 -67.881 1.00 39.72 656 MET A O 1
ATOM 5134 N N . LYS A 1 657 ? 51.095 23.747 -65.669 1.00 36.94 657 LYS A N 1
ATOM 5135 C CA . LYS A 1 657 ? 50.075 24.813 -65.702 1.00 36.94 657 LYS A CA 1
ATOM 5136 C C . LYS A 1 657 ? 50.646 26.213 -65.970 1.00 36.94 657 LYS A C 1
ATOM 5138 O O . LYS A 1 657 ? 49.877 27.115 -66.286 1.00 36.94 657 LYS A O 1
ATOM 5143 N N . LYS A 1 658 ? 51.965 26.416 -65.853 1.00 33.50 658 LYS A N 1
ATOM 5144 C CA . LYS A 1 658 ? 52.635 27.726 -65.980 1.00 33.50 658 LYS A CA 1
ATOM 5145 C C . LYS A 1 658 ? 53.322 27.979 -67.334 1.00 33.50 658 LYS A C 1
ATOM 5147 O O . LYS A 1 658 ? 54.217 28.815 -67.402 1.00 33.50 658 LYS A O 1
ATOM 5152 N N . ARG A 1 659 ? 52.904 27.336 -68.431 1.00 34.88 659 ARG A N 1
ATOM 5153 C CA . ARG A 1 659 ? 53.281 27.788 -69.788 1.00 34.88 659 ARG A CA 1
ATOM 5154 C C . ARG A 1 659 ? 52.131 28.567 -70.434 1.00 34.88 659 ARG A C 1
ATOM 5156 O O . ARG A 1 659 ? 51.200 27.943 -70.938 1.00 34.88 659 ARG A O 1
ATOM 5163 N N . PRO A 1 660 ? 52.159 29.912 -70.427 1.00 34.03 660 PRO A N 1
ATOM 5164 C CA . PRO A 1 660 ? 51.260 30.695 -71.254 1.00 34.03 660 PRO A CA 1
ATOM 5165 C C . PRO A 1 660 ? 51.799 30.730 -72.692 1.00 34.03 660 PRO A C 1
ATOM 5167 O O . PRO A 1 660 ? 52.933 31.139 -72.921 1.00 34.03 660 PRO A O 1
ATOM 5170 N N . GLY A 1 661 ? 50.959 30.348 -73.655 1.00 33.69 661 GLY A N 1
ATOM 5171 C CA . GLY A 1 661 ? 51.083 30.809 -75.039 1.00 33.69 661 GLY A CA 1
ATOM 5172 C C . GLY A 1 661 ? 51.601 29.806 -76.077 1.00 33.69 661 GLY A C 1
ATOM 5173 O O . GLY A 1 661 ? 52.737 29.360 -76.030 1.00 33.69 661 GLY A O 1
ATOM 5174 N N . SER A 1 662 ? 50.740 29.584 -77.075 1.00 26.45 662 SER A N 1
ATOM 5175 C CA . SER A 1 662 ? 51.018 29.287 -78.488 1.00 26.45 662 SER A CA 1
ATOM 5176 C C . SER A 1 662 ? 51.749 27.996 -78.897 1.00 26.45 662 SER A C 1
ATOM 5178 O O . SER A 1 662 ? 52.948 27.813 -78.734 1.00 26.45 662 SER A O 1
ATOM 5180 N N . ILE A 1 663 ? 50.962 27.169 -79.585 1.00 40.38 663 ILE A N 1
ATOM 5181 C CA . ILE A 1 663 ? 51.269 26.278 -80.716 1.00 40.38 663 ILE A CA 1
ATOM 5182 C C . ILE A 1 663 ? 52.585 26.616 -81.451 1.00 40.38 663 ILE A C 1
ATOM 5184 O O . ILE A 1 663 ? 52.694 27.726 -81.958 1.00 40.38 663 ILE A O 1
ATOM 5188 N N . VAL A 1 664 ? 53.506 25.640 -81.560 1.00 29.55 664 VAL A N 1
ATOM 5189 C CA . VAL A 1 664 ? 54.114 25.045 -82.788 1.00 29.55 664 VAL A CA 1
ATOM 5190 C C . VAL A 1 664 ? 54.820 23.733 -82.359 1.00 29.55 664 VAL A C 1
ATOM 5192 O O . VAL A 1 664 ? 55.447 23.713 -81.299 1.00 29.55 664 VAL A O 1
ATOM 5195 N N . PRO A 1 665 ? 54.718 22.615 -83.111 1.00 46.19 665 PRO A N 1
ATOM 5196 C CA . PRO A 1 665 ? 55.280 21.331 -82.702 1.00 46.19 665 PRO A CA 1
ATOM 5197 C C . PRO A 1 665 ? 56.778 21.260 -83.020 1.00 46.19 665 PRO A C 1
ATOM 5199 O O . PRO A 1 665 ? 57.177 21.293 -84.181 1.00 46.19 665 PRO A O 1
ATOM 5202 N N . THR A 1 666 ? 57.618 21.089 -82.004 1.00 29.44 666 THR A N 1
ATOM 5203 C CA . THR A 1 666 ? 59.009 20.665 -82.194 1.00 29.44 666 THR A CA 1
ATOM 5204 C C . THR A 1 666 ? 59.193 19.249 -81.661 1.00 29.44 666 THR A C 1
ATOM 5206 O O . THR A 1 666 ? 59.015 18.956 -80.480 1.00 29.44 666 THR A O 1
ATOM 5209 N N . ILE A 1 667 ? 59.587 18.360 -82.575 1.00 39.50 667 ILE A N 1
ATOM 5210 C CA . ILE A 1 667 ? 59.899 16.932 -82.378 1.00 39.50 667 ILE A CA 1
ATOM 5211 C C . ILE A 1 667 ? 61.007 16.709 -81.315 1.00 39.50 667 ILE A C 1
ATOM 5213 O O . ILE A 1 667 ? 61.244 15.584 -80.879 1.00 39.50 667 ILE A O 1
ATOM 5217 N N . SER A 1 668 ? 61.647 17.771 -80.814 1.00 34.22 668 SER A N 1
ATOM 5218 C CA . SER A 1 668 ? 62.638 17.714 -79.736 1.00 34.22 668 SER A CA 1
ATOM 5219 C C . SER A 1 668 ? 62.050 17.406 -78.349 1.00 34.22 668 SER A C 1
ATOM 5221 O O . SER A 1 668 ? 62.736 16.775 -77.548 1.00 34.22 668 SER A O 1
ATOM 5223 N N . ALA A 1 669 ? 60.786 17.749 -78.062 1.00 36.12 669 ALA A N 1
ATOM 5224 C CA . ALA A 1 669 ? 60.197 17.539 -76.728 1.00 36.12 669 ALA A CA 1
ATOM 5225 C C . ALA A 1 669 ? 59.894 16.060 -76.408 1.00 36.12 669 ALA A C 1
ATOM 5227 O O . ALA A 1 669 ? 59.990 15.639 -75.257 1.00 36.12 669 ALA A O 1
ATOM 5228 N N . ALA A 1 670 ? 59.600 15.248 -77.430 1.00 37.06 670 ALA A N 1
ATOM 5229 C CA . ALA A 1 670 ? 59.405 13.804 -77.274 1.00 37.06 670 ALA A CA 1
ATOM 5230 C C . ALA A 1 670 ? 60.729 13.048 -77.052 1.00 37.06 670 ALA A C 1
ATOM 5232 O O . ALA A 1 670 ? 60.734 11.960 -76.481 1.00 37.06 670 ALA A O 1
ATOM 5233 N N . ARG A 1 671 ? 61.867 13.622 -77.476 1.00 33.34 671 ARG A N 1
ATOM 5234 C CA . ARG A 1 671 ? 63.200 13.079 -77.169 1.00 33.34 671 ARG A CA 1
ATOM 5235 C C . ARG A 1 671 ? 63.615 13.388 -75.733 1.00 33.34 671 ARG A C 1
ATOM 5237 O O . ARG A 1 671 ? 64.197 12.523 -75.091 1.00 33.34 671 ARG A O 1
ATOM 5244 N N . GLN A 1 672 ? 63.240 14.562 -75.224 1.00 35.00 672 GLN A N 1
ATOM 5245 C CA . GLN A 1 672 ? 63.551 14.982 -73.858 1.00 35.00 672 GLN A CA 1
ATOM 5246 C C . GLN A 1 672 ? 62.734 14.202 -72.815 1.00 35.00 672 GLN A C 1
ATOM 5248 O O . GLN A 1 672 ? 63.315 13.678 -71.875 1.00 35.00 672 GLN A O 1
ATOM 5253 N N . SER A 1 673 ? 61.432 13.962 -73.045 1.00 40.03 673 SER A N 1
ATOM 5254 C CA . SER A 1 673 ? 60.634 13.132 -72.123 1.00 40.03 673 SER A CA 1
ATOM 5255 C C . SER A 1 673 ? 61.060 11.660 -72.111 1.00 40.03 673 SER A C 1
ATOM 5257 O O . SER A 1 673 ? 60.883 10.983 -71.107 1.00 40.03 673 SER A O 1
ATOM 5259 N N . LYS A 1 674 ? 61.616 11.143 -73.216 1.00 36.34 674 LYS A N 1
ATOM 5260 C CA . LYS A 1 674 ? 62.150 9.775 -73.271 1.00 36.34 674 LYS A CA 1
ATOM 5261 C C . LYS A 1 674 ? 63.540 9.676 -72.626 1.00 36.34 674 LYS A C 1
ATOM 5263 O O . LYS A 1 674 ? 63.839 8.646 -72.041 1.00 36.34 674 LYS A O 1
ATOM 5268 N N . GLN A 1 675 ? 64.355 10.736 -72.686 1.00 36.12 675 GLN A N 1
ATOM 5269 C CA . GLN A 1 675 ? 65.639 10.822 -71.974 1.00 36.12 675 GLN A CA 1
ATOM 5270 C C . GLN A 1 675 ? 65.465 11.010 -70.461 1.00 36.12 675 GLN A C 1
ATOM 5272 O O . GLN A 1 675 ? 66.212 10.395 -69.712 1.00 36.12 675 GLN A O 1
ATOM 5277 N N . ASP A 1 676 ? 64.456 11.758 -70.008 1.00 37.91 676 ASP A N 1
ATOM 5278 C CA . ASP A 1 676 ? 64.167 11.922 -68.574 1.00 37.91 676 ASP A CA 1
ATOM 5279 C C . ASP A 1 676 ? 63.568 10.647 -67.947 1.00 37.91 676 ASP A C 1
ATOM 5281 O O . ASP A 1 676 ? 63.778 10.381 -66.767 1.00 37.91 676 ASP A O 1
ATOM 5285 N N . ILE A 1 677 ? 62.862 9.828 -68.739 1.00 39.78 677 ILE A N 1
ATOM 5286 C CA . ILE A 1 677 ? 62.384 8.497 -68.325 1.00 39.78 677 ILE A CA 1
ATOM 5287 C C . ILE A 1 677 ? 63.528 7.467 -68.335 1.00 39.78 677 ILE A C 1
ATOM 5289 O O . ILE A 1 677 ? 63.608 6.658 -67.419 1.00 39.78 677 ILE A O 1
ATOM 5293 N N . LEU A 1 678 ? 64.449 7.520 -69.307 1.00 34.81 678 LEU A N 1
ATOM 5294 C CA . LEU A 1 678 ? 65.635 6.645 -69.335 1.00 34.81 678 LEU A CA 1
ATOM 5295 C C . LEU A 1 678 ? 66.670 7.010 -68.254 1.00 34.81 678 LEU A C 1
ATOM 5297 O O . LEU A 1 678 ? 67.327 6.127 -67.719 1.00 34.81 678 LEU A O 1
ATOM 5301 N N . ALA A 1 679 ? 66.771 8.282 -67.852 1.00 34.53 679 ALA A N 1
ATOM 5302 C CA . ALA A 1 679 ? 67.611 8.699 -66.723 1.00 34.53 679 ALA A CA 1
ATOM 5303 C C . ALA A 1 679 ? 67.096 8.194 -65.355 1.00 34.53 679 ALA A C 1
ATOM 5305 O O . ALA A 1 679 ? 67.840 8.214 -64.378 1.00 34.53 679 ALA A O 1
ATOM 5306 N N . LEU A 1 680 ? 65.842 7.727 -65.289 1.00 39.19 680 LEU A N 1
ATOM 5307 C CA . LEU A 1 680 ? 65.237 7.070 -64.124 1.00 39.19 680 LEU A CA 1
ATOM 5308 C C . LEU A 1 680 ? 65.466 5.545 -64.099 1.00 39.19 680 LEU A C 1
ATOM 5310 O O . LEU A 1 680 ? 65.243 4.943 -63.052 1.00 39.19 680 LEU A O 1
ATOM 5314 N N . GLU A 1 681 ? 65.927 4.924 -65.194 1.00 37.31 681 GLU A N 1
ATOM 5315 C CA . GLU A 1 681 ? 66.330 3.504 -65.211 1.00 37.31 681 GLU A CA 1
ATOM 5316 C C . GLU A 1 681 ? 67.791 3.296 -64.765 1.00 37.31 681 GLU A C 1
ATOM 5318 O O . GLU A 1 681 ? 68.084 2.271 -64.163 1.00 37.31 681 GLU A O 1
ATOM 5323 N N . ASP A 1 682 ? 68.690 4.274 -64.944 1.00 32.28 682 ASP A N 1
ATOM 5324 C CA . ASP A 1 682 ? 70.114 4.165 -64.545 1.00 32.28 682 ASP A CA 1
ATOM 5325 C C . ASP A 1 682 ? 70.399 4.562 -63.073 1.00 32.28 682 ASP A C 1
ATOM 5327 O O . ASP A 1 682 ? 71.553 4.655 -62.651 1.00 32.28 682 ASP A O 1
ATOM 5331 N N . THR A 1 683 ? 69.363 4.811 -62.262 1.00 40.69 683 THR A N 1
ATOM 5332 C CA . THR A 1 683 ? 69.490 5.055 -60.804 1.00 40.69 683 THR A CA 1
ATOM 5333 C C . THR A 1 683 ? 68.592 4.153 -59.946 1.00 40.69 683 THR A C 1
ATOM 5335 O O . THR A 1 683 ? 68.199 4.539 -58.842 1.00 40.69 683 THR A O 1
ATOM 5338 N N . PHE A 1 684 ? 68.313 2.938 -60.428 1.00 33.94 684 PHE A N 1
ATOM 5339 C CA . PHE A 1 684 ? 67.840 1.816 -59.612 1.00 33.94 684 PHE A CA 1
ATOM 5340 C C . PHE A 1 684 ? 68.835 0.658 -59.624 1.00 33.94 684 PHE A C 1
ATOM 5342 O O . PHE A 1 684 ? 69.302 0.292 -60.724 1.00 33.94 684 PHE A O 1
#

Sequence (684 aa):
MFGGYLGFKDDPVHNTMGVFKLSERPATQHSDESSLAYFDQEAKIAHWYASFENEKGGNNLLRHVIAHFGTIRVEFFNNIMVAVTTDTYETACYQALMRRVSQIVWLTALRLHPGMQYLVFMSAQNDVTDHQWFLQQMMVNSVVGENAYGGRVQFPYNTQVASSNLGSGWPVVPLLSALNQVHNASYLHQQIMTEMDVTFTSLFELELGLINFRDANHCPIGVATFGVNKDDTLQSLYAKISPGLSGLVQDVLASVSAVQADMDAALQTSVRVPLAYLQESSRGASISSAFPFVAPPTRWSHSALAVGLMRLSTKQNPFQDNVKVLADSMVCYDTLETRYLTTSVRCWSESLSSGQVRATYSSLQLRVVLFSAWAIGVILNSLGEFIALRYLVKLVRMWHLTRLDLAKWELGLLMSTHIQSLGGAISIQEAAMLAFSSLALQFGYRIPHDPGFVLSTTSLRLRYFDEFIMALGLTWTIHLGMELGSVAIRMQYRNWWFLALNIQVKAALTVVVYVLLVVTRNTTSYNAAIGSLIGIWLFALASGFGSVAVSKWFDHPPPTPAYPQSFSKDDVSVEFSKANIPRNRVGYLSQQYGRWSLLGIVLEGWRGVPTGPKSFLMACHSMLVHLSAGGTVEPLICKDITPDSFNKLVLATVCMKKRPGSIVPTISAARQSKQDILALEDTF

Organism: Aphanomyces astaci (NCBI:txid112090)

Solvent-accessible surface area (backbone atoms only — not comparable to full-atom values): 38528 Å² total; per-residue (Å²): 144,84,80,86,85,53,96,71,68,101,47,86,81,46,48,49,55,60,56,40,80,73,43,77,56,73,93,77,60,88,51,102,78,33,97,61,47,37,60,60,50,28,53,52,52,19,53,50,41,31,51,46,64,67,46,83,92,54,93,36,72,55,58,47,48,37,74,52,45,48,83,63,49,60,44,73,52,94,94,39,79,40,82,48,92,62,60,65,63,39,50,32,38,49,43,28,49,47,34,52,52,27,40,40,49,52,43,35,46,27,69,78,26,58,60,45,52,50,53,66,38,81,33,72,72,86,91,51,56,71,42,58,48,47,57,55,36,32,72,33,51,41,50,72,45,39,28,91,75,40,48,78,42,76,48,73,61,84,73,96,70,66,48,34,77,62,15,55,37,53,53,40,38,34,49,51,47,44,48,56,74,80,41,55,68,72,58,49,46,53,47,39,51,57,40,38,77,73,48,50,69,77,69,44,47,77,55,76,37,13,40,28,41,72,23,30,74,52,29,64,69,23,36,89,68,48,70,40,40,58,86,47,48,70,66,58,41,45,67,49,40,45,65,36,51,54,51,33,51,51,52,47,68,72,43,26,64,59,48,42,52,53,49,31,64,74,65,76,46,86,76,70,62,63,65,58,43,72,47,58,90,74,62,87,68,75,74,45,95,88,51,85,72,83,71,64,79,56,89,78,68,89,41,28,64,22,56,33,48,51,49,40,34,21,43,46,64,69,53,69,70,62,54,42,56,55,60,76,23,48,43,40,24,40,24,39,32,61,87,74,72,40,79,46,75,50,68,23,42,38,96,62,46,72,67,52,49,43,56,76,76,42,50,73,66,57,53,50,52,53,52,50,32,50,53,47,39,55,56,41,51,54,50,50,52,53,53,52,50,54,44,50,53,50,51,52,51,45,40,73,75,47,72,70,76,58,56,75,69,52,49,48,49,61,68,47,43,38,99,81,48,56,37,63,67,61,49,71,67,54,33,43,52,50,26,60,34,34,45,37,58,52,48,63,72,52,52,88,72,57,70,74,59,48,66,79,45,56,92,73,66,56,86,70,49,60,44,46,56,50,28,60,37,45,46,33,28,21,48,34,16,30,51,54,22,50,72,76,46,80,36,51,43,78,39,73,60,58,58,38,47,59,51,59,49,51,51,51,54,39,52,52,51,30,52,52,47,61,74,57,62,85,50,90,44,73,69,54,30,51,50,51,50,52,50,51,50,51,46,32,24,51,49,20,22,47,57,43,55,57,35,60,82,51,48,45,78,79,79,81,73,93,61,95,66,98,74,58,80,40,52,57,50,56,30,33,38,74,60,68,40,42,32,78,82,49,55,60,65,20,44,52,86,66,37,77,35,72,65,19,28,56,37,56,53,48,46,74,47,78,76,52,101,59,24,36,38,36,36,40,96,57,41,32,38,40,42,42,82,82,50,52,52,53,79,43,59,47,89,80,47,48,74,66,53,50,50,49,53,53,48,52,58,52,58,67,72,68,68,86,78,81,93,80,94,61,82,63,58,66,52,50,58,52,49,60,54,51,62,60,60,80,76,112